Protein AF-A0A9E6EV18-F1 (afdb_monomer)

Mean predicted aligned error: 16.78 Å

Secondary structure (DSSP, 8-state):
-------------------------------------SS-PPPPTT-SS--PPP--TT---------EE-HHHHHT-SS--TT-EEEEETTTTEEEEEETTEEEEEEES-S---EEEEEEES-SEEETTSPEEEEEEEET--EEEEE-GGG-EE-SSS-EETT--GGG-EEEEEEEEETTEEE----EEEEEEE--B--EEEEEEES-S-EETT--EEEEEEEES--SS-EEEEEETTEE-TT--SSEEEES-PPTT-EEEEEEE---TTBS-SEEEPPPEE--EEPPPPP-EEE--SEETTSEEEEEE--SSEEEEEEE-STT-EE--SS-EEE--GGG-EEEEEEEEETTS-EEEEEEEE-EE--BTBEEEETTTTEEEEEEEETTEEEESS----SEEE-TTSPP-TTS-EEE-GGG-HHHHHHH--EEEHHHHH-PPTTS--SB-TT----TT---B-TTSPTTEEBPPHHHHHHHHHHHHHS-S---TTSS-S-SEE--SSHHHHHBPP-TT-TT-----TTS--B---BEEETTEEE-SSEEEEEEEEE-SSSEEEEEEEETTEEEEEEEETTSEEE---EE-

Foldseek 3Di:
DDDDDDDDDDDDDDDDDDDDDDDDDDDDDDDDDDDDDPPPDDDDPPDPDDWDFDPDPPPPGDTDDAAEEAPVVVVPCPDDDQPKHWHQHPHQQFTWMDHPNDIDTDDHPDDDWKAPWAWEWPDQEEEQQAKIKIAIDIHPFDWKWKAAFPRDIDTDRIDIDGRHHQRRFAWMFMWTGDPRGIDPDGHTRGHGYHYAAAKEKAKDKPPDDAEEQQDKMKIAIDMDQQEDDKWKWKDWVPHTDPPPTDRMDIDRHDDAQTWIKMWIQGPHPRHPHRIYIYDIDTYHYHYAFDWDWDWPDPAEQQDKIKIAIGDDAFDWKWKAAFPRDIDTDRIDIDGDDQSRFAKMKMWTAHPSRHIDMDIDTYHYDDDAQAWHANNVVRDIFGWADQPNWIWGLAFAAWFDEDDQVPQDDLVHRYFHAQVSDPVRCVVHNTWDQLCQQQVHDFLPCPPAPVPVDPDPDQAFGQRPPGPQKGFAAPVRVQQSLCCQQPVDNPDDPPQQGDDFWAHDDCSLQLQAADDPVQNLSDHDVVRSSHQYQRFKFDPSDTGTSFWAKEFHRACNSPQWGWMWIHGSVGTGTHTDRSSMIHTTMIIGD

Nearest PDB structures (foldseek):
  9flp-assembly1_A  TM=5.422E-01  e=4.625E-18  Aureispira sp. CCB-QB1
  3d2u-assembly2_H  TM=4.096E-01  e=8.080E-07  Homo sapiens
  2y72-assembly2_B  TM=8.046E-01  e=6.872E-04  Hathewaya histolytica
  1evt-assembly1_D  TM=3.950E-01  e=7.655E-06  Homo sapiens
  1l0q-assembly4_D  TM=2.503E-01  e=1.186E-06  Methanosarcina mazei S-6

Solvent-accessible surface area (backbone atoms only — not comparable to full-atom values): 33095 Å² total; per-residue (Å²): 134,91,83,84,88,80,89,83,85,88,83,89,89,88,83,87,90,85,87,88,85,90,79,92,87,80,90,79,84,88,82,85,83,84,85,91,72,94,81,79,72,82,77,65,92,87,54,96,78,84,84,83,50,67,84,64,94,79,78,74,66,61,74,90,82,64,54,73,39,39,58,69,60,58,69,63,54,87,72,70,64,99,80,56,51,68,32,34,27,66,66,72,46,21,37,32,34,37,55,99,94,43,83,43,76,77,48,59,80,49,92,61,49,28,41,77,49,43,37,42,54,78,58,52,66,47,37,36,58,39,69,48,42,41,44,50,46,51,50,72,46,78,44,37,37,36,42,34,37,83,78,39,71,44,62,52,60,58,48,73,42,68,55,34,43,52,64,53,34,38,55,40,40,47,38,39,21,36,94,57,35,73,28,91,40,85,23,72,35,62,32,44,34,41,74,54,44,63,28,42,36,44,67,50,54,45,74,68,75,74,44,40,60,62,52,71,34,38,35,40,57,50,66,40,59,23,50,93,68,51,45,36,39,34,23,54,64,95,43,73,46,87,89,42,42,55,62,52,51,76,46,39,79,71,52,56,69,41,30,43,32,42,36,38,37,35,51,33,92,34,32,74,33,47,63,25,65,25,70,67,50,72,38,45,40,40,75,52,50,67,48,42,42,44,63,73,55,77,35,44,34,24,31,77,38,40,42,42,44,56,66,82,86,62,72,49,37,40,37,38,36,47,90,81,38,70,43,62,54,54,59,47,76,44,67,28,24,60,76,60,37,38,59,33,39,37,39,37,27,27,87,85,71,20,59,28,65,26,60,30,77,42,46,40,47,80,61,76,55,43,67,38,33,38,57,90,79,67,49,74,36,46,28,27,60,48,75,97,43,39,30,42,30,43,45,44,60,70,60,44,80,44,55,80,71,61,86,77,54,79,90,69,48,53,21,33,27,47,93,64,29,72,73,41,18,75,77,44,12,22,26,34,36,45,38,52,41,45,67,46,65,79,62,64,59,52,62,66,52,80,76,83,61,97,61,92,82,75,70,48,37,43,43,73,37,54,82,65,25,16,27,32,18,58,65,56,51,49,49,44,49,46,19,69,65,67,76,41,82,82,71,55,86,77,75,73,66,88,57,76,39,77,49,76,92,58,39,40,49,34,30,24,21,71,43,90,92,39,69,71,37,70,42,76,24,75,59,54,47,42,44,48,55,49,12,35,34,50,96,72,39,74,48,63,68,54,27,24,31,33,52,35,53,28,24,66,54,77,48,29,25,41,25,44,39,36,39,69,90,46,28,28,38,36,76,36,55,40,88,25,24,24,24,41,48,35,29,56,112

pLDDT: mean 80.79, std 18.25, range [24.52, 98.62]

Structure (mmCIF, N/CA/C/O backbone):
data_AF-A0A9E6EV18-F1
#
_entry.id   AF-A0A9E6EV18-F1
#
loop_
_atom_site.group_PDB
_atom_site.id
_atom_site.type_symbol
_atom_site.label_atom_id
_atom_site.label_alt_id
_atom_site.label_comp_id
_atom_site.label_asym_id
_atom_site.label_entity_id
_atom_site.label_seq_id
_atom_site.pdbx_PDB_ins_code
_atom_site.Cartn_x
_atom_site.Cartn_y
_atom_site.Cartn_z
_atom_site.occupancy
_atom_site.B_iso_or_equiv
_atom_site.auth_seq_id
_atom_site.auth_comp_id
_atom_site.auth_asym_id
_atom_site.auth_atom_id
_atom_site.pdbx_PDB_model_num
ATOM 1 N N . MET A 1 1 ? -48.403 -19.427 114.383 1.00 31.06 1 MET A N 1
ATOM 2 C CA . MET A 1 1 ? -49.587 -20.123 114.935 1.00 31.06 1 MET A CA 1
ATOM 3 C C . MET A 1 1 ? -49.435 -21.610 114.629 1.00 31.06 1 MET A C 1
ATOM 5 O O . MET A 1 1 ? -49.387 -21.965 113.462 1.00 31.06 1 MET A O 1
ATOM 9 N N . LYS A 1 2 ? -49.225 -22.466 115.639 1.00 24.52 2 LYS A N 1
ATOM 10 C CA . LYS A 1 2 ? -49.131 -23.927 115.450 1.00 24.52 2 LYS A CA 1
ATOM 11 C C . LYS A 1 2 ? -50.545 -24.497 115.332 1.00 24.52 2 LYS A C 1
ATOM 13 O O . LYS A 1 2 ? -51.339 -24.279 116.241 1.00 24.52 2 LYS A O 1
ATOM 18 N N . ILE A 1 3 ? -50.837 -25.249 114.273 1.00 26.86 3 ILE A N 1
ATOM 19 C CA . ILE A 1 3 ? -52.078 -26.027 114.153 1.00 26.86 3 ILE A CA 1
ATOM 20 C C . ILE A 1 3 ? -51.730 -27.510 114.264 1.00 26.86 3 ILE A C 1
ATOM 22 O O . ILE A 1 3 ? -50.956 -28.053 113.478 1.00 26.86 3 ILE A O 1
ATOM 26 N N . LYS A 1 4 ? -52.304 -28.150 115.283 1.00 25.27 4 LYS A N 1
ATOM 27 C CA . LYS A 1 4 ? -52.257 -29.589 115.540 1.00 25.27 4 LYS A CA 1
ATOM 28 C C . LYS A 1 4 ? -53.505 -30.198 114.888 1.00 25.27 4 LYS A C 1
ATOM 30 O O . LYS A 1 4 ? -54.616 -29.814 115.238 1.00 25.27 4 LYS A O 1
ATOM 35 N N . ARG A 1 5 ? -53.333 -31.104 113.920 1.00 35.72 5 ARG A N 1
ATOM 36 C CA . ARG A 1 5 ? -54.428 -31.892 113.321 1.00 35.72 5 ARG A CA 1
ATOM 37 C C . ARG A 1 5 ? -54.932 -32.940 114.314 1.00 35.72 5 ARG A C 1
ATOM 39 O O . ARG A 1 5 ? -54.115 -33.660 114.882 1.00 35.72 5 ARG A O 1
ATOM 46 N N . THR A 1 6 ? -56.247 -33.130 114.411 1.00 28.72 6 THR A N 1
ATOM 47 C CA . THR A 1 6 ? -56.853 -34.442 114.699 1.00 28.72 6 THR A CA 1
ATOM 48 C C . THR A 1 6 ? -58.253 -34.496 114.077 1.00 28.72 6 THR A C 1
ATOM 50 O O . THR A 1 6 ? -59.052 -33.585 114.259 1.00 28.72 6 THR A O 1
ATOM 53 N N . PHE A 1 7 ? -58.491 -35.539 113.279 1.00 32.22 7 PHE A N 1
ATOM 54 C CA . PHE A 1 7 ? -59.766 -35.917 112.660 1.00 32.22 7 PHE A CA 1
ATOM 55 C C . PHE A 1 7 ? -60.728 -36.512 113.709 1.00 32.22 7 PHE A C 1
ATOM 57 O O . PHE A 1 7 ? -60.249 -37.146 114.645 1.00 32.22 7 PHE A O 1
ATOM 64 N N . ILE A 1 8 ? -62.051 -36.419 113.492 1.00 30.11 8 ILE A N 1
ATOM 65 C CA . ILE A 1 8 ? -62.970 -37.568 113.269 1.00 30.11 8 ILE A CA 1
ATOM 66 C C . ILE A 1 8 ? -64.458 -37.132 113.331 1.00 30.11 8 ILE A C 1
ATOM 68 O O . ILE A 1 8 ? -64.913 -36.530 114.296 1.00 30.11 8 ILE A O 1
ATOM 72 N N . SER A 1 9 ? -65.154 -37.495 112.243 1.00 32.38 9 SER A N 1
ATOM 73 C CA . SER A 1 9 ? -66.580 -37.793 111.988 1.00 32.38 9 SER A CA 1
ATOM 74 C C . SER A 1 9 ? -67.720 -36.937 112.562 1.00 32.38 9 SER A C 1
ATOM 76 O O . SER A 1 9 ? -67.996 -36.952 113.757 1.00 32.38 9 SER A O 1
ATOM 78 N N . ALA A 1 10 ? -68.529 -36.392 111.647 1.00 30.53 10 ALA A N 1
ATOM 79 C CA . ALA A 1 10 ? -69.944 -36.103 111.862 1.00 30.53 10 ALA A CA 1
ATOM 80 C C . ALA A 1 10 ? -70.799 -37.248 111.282 1.00 30.53 10 ALA A C 1
ATOM 82 O O . ALA A 1 10 ? -70.570 -37.677 110.153 1.00 30.53 10 ALA A O 1
ATOM 83 N N . SER A 1 11 ? -71.791 -37.717 112.041 1.00 33.09 11 SER A N 1
ATOM 84 C CA . SER A 1 11 ? -72.973 -38.405 111.509 1.00 33.09 11 SER A CA 1
ATOM 85 C C . SER A 1 11 ? -74.191 -37.533 111.789 1.00 33.09 11 SER A C 1
ATOM 87 O O . SER A 1 11 ? -74.321 -36.941 112.857 1.00 33.09 11 SER A O 1
ATOM 89 N N . CYS A 1 12 ? -75.014 -37.399 110.759 1.00 29.16 12 CYS A N 1
ATOM 90 C CA . CYS A 1 12 ? -76.124 -36.470 110.621 1.00 29.16 12 CYS A CA 1
ATOM 91 C C . CYS A 1 12 ? -77.403 -37.023 111.275 1.00 29.16 12 CYS A C 1
ATOM 93 O O . CYS A 1 12 ? -77.601 -38.234 111.256 1.00 29.16 12 CYS A O 1
ATOM 95 N N . ILE A 1 13 ? -78.276 -36.135 111.768 1.00 31.47 13 ILE A N 1
ATOM 96 C CA . ILE A 1 13 ? -79.738 -36.064 111.527 1.00 31.47 13 ILE A CA 1
ATOM 97 C C . ILE A 1 13 ? -80.417 -35.305 112.681 1.00 31.47 13 ILE A C 1
ATOM 99 O O . ILE A 1 13 ? -80.196 -35.572 113.858 1.00 31.47 13 ILE A O 1
ATOM 103 N N . MET A 1 14 ? -81.250 -34.338 112.297 1.00 29.33 14 MET A N 1
ATOM 104 C CA . MET A 1 14 ? -81.984 -33.389 113.131 1.00 29.33 14 MET A CA 1
ATOM 105 C C . MET A 1 14 ? -83.492 -33.657 113.008 1.00 29.33 14 MET A C 1
ATOM 107 O O . MET A 1 14 ? -83.977 -33.755 111.888 1.00 29.33 14 MET A O 1
ATOM 111 N N . TYR A 1 15 ? -84.216 -33.711 114.132 1.00 29.94 15 TYR A N 1
ATOM 112 C CA . TYR A 1 15 ? -85.656 -33.407 114.285 1.00 29.94 15 TYR A CA 1
ATOM 113 C C . TYR A 1 15 ? -85.825 -32.860 115.725 1.00 29.94 15 TYR A C 1
ATOM 115 O O . TYR A 1 15 ? -85.367 -33.501 116.662 1.00 29.94 15 TYR A O 1
ATOM 123 N N . VAL A 1 16 ? -86.126 -31.572 115.943 1.00 29.55 16 VAL A N 1
ATOM 124 C CA . VAL A 1 16 ? -87.441 -30.885 115.951 1.00 29.55 16 VAL A CA 1
ATOM 125 C C . VAL A 1 16 ? -88.232 -31.050 117.274 1.00 29.55 16 VAL A C 1
ATOM 127 O O . VAL A 1 16 ? -88.636 -32.148 117.629 1.00 29.55 16 VAL A O 1
ATOM 130 N N . LEU A 1 17 ? -88.534 -29.883 117.878 1.00 27.75 17 LEU A N 1
ATOM 131 C CA . LEU A 1 17 ? -89.655 -29.502 118.773 1.00 27.75 17 LEU A CA 1
ATOM 132 C C . LEU A 1 17 ? -89.643 -29.786 120.307 1.00 27.75 17 LEU A C 1
ATOM 134 O O . LEU A 1 17 ? -89.563 -30.915 120.765 1.00 27.75 17 LEU A O 1
ATOM 138 N N . LEU A 1 18 ? -89.937 -28.686 121.035 1.00 28.56 18 LEU A N 1
ATOM 139 C CA . LEU A 1 18 ? -90.639 -28.504 122.330 1.00 28.56 18 LEU A CA 1
ATOM 140 C C . LEU A 1 18 ? -89.933 -28.686 123.711 1.00 28.56 18 LEU A C 1
ATOM 142 O O . LEU A 1 18 ? -89.718 -29.782 124.205 1.00 28.56 18 LEU A O 1
ATOM 146 N N . THR A 1 19 ? -89.825 -27.531 124.399 1.00 33.06 19 THR A N 1
ATOM 147 C CA . THR A 1 19 ? -90.084 -27.212 125.834 1.00 33.06 19 THR A CA 1
ATOM 148 C C . THR A 1 19 ? -89.171 -27.621 127.012 1.00 33.06 19 THR A C 1
ATOM 150 O O . THR A 1 19 ? -88.953 -28.788 127.292 1.00 33.06 19 THR A O 1
ATOM 153 N N . PHE A 1 20 ? -88.890 -26.574 127.812 1.00 30.23 20 PHE A N 1
ATOM 154 C CA . PHE A 1 20 ? -88.715 -26.456 129.277 1.00 30.23 20 PHE A CA 1
ATOM 155 C C . PHE A 1 20 ? -87.456 -26.976 130.018 1.00 30.23 20 PHE A C 1
ATOM 157 O O . PHE A 1 20 ? -87.126 -28.152 130.023 1.00 30.23 20 PHE A O 1
ATOM 164 N N . ASN A 1 21 ? -86.945 -26.043 130.840 1.00 31.02 21 ASN A N 1
ATOM 165 C CA . ASN A 1 21 ? -86.211 -26.151 132.112 1.00 31.02 21 ASN A CA 1
ATOM 166 C C . ASN A 1 21 ? -84.668 -26.267 132.173 1.00 31.02 21 ASN A C 1
ATOM 168 O O . ASN A 1 21 ? -84.025 -27.138 131.605 1.00 31.02 21 ASN A O 1
ATOM 172 N N . PHE A 1 22 ? -84.145 -25.331 132.979 1.00 31.17 22 PHE A N 1
ATOM 173 C CA . PHE A 1 22 ? -82.826 -25.123 133.593 1.00 31.17 22 PHE A CA 1
ATOM 174 C C . PHE A 1 22 ? -81.898 -26.343 133.781 1.00 31.17 22 PHE A C 1
ATOM 176 O O . PHE A 1 22 ? -82.263 -27.276 134.490 1.00 31.17 22 PHE A O 1
ATOM 183 N N . GLN A 1 23 ? -80.635 -26.219 133.335 1.00 27.86 23 GLN A N 1
ATOM 184 C CA . GLN A 1 23 ? -79.390 -26.309 134.140 1.00 27.86 23 GLN A CA 1
ATOM 185 C C . GLN A 1 23 ? -78.126 -26.175 133.253 1.00 27.86 23 GLN A C 1
ATOM 187 O O . GLN A 1 23 ? -78.183 -26.286 132.034 1.00 27.86 23 GLN A O 1
ATOM 192 N N . LEU A 1 24 ? -77.001 -25.854 133.900 1.00 31.52 24 LEU A N 1
ATOM 193 C CA . LEU A 1 24 ? -75.714 -25.364 133.381 1.00 31.52 24 LEU A CA 1
ATOM 194 C C . LEU A 1 24 ? -75.049 -26.151 132.227 1.00 31.52 24 LEU A C 1
ATOM 196 O O . LEU A 1 24 ? -74.794 -27.346 132.341 1.00 31.52 24 LEU A O 1
ATOM 200 N N . SER A 1 25 ? -74.557 -25.393 131.235 1.00 34.41 25 SER A N 1
ATOM 201 C CA . SER A 1 25 ? -73.141 -25.247 130.811 1.00 34.41 25 SER A CA 1
ATOM 202 C C . SER A 1 25 ? -72.974 -25.217 129.286 1.00 34.41 25 SER A C 1
ATOM 204 O O . SER A 1 25 ? -73.362 -26.150 128.604 1.00 34.41 25 SER A O 1
ATOM 206 N N . THR A 1 26 ? -72.346 -24.152 128.770 1.00 29.05 26 THR A N 1
ATOM 207 C CA . THR A 1 26 ? -71.390 -24.189 127.644 1.00 29.05 26 THR A CA 1
ATOM 208 C C . THR A 1 26 ? -70.707 -22.832 127.517 1.00 29.05 26 THR A C 1
ATOM 210 O O . THR A 1 26 ? -71.356 -21.790 127.437 1.00 29.05 26 THR A O 1
ATOM 213 N N . PHE A 1 27 ? -69.379 -22.876 127.490 1.00 35.03 27 PHE A N 1
ATOM 214 C CA . PHE A 1 27 ? -68.502 -21.793 127.076 1.00 35.03 27 PHE A CA 1
ATOM 215 C C . PHE A 1 27 ? -68.840 -21.361 125.645 1.00 35.03 27 PHE A C 1
ATOM 217 O O . PHE A 1 27 ? -68.705 -22.160 124.725 1.00 35.03 27 PHE A O 1
ATOM 224 N N . ASN A 1 28 ? -69.175 -20.086 125.450 1.00 31.81 28 ASN A N 1
ATOM 225 C CA . ASN A 1 28 ? -68.949 -19.414 124.175 1.00 31.81 28 ASN A CA 1
ATOM 226 C C . ASN A 1 28 ? -67.863 -18.364 124.393 1.00 31.81 28 ASN A C 1
ATOM 228 O O . ASN A 1 28 ? -68.103 -17.267 124.889 1.00 31.81 28 ASN A O 1
ATOM 232 N N . CYS A 1 29 ? -66.638 -18.763 124.055 1.00 29.94 29 CYS A N 1
ATOM 233 C CA . CYS A 1 29 ? -65.520 -17.863 123.852 1.00 29.94 29 CYS A CA 1
ATOM 234 C C . CYS A 1 29 ? -65.798 -17.082 122.561 1.00 29.94 29 CYS A C 1
ATOM 236 O O . CYS A 1 29 ? -65.654 -17.616 121.464 1.00 29.94 29 CYS A O 1
ATOM 238 N N . SER A 1 30 ? -66.239 -15.833 122.679 1.00 40.50 30 SER A N 1
ATOM 239 C CA . SER A 1 30 ? -66.233 -14.895 121.561 1.00 40.50 30 SER A CA 1
ATOM 240 C C . SER A 1 30 ? -64.823 -14.332 121.400 1.00 40.50 30 SER A C 1
ATOM 242 O O . SER A 1 30 ? -64.385 -13.528 122.222 1.00 40.50 30 SER A O 1
ATOM 244 N N . SER A 1 31 ? -64.119 -14.752 120.351 1.00 41.94 31 SER A N 1
ATOM 245 C CA . SER A 1 31 ? -62.994 -14.018 119.762 1.00 41.94 31 SER A CA 1
ATOM 246 C C . SER A 1 31 ? -62.517 -14.736 118.502 1.00 41.94 31 SER A C 1
ATOM 248 O O . SER A 1 31 ? -61.813 -15.734 118.622 1.00 41.94 31 SER A O 1
ATOM 250 N N . GLN A 1 32 ? -62.898 -14.222 117.328 1.00 35.88 32 GLN A N 1
ATOM 251 C CA . GLN A 1 32 ? -62.078 -14.101 116.109 1.00 35.88 32 GLN A CA 1
ATOM 252 C C . GLN A 1 32 ? -62.702 -12.935 115.318 1.00 35.88 32 GLN A C 1
ATOM 254 O O . GLN A 1 32 ? -63.913 -12.886 115.168 1.00 35.88 32 GLN A O 1
ATOM 259 N N . GLY A 1 33 ? -62.001 -11.915 114.844 1.00 39.09 33 GLY A N 1
ATOM 260 C CA . GLY A 1 33 ? -60.573 -11.796 114.598 1.00 39.09 33 GLY A CA 1
ATOM 261 C C . GLY A 1 33 ? -60.400 -10.994 113.311 1.00 39.09 33 GLY A C 1
ATOM 262 O O . GLY A 1 33 ? -60.029 -11.564 112.303 1.00 39.09 33 GLY A O 1
ATOM 263 N N . ILE A 1 34 ? -60.744 -9.702 113.392 1.00 42.78 34 ILE A N 1
ATOM 264 C CA . ILE A 1 34 ? -60.421 -8.576 112.493 1.00 42.78 34 ILE A CA 1
ATOM 265 C C . ILE A 1 34 ? -60.700 -8.775 110.988 1.00 42.78 34 ILE A C 1
ATOM 267 O O . ILE A 1 34 ? -59.939 -9.407 110.265 1.00 42.78 34 ILE A O 1
ATOM 271 N N . ALA A 1 35 ? -61.734 -8.075 110.513 1.00 46.19 35 ALA A N 1
ATOM 272 C CA . ALA A 1 35 ? -61.913 -7.659 109.123 1.00 46.19 35 ALA A CA 1
ATOM 273 C C . ALA A 1 35 ? -61.520 -6.178 108.973 1.00 46.19 35 ALA A C 1
ATOM 275 O O . ALA A 1 35 ? -61.678 -5.414 109.927 1.00 46.19 35 ALA A O 1
ATOM 276 N N . ILE A 1 36 ? -61.091 -5.748 107.781 1.00 46.62 36 ILE A N 1
ATOM 277 C CA . ILE A 1 36 ? -61.192 -4.336 107.377 1.00 46.62 36 ILE A CA 1
ATOM 278 C C . ILE A 1 36 ? -61.759 -4.279 105.951 1.00 46.62 36 ILE A C 1
ATOM 280 O O . ILE A 1 36 ? -61.037 -4.450 104.976 1.00 46.62 36 ILE A O 1
ATOM 284 N N . ASN A 1 37 ? -63.071 -4.042 105.868 1.00 49.88 37 ASN A N 1
ATOM 285 C CA . ASN A 1 37 ? -63.819 -3.638 104.676 1.00 49.88 37 ASN A CA 1
ATOM 286 C C . ASN A 1 37 ? -64.648 -2.392 105.056 1.00 49.88 37 ASN A C 1
ATOM 288 O O . ASN A 1 37 ? -65.253 -2.381 106.126 1.00 49.88 37 ASN A O 1
ATOM 292 N N . VAL A 1 38 ? -64.700 -1.361 104.206 1.00 49.00 38 VAL A N 1
ATOM 293 C CA . VAL A 1 38 ? -65.553 -0.165 104.400 1.00 49.00 38 VAL A CA 1
ATOM 294 C C . VAL A 1 38 ? -66.858 -0.187 103.585 1.00 49.00 38 VAL A C 1
ATOM 296 O O . VAL A 1 38 ? -67.652 0.740 103.682 1.00 49.00 38 VAL A O 1
ATOM 299 N N . THR A 1 39 ? -67.116 -1.247 102.812 1.00 53.53 39 THR A N 1
ATOM 300 C CA . THR A 1 39 ? -68.300 -1.398 101.937 1.00 53.53 39 THR A CA 1
ATOM 301 C C . THR A 1 39 ? -69.370 -2.359 102.470 1.00 53.53 39 THR A C 1
ATOM 303 O O . THR A 1 39 ? -70.467 -2.400 101.924 1.00 53.53 39 THR A O 1
ATOM 306 N N . GLY A 1 40 ? -69.091 -3.117 103.538 1.00 53.28 40 GLY A N 1
ATOM 307 C CA . GLY A 1 40 ? -70.081 -3.987 104.193 1.00 53.28 40 GLY A CA 1
ATOM 308 C C . GLY A 1 40 ? -70.342 -5.354 103.540 1.00 53.28 40 GLY A C 1
ATOM 309 O O . GLY A 1 40 ? -71.242 -6.053 103.990 1.00 53.28 40 GLY A O 1
ATOM 310 N N . ASN A 1 41 ? -69.568 -5.765 102.529 1.00 55.28 41 ASN A N 1
ATOM 311 C CA . ASN A 1 41 ? -69.616 -7.137 101.998 1.00 55.28 41 ASN A CA 1
ATOM 312 C C . ASN A 1 41 ? -68.753 -8.109 102.826 1.00 55.28 41 ASN A C 1
ATOM 314 O O . ASN A 1 41 ? -67.667 -7.741 103.288 1.00 55.28 41 ASN A O 1
ATOM 318 N N . ASP A 1 42 ? -69.216 -9.356 102.952 1.00 51.31 42 ASP A N 1
ATOM 319 C CA . ASP A 1 42 ? -68.493 -10.447 103.614 1.00 51.31 42 ASP A CA 1
ATOM 320 C C . ASP A 1 42 ? -67.235 -10.857 102.823 1.00 51.31 42 ASP A C 1
ATOM 322 O O . ASP A 1 42 ? -67.236 -10.887 101.591 1.00 51.31 42 ASP A O 1
ATOM 326 N N . ALA A 1 43 ? -66.151 -11.190 103.531 1.00 53.75 43 ALA A N 1
ATOM 327 C CA . ALA A 1 43 ? -64.911 -11.676 102.920 1.00 53.75 43 ALA A CA 1
ATOM 328 C C . ALA A 1 43 ? -65.126 -13.020 102.196 1.00 53.75 43 ALA A C 1
ATOM 330 O O . ALA A 1 43 ? -65.903 -13.864 102.650 1.00 53.75 43 ALA A O 1
ATOM 331 N N . ASN A 1 44 ? -64.406 -13.258 101.092 1.00 54.22 44 ASN A N 1
ATOM 332 C CA . ASN A 1 44 ? -64.498 -14.524 100.367 1.00 54.22 44 ASN A CA 1
ATOM 333 C C . ASN A 1 44 ? -64.071 -15.702 101.262 1.00 54.22 44 ASN A C 1
ATOM 335 O O . ASN A 1 44 ? -62.932 -15.766 101.725 1.00 54.22 44 ASN A O 1
ATOM 339 N N . ALA A 1 45 ? -64.970 -16.673 101.447 1.00 48.44 45 ALA A N 1
ATOM 340 C CA . ALA A 1 45 ? -64.776 -17.814 102.343 1.00 48.44 45 ALA A CA 1
ATOM 341 C C . ALA A 1 45 ? -63.600 -18.744 101.968 1.00 48.44 45 ALA A C 1
ATOM 343 O O . ALA A 1 45 ? -63.220 -19.594 102.773 1.00 48.44 45 ALA A O 1
ATOM 344 N N . ALA A 1 46 ? -63.020 -18.606 100.770 1.00 48.06 46 ALA A N 1
ATOM 345 C CA . ALA A 1 46 ? -61.853 -19.373 100.329 1.00 48.06 46 ALA A CA 1
ATOM 346 C C . ALA A 1 46 ? -60.507 -18.634 100.493 1.00 48.06 46 ALA A C 1
ATOM 348 O O . ALA A 1 46 ? -59.455 -19.234 100.265 1.00 48.06 46 ALA A O 1
ATOM 349 N N . ALA A 1 47 ? -60.507 -17.351 100.866 1.00 42.56 47 ALA A N 1
ATOM 350 C CA . ALA A 1 47 ? -59.290 -16.550 100.958 1.00 42.56 47 ALA A CA 1
ATOM 351 C C . ALA A 1 47 ? -58.694 -16.579 102.376 1.00 42.56 47 ALA A C 1
ATOM 353 O O . ALA A 1 47 ? -59.383 -16.326 103.359 1.00 42.56 47 ALA A O 1
ATOM 354 N N . MET A 1 48 ? -57.387 -16.841 102.497 1.00 52.19 48 MET A N 1
ATOM 355 C CA . MET A 1 48 ? -56.668 -16.670 103.773 1.00 52.19 48 MET A CA 1
ATOM 356 C C . MET A 1 48 ? -56.283 -15.206 104.057 1.00 52.19 48 MET A C 1
ATOM 358 O O . MET A 1 48 ? -56.043 -14.856 105.209 1.00 52.19 48 MET A O 1
ATOM 362 N N . LEU A 1 49 ? -56.218 -14.357 103.028 1.00 54.28 49 LEU A N 1
ATOM 363 C CA . LEU A 1 49 ? -56.110 -12.901 103.126 1.00 54.28 49 LEU A CA 1
ATOM 364 C C . LEU A 1 49 ? -56.640 -12.314 101.809 1.00 54.28 49 LEU A C 1
ATOM 366 O O . LEU A 1 49 ? -56.079 -12.604 100.755 1.00 54.28 49 LEU A O 1
ATOM 370 N N . ASP A 1 50 ? -57.717 -11.533 101.869 1.00 50.53 50 ASP A N 1
ATOM 371 C CA . ASP A 1 50 ? -58.327 -10.865 100.713 1.00 50.53 50 ASP A CA 1
ATOM 372 C C . ASP A 1 50 ? -58.114 -9.351 100.847 1.00 50.53 50 ASP A C 1
ATOM 374 O O . ASP A 1 50 ? -58.514 -8.753 101.847 1.00 50.53 50 ASP A O 1
ATOM 378 N N . VAL A 1 51 ? -57.413 -8.742 99.889 1.00 57.25 51 VAL A N 1
ATOM 379 C CA . VAL A 1 51 ? -57.120 -7.301 99.870 1.00 57.25 51 VAL A CA 1
ATOM 380 C C . VAL A 1 51 ? -57.506 -6.770 98.499 1.00 57.25 51 VAL A C 1
ATOM 382 O O . VAL A 1 51 ? -56.751 -6.907 97.536 1.00 57.25 51 VAL A O 1
ATOM 385 N N . GLN A 1 52 ? -58.679 -6.150 98.415 1.00 54.28 52 GLN A N 1
ATOM 386 C CA . GLN A 1 52 ? -59.165 -5.502 97.203 1.00 54.28 52 GLN A CA 1
ATOM 387 C C . GLN A 1 52 ? -58.961 -3.987 97.327 1.00 54.28 52 GLN A C 1
ATOM 389 O O . GLN A 1 52 ? -59.525 -3.356 98.218 1.00 54.28 52 GLN A O 1
ATOM 394 N N . SER A 1 53 ? -58.131 -3.398 96.460 1.00 55.78 53 SER A N 1
ATOM 395 C CA . SER A 1 53 ? -57.995 -1.938 96.386 1.00 55.78 53 SER A CA 1
ATOM 396 C C . SER A 1 53 ? -59.170 -1.349 95.601 1.00 55.78 53 SER A C 1
ATOM 398 O O . SER A 1 53 ? -59.488 -1.862 94.528 1.00 55.78 53 SER A O 1
ATOM 400 N N . ASP A 1 54 ? -59.778 -0.278 96.113 1.00 51.69 54 ASP A N 1
ATOM 401 C CA . ASP A 1 54 ? -60.894 0.439 95.480 1.00 51.69 54 ASP A CA 1
ATOM 402 C C . ASP A 1 54 ? -60.578 0.860 94.025 1.00 51.69 54 ASP A C 1
ATOM 404 O O . ASP A 1 54 ? -59.441 1.206 93.686 1.00 51.69 54 ASP A O 1
ATOM 408 N N . THR A 1 55 ? -61.600 0.813 93.168 1.00 54.56 55 THR A N 1
ATOM 409 C CA . THR A 1 55 ? -61.581 1.216 91.754 1.00 54.56 55 THR A CA 1
ATOM 410 C C . THR A 1 55 ? -62.217 2.598 91.516 1.00 54.56 55 THR A C 1
ATOM 412 O O . THR A 1 55 ? -62.592 2.906 90.384 1.00 54.56 55 THR A O 1
ATOM 415 N N . SER A 1 56 ? -62.377 3.437 92.547 1.00 51.72 56 SER A N 1
ATOM 416 C CA . SER A 1 56 ? -62.881 4.812 92.409 1.00 51.72 56 SER A CA 1
ATOM 417 C C . SER A 1 56 ? -61.977 5.698 91.535 1.00 51.72 56 SER A C 1
ATOM 419 O O . SER A 1 56 ? -60.750 5.596 91.526 1.00 51.72 56 SER A O 1
ATOM 421 N N . SER A 1 57 ? -62.593 6.616 90.783 1.00 54.16 57 SER A N 1
ATOM 422 C CA . SER A 1 57 ? -61.953 7.478 89.774 1.00 54.16 57 SER A CA 1
ATOM 423 C C . SER A 1 57 ? -61.059 8.602 90.328 1.00 54.16 57 SER A C 1
ATOM 425 O O . SER A 1 57 ? -60.672 9.491 89.572 1.00 54.16 57 SER A O 1
ATOM 427 N N . ASP A 1 58 ? -60.748 8.606 91.625 1.00 58.75 58 ASP A N 1
ATOM 428 C CA . ASP A 1 58 ? -59.917 9.623 92.289 1.00 58.75 58 ASP A CA 1
ATOM 429 C C . ASP A 1 58 ? -58.462 9.177 92.543 1.00 58.75 58 ASP A C 1
ATOM 431 O O . ASP A 1 58 ? -57.676 9.911 93.140 1.00 58.75 58 ASP A O 1
ATOM 435 N N . ASN A 1 59 ? -58.064 8.023 91.997 1.00 52.12 59 ASN A N 1
ATOM 436 C CA . ASN A 1 59 ? -56.674 7.563 91.912 1.00 52.12 59 ASN A CA 1
ATOM 437 C C . ASN A 1 59 ? -55.969 7.364 93.273 1.00 52.12 59 ASN A C 1
ATOM 439 O O . ASN A 1 59 ? -54.753 7.534 93.385 1.00 52.12 59 ASN A O 1
ATOM 443 N N . SER A 1 60 ? -56.714 6.958 94.306 1.00 52.31 60 SER A N 1
ATOM 444 C CA . SER A 1 60 ? -56.173 6.621 95.631 1.00 52.31 60 SER A CA 1
ATOM 445 C C . SER A 1 60 ? -56.039 5.106 95.881 1.00 52.31 60 SER A C 1
ATOM 447 O O . SER A 1 60 ? -56.162 4.638 97.010 1.00 52.31 60 SER A O 1
ATOM 449 N N . SER A 1 61 ? -55.741 4.314 94.842 1.00 50.75 61 SER A N 1
ATOM 450 C CA . SER A 1 61 ? -55.578 2.853 94.934 1.00 50.75 61 SER A CA 1
ATOM 451 C C . SER A 1 61 ? -54.443 2.451 95.893 1.00 50.75 61 SER A C 1
ATOM 453 O O . SER A 1 61 ? -53.264 2.453 95.531 1.00 50.75 61 SER A O 1
ATOM 455 N N . GLN A 1 62 ? -54.784 2.079 97.127 1.00 56.56 62 GLN A N 1
ATOM 456 C CA . GLN A 1 62 ? -53.840 1.555 98.117 1.00 56.56 62 GLN A CA 1
ATOM 457 C C . GLN A 1 62 ? -53.948 0.025 98.186 1.00 56.56 62 GLN A C 1
ATOM 459 O O . GLN A 1 62 ? -55.007 -0.522 98.481 1.00 56.56 62 GLN A O 1
ATOM 464 N N . GLY A 1 63 ? -52.845 -0.668 97.884 1.00 59.44 63 GLY A N 1
ATOM 465 C CA . GLY A 1 63 ? -52.692 -2.118 98.057 1.00 59.44 63 GLY A CA 1
ATOM 466 C C . GLY A 1 63 ? -51.886 -2.481 99.311 1.00 59.44 63 GLY A C 1
ATOM 467 O O . GLY A 1 63 ? -51.540 -1.621 100.122 1.00 59.44 63 GLY A O 1
ATOM 468 N N . LEU A 1 64 ? -51.525 -3.759 99.461 1.00 68.69 64 LEU A N 1
ATOM 469 C CA . LEU A 1 64 ? -50.650 -4.216 100.546 1.00 68.69 64 LEU A CA 1
ATOM 470 C C . LEU A 1 64 ? -49.202 -3.736 100.327 1.00 68.69 64 LEU A C 1
ATOM 472 O O . LEU A 1 64 ? -48.492 -4.224 99.447 1.00 68.69 64 LEU A O 1
ATOM 476 N N . LEU A 1 65 ? -48.733 -2.808 101.163 1.00 61.94 65 LEU A N 1
ATOM 477 C CA . LEU A 1 65 ? -47.328 -2.395 101.197 1.00 61.94 65 LEU A CA 1
ATOM 478 C C . LEU A 1 65 ? -46.478 -3.419 101.963 1.00 61.94 65 LEU A C 1
ATOM 480 O O . LEU A 1 65 ?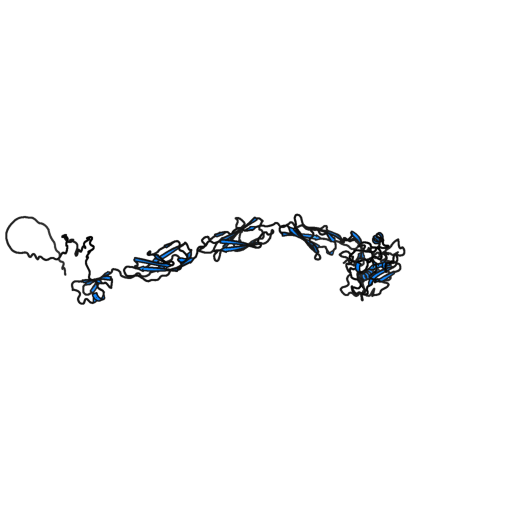 -46.466 -3.450 103.192 1.00 61.94 65 LEU A O 1
ATOM 484 N N . ILE A 1 66 ? -45.718 -4.233 101.231 1.00 76.88 66 ILE A N 1
ATOM 485 C CA . ILE A 1 66 ? -44.696 -5.114 101.813 1.00 76.88 66 ILE A CA 1
ATOM 486 C C . ILE A 1 66 ? -43.450 -4.273 102.151 1.00 76.88 66 ILE A C 1
ATOM 488 O O . ILE A 1 66 ? -42.998 -3.503 101.295 1.00 76.88 66 ILE A O 1
ATOM 492 N N . PRO A 1 67 ? -42.852 -4.404 103.354 1.00 80.81 67 PRO A N 1
ATOM 493 C CA . PRO A 1 67 ? -41.646 -3.671 103.728 1.00 80.81 67 PRO A CA 1
ATOM 494 C C . PRO A 1 67 ? -40.519 -3.824 102.697 1.00 80.81 67 PRO A C 1
ATOM 496 O O . PRO A 1 67 ? -40.164 -4.934 102.295 1.00 80.81 67 PRO A O 1
ATOM 499 N N . ARG A 1 68 ? -39.936 -2.697 102.274 1.00 85.06 68 ARG A N 1
ATOM 500 C CA . ARG A 1 68 ? -38.865 -2.639 101.266 1.00 85.06 68 ARG A CA 1
ATOM 501 C C . ARG A 1 68 ? -37.549 -2.243 101.919 1.00 85.06 68 ARG A C 1
ATOM 503 O O . ARG A 1 68 ? -37.469 -1.196 102.556 1.00 85.06 68 ARG A O 1
ATOM 510 N N . MET A 1 69 ? -36.503 -3.042 101.739 1.00 83.00 69 MET A N 1
ATOM 511 C CA . MET A 1 69 ? -35.184 -2.746 102.310 1.00 83.00 69 MET A CA 1
ATOM 512 C C . MET A 1 69 ? -34.049 -3.396 101.520 1.00 83.00 69 MET A C 1
ATOM 514 O O . MET A 1 69 ? -34.265 -4.385 100.832 1.00 83.00 69 MET A O 1
ATOM 518 N N . SER A 1 70 ? -32.832 -2.856 101.611 1.00 84.38 70 SER A N 1
ATOM 519 C CA . SER A 1 70 ? -31.641 -3.462 101.000 1.00 84.38 70 SER A CA 1
ATOM 520 C C . SER A 1 70 ? -31.207 -4.732 101.738 1.00 84.38 70 SER A C 1
ATOM 522 O O . SER A 1 70 ? -31.523 -4.897 102.917 1.00 84.38 70 SER A O 1
ATOM 524 N N . THR A 1 71 ? -30.393 -5.578 101.098 1.00 84.56 71 THR A N 1
ATOM 525 C CA . THR A 1 71 ? -29.782 -6.759 101.741 1.00 84.56 71 THR A CA 1
ATOM 526 C C . THR A 1 71 ? -29.059 -6.395 103.041 1.00 84.56 71 THR A C 1
ATOM 528 O O . THR A 1 71 ? -29.165 -7.113 104.030 1.00 84.56 71 THR A O 1
ATOM 531 N N . ALA A 1 72 ? -28.367 -5.251 103.070 1.00 85.44 72 ALA A N 1
ATOM 532 C CA . ALA A 1 72 ? -27.663 -4.774 104.260 1.00 85.44 72 ALA A CA 1
ATOM 533 C C . ALA A 1 72 ? -28.625 -4.443 105.414 1.00 85.44 72 ALA A C 1
ATOM 535 O O . ALA A 1 72 ? -28.388 -4.855 106.545 1.00 85.44 72 ALA A O 1
ATOM 536 N N . ARG A 1 73 ? -29.739 -3.752 105.131 1.00 86.19 73 ARG A N 1
ATOM 537 C CA . ARG A 1 73 ? -30.760 -3.428 106.142 1.00 86.19 73 ARG A CA 1
ATOM 538 C C . ARG A 1 73 ? -31.530 -4.664 106.604 1.00 86.19 73 ARG A C 1
ATOM 540 O O . ARG A 1 73 ? -31.788 -4.786 107.793 1.00 86.19 73 ARG A O 1
ATOM 547 N N . ARG A 1 74 ? -31.823 -5.597 105.694 1.00 88.88 74 ARG A N 1
ATOM 548 C CA . ARG A 1 74 ? -32.395 -6.914 106.009 1.00 88.88 74 ARG A CA 1
ATOM 549 C C . ARG A 1 74 ? -31.499 -7.700 106.969 1.00 88.88 74 ARG A C 1
ATOM 551 O O . ARG A 1 74 ? -31.979 -8.213 107.972 1.00 88.88 74 ARG A O 1
ATOM 558 N N . ASN A 1 75 ? -30.199 -7.776 106.677 1.00 85.75 75 ASN A N 1
ATOM 559 C CA . ASN A 1 75 ? -29.229 -8.491 107.514 1.00 85.75 75 ASN A CA 1
ATOM 560 C C . ASN A 1 75 ? -28.990 -7.808 108.871 1.00 85.75 75 ASN A C 1
ATOM 562 O O . ASN A 1 75 ? -28.561 -8.470 109.809 1.00 85.75 75 ASN A O 1
ATOM 566 N N . ALA A 1 76 ? -29.271 -6.507 108.988 1.00 84.88 76 ALA A N 1
ATOM 567 C CA . ALA A 1 76 ? -29.165 -5.759 110.239 1.00 84.88 76 ALA A CA 1
ATOM 568 C C . ALA A 1 76 ? -30.340 -6.001 111.211 1.00 84.88 76 ALA A C 1
ATOM 570 O O . ALA A 1 76 ? -30.322 -5.483 112.327 1.00 84.88 76 ALA A O 1
ATOM 571 N N . ILE A 1 77 ? -31.359 -6.778 110.825 1.00 82.06 77 ILE A N 1
ATOM 572 C CA . ILE A 1 77 ? -32.454 -7.171 111.720 1.00 82.06 77 ILE A CA 1
ATOM 573 C C . ILE A 1 77 ? -31.931 -8.269 112.657 1.00 82.06 77 ILE A C 1
ATOM 575 O O . ILE A 1 77 ? -31.906 -9.445 112.304 1.00 82.06 77 ILE A O 1
ATOM 579 N N . THR A 1 78 ? -31.494 -7.876 113.855 1.00 70.50 78 THR A N 1
ATOM 580 C CA . THR A 1 78 ? -30.809 -8.751 114.827 1.00 70.50 78 THR A CA 1
ATOM 581 C C . THR A 1 78 ? -31.735 -9.731 115.555 1.00 70.50 78 THR A C 1
ATOM 583 O O . THR A 1 78 ? -31.252 -10.706 116.123 1.00 70.50 78 THR A O 1
ATOM 586 N N . THR A 1 79 ? -33.055 -9.516 115.515 1.00 67.12 79 THR A N 1
ATOM 587 C CA . THR A 1 79 ? -34.091 -10.433 116.035 1.00 67.12 79 THR A CA 1
ATOM 588 C C . THR A 1 79 ? -35.382 -10.324 115.207 1.00 67.12 79 THR A C 1
ATOM 590 O O . THR A 1 79 ? -36.339 -9.666 115.619 1.00 67.12 79 THR A O 1
ATOM 593 N N . PRO A 1 80 ? -35.457 -10.920 114.002 1.00 62.47 80 PRO A N 1
ATOM 594 C CA . PRO A 1 80 ? -36.709 -10.935 113.253 1.00 62.47 80 PRO A CA 1
ATOM 595 C C . PRO A 1 80 ? -37.745 -11.720 114.070 1.00 62.47 80 PRO A C 1
ATOM 597 O O . PRO A 1 80 ? -37.436 -12.800 114.573 1.00 62.47 80 PRO A O 1
ATOM 600 N N . VAL A 1 81 ? -38.945 -11.158 114.252 1.00 59.00 81 VAL A N 1
ATOM 601 C CA . VAL A 1 81 ? -40.047 -11.728 115.054 1.00 59.00 81 VAL A CA 1
ATOM 602 C C . VAL A 1 81 ? -40.142 -13.253 114.839 1.00 59.00 81 VAL A C 1
ATOM 604 O O . VAL A 1 81 ? -40.150 -13.684 113.683 1.00 59.00 81 VAL A O 1
ATOM 607 N N . PRO A 1 82 ? -40.267 -14.093 115.891 1.00 58.38 82 PRO A N 1
ATOM 608 C CA . PRO A 1 82 ? -40.222 -15.563 115.782 1.00 58.38 82 PRO A CA 1
ATOM 609 C C . PRO A 1 82 ? -41.380 -16.199 114.981 1.00 58.38 82 PRO A C 1
ATOM 611 O O . PRO A 1 82 ? -41.542 -17.417 114.983 1.00 58.38 82 PRO A O 1
ATOM 614 N N . ALA A 1 83 ? -42.203 -15.392 114.309 1.00 58.62 83 ALA A N 1
ATOM 615 C CA . ALA A 1 83 ? -43.434 -15.789 113.640 1.00 58.62 83 ALA A CA 1
ATOM 616 C C . ALA A 1 83 ? -43.453 -15.537 112.119 1.00 58.62 83 ALA A C 1
ATOM 618 O O . ALA A 1 83 ? -44.517 -15.704 111.537 1.00 58.62 83 ALA A O 1
ATOM 619 N N . SER A 1 84 ? -42.304 -15.249 111.487 1.00 69.25 84 SER A N 1
ATOM 620 C CA . SER A 1 84 ? -42.068 -14.965 110.049 1.00 69.25 84 SER A CA 1
ATOM 621 C C . SER A 1 84 ? -42.260 -13.508 109.593 1.00 69.25 84 SER A C 1
ATOM 623 O O . SER A 1 84 ? -43.134 -12.794 110.080 1.00 69.25 84 SER A O 1
ATOM 625 N N . LEU A 1 85 ? -41.388 -13.051 108.680 1.00 82.50 85 LEU A N 1
ATOM 626 C CA . LEU A 1 85 ? -41.366 -11.689 108.119 1.00 82.50 85 LEU A CA 1
ATOM 627 C C . LEU A 1 85 ? -41.178 -11.755 106.601 1.00 82.50 85 LEU A C 1
ATOM 629 O O . LEU A 1 85 ? -40.158 -12.270 106.157 1.00 82.50 85 LEU A O 1
ATOM 633 N N . LEU A 1 86 ? -42.115 -11.205 105.825 1.00 85.88 86 LEU A N 1
ATOM 634 C CA . LEU A 1 86 ? -42.007 -11.047 104.370 1.00 85.88 86 LEU A CA 1
ATOM 635 C C . LEU A 1 86 ? -41.508 -9.638 104.034 1.00 85.88 86 LEU A C 1
ATOM 637 O O . LEU A 1 86 ? -42.075 -8.648 104.495 1.00 85.88 86 LEU A O 1
ATOM 641 N N . ILE A 1 87 ? -40.474 -9.547 103.203 1.00 87.38 87 ILE A N 1
ATOM 642 C CA . ILE A 1 87 ? -39.956 -8.287 102.672 1.00 87.38 87 ILE A CA 1
ATOM 643 C C . ILE A 1 87 ? -39.816 -8.356 101.153 1.00 87.38 87 ILE A C 1
ATOM 645 O O . ILE A 1 87 ? -39.714 -9.429 100.558 1.00 87.38 87 ILE A O 1
ATOM 649 N N . TYR A 1 88 ? -39.709 -7.187 100.532 1.00 86.19 88 TYR A N 1
ATOM 650 C CA . TYR A 1 88 ? -39.123 -7.055 99.207 1.00 86.19 88 TYR A CA 1
ATOM 651 C C . TYR A 1 88 ? -37.702 -6.504 99.340 1.00 86.19 88 TYR A C 1
ATOM 653 O O . TYR A 1 88 ? -37.495 -5.335 99.694 1.00 86.19 88 TYR A O 1
ATOM 661 N N . ASN A 1 89 ? -36.708 -7.344 99.062 1.00 84.38 89 ASN A N 1
ATOM 662 C CA . ASN A 1 89 ? -35.312 -6.950 99.113 1.00 84.38 89 ASN A CA 1
ATOM 663 C C . ASN A 1 89 ? -34.973 -6.095 97.889 1.00 84.38 89 ASN A C 1
ATOM 665 O O . ASN A 1 89 ? -34.936 -6.557 96.752 1.00 84.38 89 ASN A O 1
ATOM 669 N N . THR A 1 90 ? -34.713 -4.811 98.109 1.00 80.38 90 THR A N 1
ATOM 670 C CA . THR A 1 90 ? -34.485 -3.844 97.034 1.00 80.38 90 THR A CA 1
ATOM 671 C C . THR A 1 90 ? -33.116 -3.977 96.376 1.00 80.38 90 THR A C 1
ATOM 673 O O . THR A 1 90 ? -32.923 -3.374 95.317 1.00 80.38 90 THR A O 1
ATOM 676 N N . THR A 1 91 ? -32.184 -4.713 96.989 1.00 78.88 91 THR A N 1
ATOM 677 C CA . THR A 1 91 ? -30.856 -5.006 96.433 1.00 78.88 91 THR A CA 1
ATOM 678 C C . THR A 1 91 ? -30.909 -6.228 95.523 1.00 78.88 91 THR A C 1
ATOM 680 O O . THR A 1 91 ? -30.465 -6.130 94.387 1.00 78.88 91 THR A O 1
ATOM 683 N N . THR A 1 92 ? -31.489 -7.342 95.981 1.00 76.06 92 THR A N 1
ATOM 684 C CA . THR A 1 92 ? -31.638 -8.571 95.170 1.00 76.06 92 THR A CA 1
ATOM 685 C C . THR A 1 92 ? -32.860 -8.538 94.248 1.00 76.06 92 THR A C 1
ATOM 687 O O . THR A 1 92 ? -32.952 -9.348 93.337 1.00 76.06 92 THR A O 1
ATOM 690 N N . LYS A 1 93 ? -33.782 -7.583 94.446 1.00 76.50 93 LYS A N 1
ATOM 691 C CA . LYS A 1 93 ? -35.069 -7.456 93.731 1.00 76.50 93 LYS A CA 1
ATOM 692 C C . LYS A 1 93 ? -35.975 -8.683 93.891 1.00 76.50 93 LYS A C 1
ATOM 694 O O . LYS A 1 93 ? -36.757 -9.014 92.992 1.00 76.50 93 LYS A O 1
ATOM 699 N N . CYS A 1 94 ? -35.882 -9.339 95.044 1.00 82.25 94 CYS A N 1
ATOM 700 C CA . CYS A 1 94 ? -36.647 -10.539 95.353 1.00 82.25 94 CYS A CA 1
ATOM 701 C C . CYS A 1 94 ? -37.604 -10.327 96.526 1.00 82.25 94 CYS A C 1
ATOM 703 O O . CYS A 1 94 ? -37.304 -9.593 97.471 1.00 82.25 94 CYS A O 1
ATOM 705 N N . PHE A 1 95 ? -38.743 -11.013 96.479 1.00 85.62 95 PHE A N 1
ATOM 706 C CA . PHE A 1 95 ? -39.545 -11.279 97.662 1.00 85.62 95 PHE A CA 1
ATOM 707 C C . PHE A 1 95 ? -38.834 -12.334 98.496 1.00 85.62 95 PHE A C 1
ATOM 709 O O . PHE A 1 95 ? -38.524 -13.425 98.012 1.00 85.62 95 PHE A O 1
ATOM 716 N N . GLU A 1 96 ? -38.557 -11.993 99.743 1.00 88.00 96 GLU A N 1
ATOM 717 C CA . GLU A 1 96 ? -37.835 -12.844 100.675 1.00 88.00 96 GLU A CA 1
ATOM 718 C C . GLU A 1 96 ? -38.622 -12.923 101.974 1.00 88.00 96 GLU A C 1
ATOM 720 O O . GLU A 1 96 ? -39.132 -11.911 102.455 1.00 88.00 96 GLU A O 1
ATOM 725 N N . PHE A 1 97 ? -38.712 -14.112 102.555 1.00 87.50 97 PHE A N 1
ATOM 726 C CA . PHE A 1 97 ? -39.319 -14.303 103.862 1.00 87.50 97 PHE A CA 1
ATOM 727 C C . PHE A 1 97 ? -38.326 -14.910 104.838 1.00 87.50 97 PHE A C 1
ATOM 729 O O . PHE A 1 97 ? -37.448 -15.680 104.459 1.00 87.50 97 PHE A O 1
ATOM 736 N N . PHE A 1 98 ? -38.448 -14.541 106.105 1.00 84.19 98 PHE A N 1
ATOM 737 C CA . PHE A 1 98 ? -37.648 -15.111 107.174 1.00 84.19 98 PHE A CA 1
ATOM 738 C C . PHE A 1 98 ? -38.406 -16.256 107.840 1.00 84.19 98 PHE A C 1
ATOM 740 O O . PHE A 1 98 ? -39.491 -16.040 108.382 1.00 84.19 98 PHE A O 1
ATOM 747 N N . GLU A 1 99 ? -37.829 -17.454 107.839 1.00 80.56 99 GLU A N 1
ATOM 748 C CA . GLU A 1 99 ? -38.379 -18.625 108.521 1.00 80.56 99 GLU A CA 1
ATOM 749 C C . GLU A 1 99 ? -37.239 -19.465 109.117 1.00 80.56 99 GLU A C 1
ATOM 751 O O . GLU A 1 99 ? -36.182 -19.626 108.508 1.00 80.56 99 GLU A O 1
ATOM 756 N N . ASN A 1 100 ? -37.434 -19.988 110.333 1.00 76.50 100 ASN A N 1
ATOM 757 C CA . ASN A 1 100 ? -36.489 -20.889 111.011 1.00 76.50 100 ASN A CA 1
ATOM 758 C C . ASN A 1 100 ? -35.033 -20.375 111.096 1.00 76.50 100 ASN A C 1
ATOM 760 O O . ASN A 1 100 ? -34.090 -21.159 111.044 1.00 76.50 100 ASN A O 1
ATOM 764 N N . GLY A 1 101 ? -34.835 -19.061 111.244 1.00 76.94 101 GLY A N 1
ATOM 765 C CA . GLY A 1 101 ? -33.502 -18.468 111.399 1.00 76.94 101 GLY A CA 1
ATOM 766 C C . GLY A 1 101 ? -32.800 -18.093 110.088 1.00 76.94 101 GLY A C 1
ATOM 767 O O . GLY A 1 101 ? -31.684 -17.579 110.140 1.00 76.94 101 GLY A O 1
ATOM 768 N N . VAL A 1 102 ? -33.426 -18.318 108.926 1.00 82.75 102 VAL A N 1
ATOM 769 C CA . VAL A 1 102 ? -32.816 -18.089 107.606 1.00 82.75 102 VAL A CA 1
ATOM 770 C C . VAL A 1 102 ? -33.755 -17.281 106.704 1.00 82.75 102 VAL A C 1
ATOM 772 O O . VAL A 1 102 ? -34.974 -17.439 106.740 1.00 82.75 102 VAL A O 1
ATOM 775 N N . TRP A 1 103 ? -33.183 -16.405 105.876 1.00 85.44 103 TRP A N 1
ATOM 776 C CA . TRP A 1 103 ? -33.914 -15.732 104.800 1.00 85.44 103 TRP A CA 1
ATOM 777 C C . TRP A 1 103 ? -34.059 -16.665 103.596 1.00 85.44 103 TRP A C 1
ATOM 779 O O . TRP A 1 103 ? -33.062 -17.135 103.054 1.00 85.44 103 TRP A O 1
ATOM 789 N N . GLN A 1 104 ? -35.296 -16.898 103.174 1.00 84.31 104 GLN A N 1
ATOM 790 C CA . GLN A 1 104 ? -35.676 -17.709 102.023 1.00 84.31 104 GLN A CA 1
ATOM 791 C C . GLN A 1 104 ? -36.208 -16.806 100.907 1.00 84.31 104 GLN A C 1
ATOM 793 O O . GLN A 1 104 ? -36.953 -15.859 101.163 1.00 84.31 104 GLN A O 1
ATOM 798 N N . THR A 1 105 ? -35.852 -17.094 99.659 1.00 85.69 105 THR A N 1
ATOM 799 C CA . THR A 1 105 ? -36.342 -16.351 98.491 1.00 85.69 105 THR A CA 1
ATOM 800 C C . THR A 1 105 ? -37.603 -17.010 97.939 1.00 85.69 105 THR A C 1
ATOM 802 O O . THR A 1 105 ? -37.589 -18.193 97.622 1.00 85.69 105 THR A O 1
ATOM 805 N N . ILE A 1 106 ? -38.687 -16.244 97.797 1.00 78.81 106 ILE A N 1
ATOM 806 C CA . ILE A 1 106 ? -39.958 -16.721 97.222 1.00 78.81 106 ILE A CA 1
ATOM 807 C C . ILE A 1 106 ? -39.926 -16.597 95.705 1.00 78.81 106 ILE A C 1
ATOM 809 O O . ILE A 1 106 ? -40.203 -17.539 94.973 1.00 78.81 106 ILE A O 1
ATOM 813 N N . SER A 1 107 ? -39.619 -15.396 95.229 1.00 74.31 107 SER A N 1
ATOM 814 C CA . SER A 1 107 ? -39.562 -15.077 93.810 1.00 74.31 107 SER A CA 1
ATOM 815 C C . SER A 1 107 ? -38.691 -13.849 93.607 1.00 74.31 107 SER A C 1
ATOM 817 O O . SER A 1 107 ? -38.693 -12.922 94.420 1.00 74.31 107 SER A O 1
ATOM 819 N N . CYS A 1 108 ? -37.932 -13.843 92.520 1.00 76.19 108 CYS A N 1
ATOM 820 C CA . CYS A 1 108 ? -37.192 -12.673 92.077 1.00 76.19 108 CYS A CA 1
ATOM 821 C C . CYS A 1 108 ? -37.886 -12.093 90.859 1.00 76.19 108 CYS A C 1
ATOM 823 O O . CYS A 1 108 ? -38.389 -12.828 90.013 1.00 76.19 108 CYS A O 1
ATOM 825 N N . SER A 1 109 ? -37.886 -10.769 90.758 1.00 68.19 109 SER A N 1
ATOM 826 C CA . SER A 1 109 ? -38.439 -10.097 89.582 1.00 68.19 109 SER A CA 1
ATOM 827 C C . SER A 1 109 ? -37.573 -10.288 88.327 1.00 68.19 109 SER A C 1
ATOM 829 O O . SER A 1 109 ? -38.093 -10.134 87.228 1.00 68.19 109 SER A O 1
ATOM 831 N N . CYS A 1 110 ? -36.289 -10.660 88.468 1.00 66.50 110 CYS A N 1
ATOM 832 C CA . CYS A 1 110 ? -35.395 -11.082 87.380 1.00 66.50 110 CYS A CA 1
ATOM 833 C C . CYS A 1 110 ? -34.064 -11.650 87.952 1.00 66.50 110 CYS A C 1
ATOM 835 O O . CYS A 1 110 ? -33.638 -11.208 89.018 1.00 66.50 110 CYS A O 1
ATOM 837 N N . THR A 1 111 ? -33.410 -12.626 87.292 1.00 66.44 111 THR A N 1
ATOM 838 C CA . THR A 1 111 ? -32.208 -13.328 87.820 1.00 66.44 111 THR A CA 1
ATOM 839 C C . THR A 1 111 ? -30.861 -12.933 87.189 1.00 66.44 111 THR A C 1
ATOM 841 O O . THR A 1 111 ? -29.842 -13.044 87.867 1.00 66.44 111 THR A O 1
ATOM 844 N N . SER A 1 112 ? -30.806 -12.460 85.934 1.00 76.56 112 SER A N 1
ATOM 845 C CA . SER A 1 112 ? -29.572 -11.933 85.314 1.00 76.56 112 SER A CA 1
ATOM 846 C C . SER A 1 112 ? -29.836 -11.022 84.105 1.00 76.56 112 SER A C 1
ATOM 848 O O . SER A 1 112 ? -30.843 -11.173 83.409 1.00 76.56 112 SER A O 1
ATOM 850 N N . ALA A 1 113 ? -28.907 -10.101 83.818 1.00 81.19 113 ALA A N 1
ATOM 851 C CA . ALA A 1 113 ? -28.889 -9.359 82.553 1.00 81.19 113 ALA A CA 1
ATOM 852 C C . ALA A 1 113 ? -28.700 -10.318 81.353 1.00 81.19 113 ALA A C 1
ATOM 854 O O . ALA A 1 113 ? -28.235 -11.448 81.555 1.00 81.19 113 ALA A O 1
ATOM 855 N N . PRO A 1 114 ? -29.047 -9.905 80.118 1.00 87.75 114 PRO A N 1
ATOM 856 C CA . PRO A 1 114 ? -28.876 -10.760 78.945 1.00 87.75 114 PRO A CA 1
ATOM 857 C C . PRO A 1 114 ? -27.416 -11.193 78.733 1.00 87.75 114 PRO A C 1
ATOM 859 O O . PRO A 1 114 ? -26.488 -10.431 78.998 1.00 87.75 114 PRO A O 1
ATOM 862 N N . THR A 1 115 ? -27.195 -12.405 78.225 1.00 85.88 115 THR A N 1
ATOM 863 C CA . THR A 1 115 ? -25.857 -12.940 77.896 1.00 85.88 115 THR A CA 1
ATOM 864 C C . THR A 1 115 ? -25.809 -13.451 76.455 1.00 85.88 115 THR A C 1
ATOM 866 O O . THR A 1 115 ? -26.844 -13.557 75.800 1.00 85.88 115 THR A O 1
ATOM 869 N N . ALA A 1 116 ? -24.609 -13.736 75.930 1.00 87.31 116 ALA A N 1
ATOM 870 C CA . ALA A 1 116 ? -24.407 -14.222 74.556 1.00 87.31 116 ALA A CA 1
ATOM 871 C C . ALA A 1 116 ? -25.058 -13.329 73.474 1.00 87.31 116 ALA A C 1
ATOM 873 O O . ALA A 1 116 ? -25.698 -13.828 72.548 1.00 87.31 116 ALA A O 1
ATOM 874 N N . VAL A 1 117 ? -24.925 -12.002 73.611 1.00 88.06 117 VAL A N 1
ATOM 875 C CA . VAL A 1 117 ? -25.431 -11.065 72.598 1.00 88.06 117 VAL A CA 1
ATOM 876 C C . VAL A 1 117 ? -24.549 -11.156 71.355 1.00 88.06 117 VAL A C 1
ATOM 878 O O . VAL A 1 117 ? -23.352 -10.886 71.424 1.00 88.06 117 VAL A O 1
ATOM 881 N N . ASN A 1 118 ? -25.152 -11.503 70.222 1.00 88.38 118 ASN A N 1
ATOM 882 C CA . ASN A 1 118 ? -24.499 -11.538 68.920 1.00 88.38 118 ASN A CA 1
ATOM 883 C C . ASN A 1 118 ? -25.248 -10.634 67.943 1.00 88.38 118 ASN A C 1
ATOM 885 O O . ASN A 1 118 ? -26.481 -10.644 67.896 1.00 88.38 118 ASN A O 1
ATOM 889 N N . ALA A 1 119 ? -24.480 -9.903 67.142 1.00 89.06 119 ALA A N 1
ATOM 890 C CA . ALA A 1 119 ? -24.942 -9.116 66.018 1.00 89.06 119 ALA A CA 1
ATOM 891 C C . ALA A 1 119 ? -24.239 -9.630 64.764 1.00 89.06 119 ALA A C 1
ATOM 893 O O . ALA A 1 119 ? -23.015 -9.703 64.693 1.00 89.06 119 ALA A O 1
ATOM 894 N N . SER A 1 120 ? -25.015 -9.994 63.759 1.00 88.50 120 SER A N 1
ATOM 895 C CA . SER A 1 120 ? -24.481 -10.404 62.465 1.00 88.50 120 SER A CA 1
ATOM 896 C C . SER A 1 120 ? -25.328 -9.819 61.347 1.00 88.50 120 SER A C 1
ATOM 898 O O . SER A 1 120 ? -26.394 -9.248 61.588 1.00 88.50 120 SER A O 1
ATOM 900 N N . THR A 1 121 ? -24.834 -9.918 60.121 1.00 90.06 121 THR A N 1
ATOM 901 C CA . THR A 1 121 ? -25.531 -9.449 58.926 1.00 90.06 121 THR A CA 1
ATOM 902 C C . THR A 1 121 ? -25.679 -10.590 57.937 1.00 90.06 121 THR A C 1
ATOM 904 O O . THR A 1 121 ? -24.887 -11.531 57.940 1.00 90.06 121 THR A O 1
ATOM 907 N N . SER A 1 122 ? -26.676 -10.503 57.056 1.00 87.75 122 SER A N 1
ATOM 908 C CA . SER A 1 122 ? -26.803 -11.453 55.943 1.00 87.75 122 SER A CA 1
ATOM 909 C C . SER A 1 122 ? -25.609 -11.415 54.989 1.00 87.75 122 SER A C 1
ATOM 911 O O . SER A 1 122 ? -25.238 -12.443 54.435 1.00 87.75 122 SER A O 1
ATOM 913 N N . LEU A 1 123 ? -25.029 -10.230 54.779 1.00 87.12 123 LEU A N 1
ATOM 914 C CA . LEU A 1 123 ? -23.868 -9.987 53.927 1.00 87.12 123 LEU A CA 1
ATOM 915 C C . LEU A 1 123 ? -23.002 -8.882 54.541 1.00 87.12 123 LEU A C 1
ATOM 917 O O . LEU A 1 123 ? -23.508 -7.968 55.195 1.00 87.12 123 LEU A O 1
ATOM 921 N N . THR A 1 124 ? -21.693 -8.946 54.310 1.00 88.94 124 THR A N 1
ATOM 922 C CA . THR A 1 124 ? -20.730 -7.907 54.723 1.00 88.94 124 THR A CA 1
ATOM 923 C C . THR A 1 124 ? -20.449 -6.899 53.607 1.00 88.94 124 THR A C 1
ATOM 925 O O . THR A 1 124 ? -19.968 -5.796 53.858 1.00 88.94 124 THR A O 1
ATOM 928 N N . THR A 1 125 ? -20.767 -7.246 52.357 1.00 90.00 125 THR A N 1
ATOM 929 C CA . THR A 1 125 ? -20.677 -6.355 51.194 1.00 90.00 125 THR A CA 1
ATOM 930 C C . THR A 1 125 ? -21.963 -6.440 50.385 1.00 90.00 125 THR A C 1
ATOM 932 O O . THR A 1 125 ? -22.404 -7.534 50.037 1.00 90.00 125 THR A O 1
ATOM 935 N N . LEU A 1 126 ? -22.570 -5.288 50.108 1.00 92.25 126 LEU A N 1
ATOM 936 C CA . LEU A 1 126 ? -23.817 -5.168 49.355 1.00 92.25 126 LEU A CA 1
ATOM 937 C C . LEU A 1 126 ? -23.698 -4.079 48.289 1.00 92.25 126 LEU A C 1
ATOM 939 O O . LEU A 1 126 ? -22.813 -3.225 48.334 1.00 92.25 126 LEU A O 1
ATOM 943 N N . CYS A 1 127 ? -24.635 -4.089 47.350 1.00 92.94 127 CYS A N 1
ATOM 944 C CA . CYS A 1 127 ? -24.809 -3.015 46.383 1.00 92.94 127 CYS A CA 1
ATOM 945 C C . CYS A 1 127 ? -25.925 -2.080 46.843 1.00 92.94 127 CYS A C 1
ATOM 947 O O . CYS A 1 127 ? -26.927 -2.539 47.404 1.00 92.94 127 CYS A O 1
ATOM 949 N N . ALA A 1 128 ? -25.772 -0.781 46.588 1.00 93.44 128 ALA A N 1
ATOM 950 C CA . ALA A 1 128 ? -26.811 0.199 46.875 1.00 93.44 128 ALA A CA 1
ATOM 951 C C . ALA A 1 128 ? -28.151 -0.219 46.232 1.00 93.44 128 ALA A C 1
ATOM 953 O O . ALA A 1 128 ? -28.175 -0.653 45.083 1.00 93.44 128 ALA A O 1
ATOM 954 N N . GLY A 1 129 ? -29.250 -0.125 46.983 1.00 90.19 129 GLY A N 1
ATOM 955 C CA . GLY A 1 129 ? -30.572 -0.634 46.593 1.00 90.19 129 GLY A CA 1
ATOM 956 C C . GLY A 1 129 ? -30.899 -2.042 47.118 1.00 90.19 129 GLY A C 1
ATOM 957 O O . GLY A 1 129 ? -32.064 -2.427 47.137 1.00 90.19 129 GLY A O 1
ATOM 958 N N . SER A 1 130 ? -29.914 -2.801 47.612 1.00 92.44 130 SER A N 1
ATOM 959 C CA . SER A 1 130 ? -30.155 -4.124 48.215 1.00 92.44 130 SER A CA 1
ATOM 960 C C . SER A 1 130 ? -30.872 -4.023 49.568 1.00 92.44 130 SER A C 1
ATOM 962 O O . SER A 1 130 ? -30.943 -2.955 50.179 1.00 92.44 130 SER A O 1
ATOM 964 N N . THR A 1 131 ? -31.373 -5.154 50.069 1.00 93.94 131 THR A N 1
ATOM 965 C CA . THR A 1 131 ? -31.863 -5.254 51.452 1.00 93.94 131 THR A CA 1
ATOM 966 C C . THR A 1 131 ? -30.770 -5.826 52.355 1.00 93.94 131 THR A C 1
ATOM 968 O O . THR A 1 131 ? -30.308 -6.943 52.131 1.00 93.94 131 THR A O 1
ATOM 971 N N . LEU A 1 132 ? -30.367 -5.073 53.381 1.00 92.44 132 LEU A N 1
ATOM 972 C CA . LEU A 1 132 ? -29.496 -5.563 54.453 1.00 92.44 132 LEU A CA 1
ATOM 973 C C . LEU A 1 132 ? -30.358 -6.170 55.564 1.00 92.44 132 LEU A C 1
ATOM 975 O O . LEU A 1 132 ? -31.204 -5.479 56.126 1.00 92.44 132 LEU A O 1
ATOM 979 N N . MET A 1 133 ? -30.123 -7.434 55.912 1.00 93.00 133 MET A N 1
ATOM 980 C CA . MET A 1 133 ? -30.731 -8.056 57.091 1.00 93.00 133 MET A CA 1
ATOM 981 C C . MET A 1 133 ? -29.743 -8.001 58.252 1.00 93.00 133 MET A C 1
ATOM 983 O O . MET A 1 133 ? -28.630 -8.522 58.135 1.00 93.00 133 MET A O 1
ATOM 987 N N . LEU A 1 134 ? -30.155 -7.399 59.368 1.00 92.81 134 LEU A N 1
ATOM 988 C CA . LEU A 1 134 ? -29.447 -7.501 60.642 1.00 92.81 134 LEU A CA 1
ATOM 989 C C . LEU A 1 134 ? -30.032 -8.673 61.430 1.00 92.81 134 LEU A C 1
ATOM 991 O O . LEU A 1 134 ? -31.249 -8.837 61.490 1.00 92.81 134 LEU A O 1
ATOM 995 N N . ILE A 1 135 ? -29.171 -9.485 62.033 1.00 92.00 135 ILE A N 1
ATOM 996 C CA . ILE A 1 135 ? -29.558 -10.685 62.775 1.00 92.00 135 ILE A CA 1
ATOM 997 C C . ILE A 1 135 ? -29.055 -10.533 64.207 1.00 92.00 135 ILE A C 1
ATOM 999 O O . ILE A 1 135 ? -27.845 -10.496 64.451 1.00 92.00 135 ILE A O 1
ATOM 1003 N N . GLY A 1 136 ? -29.999 -10.428 65.143 1.00 91.44 136 GLY A N 1
ATOM 1004 C CA . GLY A 1 136 ? -29.728 -10.285 66.571 1.00 91.44 136 GLY A CA 1
ATOM 1005 C C . GLY A 1 136 ? -30.106 -11.531 67.364 1.00 91.44 136 GLY A C 1
ATOM 1006 O O . GLY A 1 136 ? -31.188 -12.092 67.191 1.00 91.44 136 GLY A O 1
ATOM 1007 N N . SER A 1 137 ? -29.246 -11.948 68.290 1.00 90.56 137 SER A N 1
ATOM 1008 C CA . SER A 1 137 ? -29.545 -13.026 69.244 1.00 90.56 137 SER A CA 1
ATOM 1009 C C . SER A 1 137 ? -28.965 -12.709 70.617 1.00 90.56 137 SER A C 1
ATOM 1011 O O . SER A 1 137 ? -27.875 -12.153 70.682 1.00 90.56 137 SER A O 1
ATOM 1013 N N . ALA A 1 138 ? -29.656 -13.081 71.693 1.00 90.75 138 ALA A N 1
ATOM 1014 C CA . ALA A 1 138 ? -29.189 -12.967 73.075 1.00 90.75 138 ALA A CA 1
ATOM 1015 C C . ALA A 1 138 ? -30.014 -13.893 73.982 1.00 90.75 138 ALA A C 1
ATOM 1017 O O . ALA A 1 138 ? -31.223 -14.036 73.793 1.00 90.75 138 ALA A O 1
ATOM 1018 N N . THR A 1 139 ? -29.383 -14.485 74.992 1.00 89.56 139 THR A N 1
ATOM 1019 C CA . THR A 1 139 ? -30.052 -15.322 75.995 1.00 89.56 139 THR A CA 1
ATOM 1020 C C . THR A 1 139 ? -30.668 -14.439 77.080 1.00 89.56 139 THR A C 1
ATOM 1022 O O . THR A 1 139 ? -29.973 -13.631 77.695 1.00 89.56 139 THR A O 1
ATOM 1025 N N . GLY A 1 140 ? -31.971 -14.596 77.336 1.00 85.69 140 GLY A N 1
ATOM 1026 C CA . GLY A 1 140 ? -32.685 -13.886 78.408 1.00 85.69 140 GLY A CA 1
ATOM 1027 C C . GLY A 1 140 ? -33.057 -12.426 78.108 1.00 85.69 140 GLY A C 1
ATOM 1028 O O . GLY A 1 140 ? -33.456 -11.711 79.027 1.00 85.69 140 GLY A O 1
ATOM 1029 N N . ALA A 1 141 ? -32.927 -11.969 76.858 1.00 88.50 141 ALA A N 1
ATOM 1030 C CA . ALA A 1 141 ? -33.350 -10.634 76.433 1.00 88.50 141 ALA A CA 1
ATOM 1031 C C . ALA A 1 141 ? -34.861 -10.563 76.170 1.00 88.50 141 ALA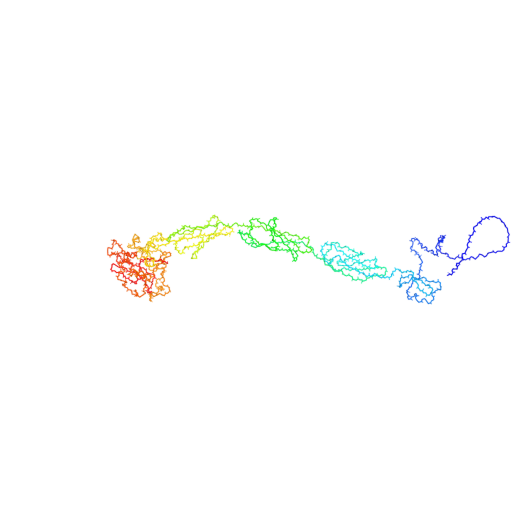 A C 1
ATOM 1033 O O . ALA A 1 141 ? -35.445 -11.491 75.614 1.00 88.50 141 ALA A O 1
ATOM 1034 N N . THR A 1 142 ? -35.480 -9.437 76.524 1.00 88.19 142 THR A N 1
ATOM 1035 C CA . THR A 1 142 ? -36.894 -9.147 76.218 1.00 88.19 142 THR A CA 1
ATOM 1036 C C . THR A 1 142 ? -37.062 -7.898 75.357 1.00 88.19 142 THR A C 1
ATOM 1038 O O . THR A 1 142 ? -38.115 -7.714 74.760 1.00 88.19 142 THR A O 1
ATOM 1041 N N . ASN A 1 143 ? -36.033 -7.051 75.273 1.00 90.75 143 ASN A N 1
ATOM 1042 C CA . ASN A 1 143 ? -36.013 -5.815 74.499 1.00 90.75 143 ASN A CA 1
ATOM 1043 C C . ASN A 1 143 ? -34.720 -5.722 73.672 1.00 90.75 143 ASN A C 1
ATOM 1045 O O . ASN A 1 143 ? -33.661 -6.185 74.107 1.00 90.75 143 ASN A O 1
ATOM 1049 N N . TRP A 1 144 ? -34.801 -5.067 72.512 1.00 92.69 144 TRP A N 1
ATOM 1050 C CA . TRP A 1 144 ? -33.703 -4.925 71.550 1.00 92.69 144 TRP A CA 1
ATOM 1051 C C . TRP A 1 144 ? -33.552 -3.464 71.128 1.00 92.69 144 TRP A C 1
ATOM 1053 O O . TRP A 1 144 ? -34.537 -2.732 71.060 1.00 92.69 144 TRP A O 1
ATOM 1063 N N . SER A 1 145 ? -32.323 -3.038 70.847 1.00 91.81 145 SER A N 1
ATOM 1064 C CA . SER A 1 145 ? -32.016 -1.714 70.310 1.00 91.81 145 SER A CA 1
ATOM 1065 C C . SER A 1 145 ? -30.804 -1.788 69.391 1.00 91.81 145 SER A C 1
ATOM 1067 O O . SER A 1 145 ? -29.717 -2.172 69.817 1.00 91.81 145 SER A O 1
ATOM 1069 N N . TRP A 1 146 ? -30.990 -1.426 68.130 1.00 92.44 146 TRP A N 1
ATOM 1070 C CA . TRP A 1 146 ? -29.935 -1.297 67.136 1.00 92.44 146 TRP A CA 1
ATOM 1071 C C . TRP A 1 146 ? -29.579 0.170 66.932 1.00 92.44 146 TRP A C 1
ATOM 1073 O O . TRP A 1 146 ? -30.473 1.010 66.856 1.00 92.44 146 TRP A O 1
ATOM 1083 N N . THR A 1 147 ? -28.290 0.456 66.765 1.00 91.88 147 THR A N 1
ATOM 1084 C CA . THR A 1 147 ? -27.778 1.727 66.234 1.00 91.88 147 THR A CA 1
ATOM 1085 C C . THR A 1 147 ? -26.828 1.459 65.070 1.00 91.88 147 THR A C 1
ATOM 1087 O O . THR A 1 147 ? -26.205 0.399 64.998 1.00 91.88 147 THR A O 1
ATOM 1090 N N . GLY A 1 148 ? -26.719 2.388 64.123 1.00 91.75 148 GLY A N 1
ATOM 1091 C CA . GLY A 1 148 ? -25.840 2.207 62.971 1.00 91.75 148 GLY A CA 1
ATOM 1092 C C . GLY A 1 148 ? -25.575 3.482 62.171 1.00 91.75 148 GLY A C 1
ATOM 1093 O O . GLY A 1 148 ? -25.961 4.578 62.591 1.00 91.75 148 GLY A O 1
ATOM 1094 N N . PRO A 1 149 ? -24.913 3.346 61.009 1.00 92.38 149 PRO A N 1
ATOM 1095 C CA . PRO A 1 149 ? -24.605 4.451 60.106 1.00 92.38 149 PRO A CA 1
ATOM 1096 C C . PRO A 1 149 ? -25.857 5.204 59.649 1.00 92.38 149 PRO A C 1
ATOM 1098 O O . PRO A 1 149 ? -26.972 4.680 59.700 1.00 92.38 149 PRO A O 1
ATOM 1101 N N . ASN A 1 150 ? -25.670 6.447 59.194 1.00 91.06 150 ASN A N 1
ATOM 1102 C CA . ASN A 1 150 ? -26.750 7.334 58.744 1.00 91.06 150 ASN A CA 1
ATOM 1103 C C . ASN A 1 150 ? -27.887 7.514 59.778 1.00 91.06 150 ASN A C 1
ATOM 1105 O O . ASN A 1 150 ? -29.049 7.682 59.417 1.00 91.06 150 ASN A O 1
ATOM 1109 N N . GLY A 1 151 ? -27.558 7.433 61.072 1.00 91.38 151 GLY A N 1
ATOM 1110 C CA . GLY A 1 151 ? -28.529 7.577 62.159 1.00 91.38 151 GLY A CA 1
ATOM 1111 C C . GLY A 1 151 ? -29.525 6.420 62.283 1.00 91.38 151 GLY A C 1
ATOM 1112 O O . GLY A 1 151 ? -30.577 6.596 62.896 1.00 91.38 151 GLY A O 1
ATOM 1113 N N . PHE A 1 152 ? -29.232 5.250 61.704 1.00 93.75 152 PHE A N 1
ATOM 1114 C CA . PHE A 1 152 ? -30.125 4.097 61.769 1.00 93.75 152 PHE A CA 1
ATOM 1115 C C . PHE A 1 152 ? -30.403 3.679 63.220 1.00 93.75 152 PHE A C 1
ATOM 1117 O O . PHE A 1 152 ? -29.470 3.512 64.007 1.00 93.75 152 PHE A O 1
ATOM 1124 N N . THR A 1 153 ? -31.681 3.452 63.546 1.00 94.50 153 THR A N 1
ATOM 1125 C CA . THR A 1 153 ? -32.114 2.862 64.819 1.00 94.50 153 THR A CA 1
ATOM 1126 C C . T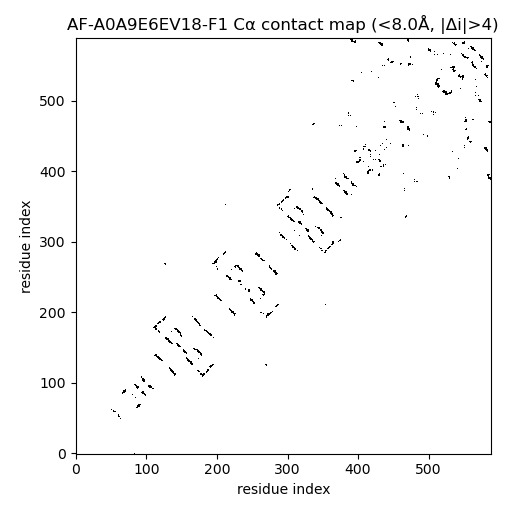HR A 1 153 ? -33.249 1.857 64.615 1.00 94.50 153 THR A C 1
ATOM 1128 O O . THR A 1 153 ? -34.046 1.996 63.686 1.00 94.50 153 THR A O 1
ATOM 1131 N N . SER A 1 154 ? -33.333 0.822 65.458 1.00 95.25 154 SER A N 1
ATOM 1132 C CA . SER A 1 154 ? -34.453 -0.136 65.438 1.00 95.25 154 SER A CA 1
ATOM 1133 C C . SER A 1 154 ? -34.637 -0.841 66.779 1.00 95.25 154 SER A C 1
ATOM 1135 O O . SER A 1 154 ? -33.657 -1.166 67.437 1.00 95.25 154 SER A O 1
ATOM 1137 N N . SER A 1 155 ? -35.881 -1.136 67.161 1.00 94.38 155 SER A N 1
ATOM 1138 C CA . SER A 1 155 ? -36.218 -1.945 68.344 1.00 94.38 155 SER A CA 1
ATOM 1139 C C . SER A 1 155 ? -36.548 -3.409 68.027 1.00 94.38 155 SER A C 1
ATOM 1141 O O . SER A 1 155 ? -36.870 -4.190 68.922 1.00 94.38 155 SER A O 1
ATOM 1143 N N . SER A 1 156 ? -36.493 -3.798 66.749 1.00 94.69 156 SER A N 1
ATOM 1144 C CA . SER A 1 156 ? -36.714 -5.185 66.330 1.00 94.69 156 SER A CA 1
ATOM 1145 C C . SER A 1 156 ? -35.472 -6.033 66.595 1.00 94.69 156 SER A C 1
ATOM 1147 O O . SER A 1 156 ? -34.352 -5.556 66.432 1.00 94.69 156 SER A O 1
ATOM 1149 N N . GLN A 1 157 ? -35.655 -7.309 66.945 1.00 93.62 157 GLN A N 1
ATOM 1150 C CA . GLN A 1 157 ? -34.533 -8.234 67.139 1.00 93.62 157 GLN A CA 1
ATOM 1151 C C . GLN A 1 157 ? -33.693 -8.384 65.861 1.00 93.62 157 GLN A C 1
ATOM 1153 O O . GLN A 1 157 ? -32.469 -8.285 65.917 1.00 93.62 157 GLN A O 1
ATOM 1158 N N . SER A 1 158 ? -34.357 -8.585 64.717 1.00 93.31 158 SER A N 1
ATOM 1159 C CA . SER A 1 158 ? -33.718 -8.772 63.406 1.00 93.31 158 SER A CA 1
ATOM 1160 C C . SER A 1 158 ? -34.379 -7.880 62.343 1.00 93.31 158 SER A C 1
ATOM 1162 O O . SER A 1 158 ? -35.283 -8.337 61.641 1.00 93.31 158 SER A O 1
ATOM 1164 N N . PRO A 1 159 ? -34.027 -6.581 62.269 1.00 94.75 159 PRO A N 1
ATOM 1165 C CA . PRO A 1 159 ? -34.605 -5.654 61.300 1.00 94.75 159 PRO A CA 1
ATOM 1166 C C . PRO A 1 159 ? -34.029 -5.835 59.888 1.00 94.75 159 PRO A C 1
ATOM 1168 O O . PRO A 1 159 ? -32.864 -6.194 59.705 1.00 94.75 159 PRO A O 1
ATOM 1171 N N . ALA A 1 160 ? -34.842 -5.493 58.889 1.00 94.25 160 ALA A N 1
ATOM 1172 C CA . ALA A 1 160 ? -34.437 -5.384 57.491 1.00 94.25 160 ALA A CA 1
ATOM 1173 C C . ALA A 1 160 ? -34.315 -3.907 57.085 1.00 94.25 160 ALA A C 1
ATOM 1175 O O . ALA A 1 160 ? -35.217 -3.114 57.355 1.00 94.25 160 ALA A O 1
ATOM 1176 N N . ILE A 1 161 ? -33.225 -3.542 56.409 1.00 93.88 161 ILE A N 1
ATOM 1177 C CA . ILE A 1 161 ? -33.023 -2.221 55.804 1.00 93.88 161 ILE A CA 1
ATOM 1178 C C . ILE A 1 161 ? -33.134 -2.378 54.292 1.00 93.88 161 ILE A C 1
ATOM 1180 O O . ILE A 1 161 ? -32.169 -2.751 53.623 1.00 93.88 161 ILE A O 1
ATOM 1184 N N . SER A 1 162 ? -34.324 -2.129 53.753 1.00 93.38 162 SER A N 1
ATOM 1185 C CA . SER A 1 162 ? -34.556 -2.125 52.308 1.00 93.38 162 SER A CA 1
ATOM 1186 C C . SER A 1 162 ? -33.923 -0.903 51.645 1.00 93.38 162 SER A C 1
ATOM 1188 O O . SER A 1 162 ? -33.875 0.173 52.238 1.00 93.38 162 SER A O 1
ATOM 1190 N N . ASN A 1 163 ? -33.483 -1.060 50.393 1.00 91.19 163 ASN A N 1
ATOM 1191 C CA . ASN A 1 163 ? -32.883 0.005 49.586 1.00 91.19 163 ASN A CA 1
ATOM 1192 C C . ASN A 1 163 ? -31.699 0.707 50.274 1.00 91.19 163 ASN A C 1
ATOM 1194 O O . ASN A 1 163 ? -31.611 1.936 50.278 1.00 91.19 163 ASN A O 1
ATOM 1198 N N . ILE A 1 164 ? -30.785 -0.066 50.869 1.00 92.81 164 ILE A N 1
ATOM 1199 C CA . ILE A 1 164 ? -29.626 0.496 51.570 1.00 92.81 164 ILE A CA 1
ATOM 1200 C C . ILE A 1 164 ? -28.776 1.350 50.616 1.00 92.81 164 ILE A C 1
ATOM 1202 O O . ILE A 1 164 ? -28.537 0.965 49.474 1.00 92.81 164 ILE A O 1
ATOM 1206 N N . THR A 1 165 ? -28.323 2.522 51.056 1.00 93.62 165 THR A N 1
ATOM 1207 C CA . THR A 1 165 ? -27.483 3.430 50.254 1.00 93.62 165 THR A CA 1
ATOM 1208 C C . THR A 1 165 ? -26.022 3.348 50.690 1.00 93.62 165 THR A C 1
ATOM 1210 O O . THR A 1 165 ? -25.707 2.755 51.721 1.00 93.62 165 THR A O 1
ATOM 1213 N N . THR A 1 166 ? -25.109 3.976 49.944 1.00 92.75 166 THR A N 1
ATOM 1214 C CA . THR A 1 166 ? -23.678 4.036 50.302 1.00 92.75 166 THR A CA 1
ATOM 1215 C C . THR A 1 166 ? -23.435 4.657 51.683 1.00 92.75 166 THR A C 1
ATOM 1217 O O . THR A 1 166 ? -22.496 4.260 52.369 1.00 92.75 166 THR A O 1
ATOM 1220 N N . ASN A 1 167 ? -24.319 5.555 52.137 1.00 91.94 167 ASN A N 1
ATOM 1221 C CA . ASN A 1 167 ? -24.279 6.160 53.476 1.00 91.94 167 ASN A CA 1
ATOM 1222 C C . ASN A 1 167 ? -24.614 5.165 54.604 1.00 91.94 167 ASN A C 1
ATOM 1224 O O . ASN A 1 167 ? -24.338 5.447 55.766 1.00 91.94 167 ASN A O 1
ATOM 1228 N N . GLY A 1 168 ? -25.201 4.009 54.275 1.00 91.12 168 GLY A N 1
ATOM 1229 C CA . GLY A 1 168 ? -25.405 2.889 55.198 1.00 91.12 168 GLY A CA 1
ATOM 1230 C C . GLY A 1 168 ? -24.133 2.076 55.473 1.00 91.12 168 GLY A C 1
ATOM 1231 O O . GLY A 1 168 ? -24.169 1.137 56.260 1.00 91.12 168 GLY A O 1
ATOM 1232 N N . THR A 1 169 ? -23.008 2.418 54.837 1.00 93.00 169 THR A N 1
ATOM 1233 C CA . THR A 1 169 ? -21.706 1.796 55.107 1.00 93.00 169 THR A CA 1
ATOM 1234 C C . THR A 1 169 ? -21.234 2.122 56.520 1.00 93.00 169 THR A C 1
ATOM 1236 O O . THR A 1 169 ? -21.205 3.284 56.923 1.00 93.00 169 THR A O 1
ATOM 1239 N N . GLY A 1 170 ? -20.812 1.101 57.261 1.00 90.94 170 GLY A N 1
ATOM 1240 C CA . GLY A 1 170 ? -20.227 1.254 58.588 1.00 90.94 170 GLY A CA 1
ATOM 1241 C C . GLY A 1 170 ? -20.636 0.145 59.550 1.00 90.94 170 GLY A C 1
ATOM 1242 O O . GLY A 1 170 ? -20.914 -0.982 59.140 1.00 90.94 170 GLY A O 1
ATOM 1243 N N . VAL A 1 171 ? -20.605 0.460 60.844 1.00 91.06 171 VAL A N 1
ATOM 1244 C CA . VAL A 1 171 ? -20.772 -0.511 61.929 1.00 91.06 171 VAL A CA 1
ATOM 1245 C C . VAL A 1 171 ? -22.171 -0.417 62.528 1.00 91.06 171 VAL A C 1
ATOM 1247 O O . VAL A 1 171 ? -22.561 0.635 63.031 1.00 91.06 171 VAL A O 1
ATOM 1250 N N . TYR A 1 172 ? -22.890 -1.538 62.530 1.00 91.19 172 TYR A N 1
ATOM 1251 C CA . TYR A 1 172 ? -24.167 -1.693 63.229 1.00 91.19 172 TYR A CA 1
ATOM 1252 C C . TYR A 1 172 ? -23.942 -2.335 64.602 1.00 91.19 172 TYR A C 1
ATOM 1254 O O . TYR A 1 172 ? -23.228 -3.332 64.707 1.00 91.19 172 TYR A O 1
ATOM 1262 N N . THR A 1 173 ? -24.544 -1.763 65.646 1.00 90.19 173 THR A N 1
ATOM 1263 C CA . THR A 1 173 ? -24.380 -2.171 67.049 1.00 90.19 173 THR A CA 1
ATOM 1264 C C . THR A 1 173 ? -25.721 -2.605 67.632 1.00 90.19 173 THR A C 1
ATOM 1266 O O . THR A 1 173 ? -26.686 -1.844 67.578 1.00 90.19 173 THR A O 1
ATOM 1269 N N . LEU A 1 174 ? -25.777 -3.802 68.220 1.00 91.31 174 LEU A N 1
ATOM 1270 C CA . LEU A 1 174 ? -26.945 -4.309 68.946 1.00 91.31 174 LEU A CA 1
ATOM 1271 C C . LEU A 1 174 ? -26.773 -4.134 70.458 1.00 91.31 174 LEU A C 1
ATOM 1273 O O . LEU A 1 174 ? -25.745 -4.492 71.021 1.00 91.31 174 LEU A O 1
ATOM 1277 N N . THR A 1 175 ? -27.820 -3.658 71.125 1.00 89.44 175 THR A N 1
ATOM 1278 C CA . THR A 1 175 ? -27.969 -3.638 72.583 1.00 89.44 175 THR A CA 1
ATOM 1279 C C . THR A 1 175 ? -29.204 -4.450 72.964 1.00 89.44 175 THR A C 1
ATOM 1281 O O . THR A 1 175 ? -30.304 -4.173 72.488 1.00 89.44 175 THR A O 1
ATOM 1284 N N . ALA A 1 176 ? -29.038 -5.444 73.835 1.00 89.56 176 ALA A N 1
ATOM 1285 C CA . ALA A 1 176 ? -30.133 -6.266 74.347 1.00 89.56 176 ALA A CA 1
ATOM 1286 C C . ALA A 1 176 ? -30.390 -5.950 75.827 1.00 89.56 176 ALA A C 1
ATOM 1288 O O . ALA A 1 176 ? -29.449 -5.752 76.603 1.00 89.56 176 ALA A O 1
ATOM 1289 N N . SER A 1 177 ? -31.657 -5.903 76.238 1.00 87.38 177 SER A N 1
ATOM 1290 C CA . SER A 1 177 ? -32.024 -5.621 77.629 1.00 87.38 177 SER A CA 1
ATOM 1291 C C . SER A 1 177 ? -33.203 -6.455 78.119 1.00 87.38 177 SER A C 1
ATOM 1293 O O . SER A 1 177 ? -33.979 -7.019 77.344 1.00 87.38 177 SER A O 1
ATOM 1295 N N . ASN A 1 178 ? -33.308 -6.562 79.440 1.00 84.44 178 ASN A N 1
ATOM 1296 C CA . ASN A 1 178 ? -34.437 -7.153 80.150 1.00 84.44 178 ASN A CA 1
ATOM 1297 C C . ASN A 1 178 ? -34.678 -6.387 81.467 1.00 84.44 178 ASN A C 1
ATOM 1299 O O . ASN A 1 178 ? -34.033 -5.370 81.729 1.00 84.44 178 ASN A O 1
ATOM 1303 N N . ALA A 1 179 ? -35.590 -6.866 82.317 1.00 78.19 179 ALA A N 1
ATOM 1304 C CA . ALA A 1 179 ? -35.899 -6.225 83.599 1.00 78.19 179 ALA A CA 1
ATOM 1305 C C . ALA A 1 179 ? -34.707 -6.150 84.586 1.00 78.19 179 ALA A C 1
ATOM 1307 O O . ALA A 1 179 ? -34.753 -5.360 85.528 1.00 78.19 179 ALA A O 1
ATOM 1308 N N . CYS A 1 180 ? -33.640 -6.935 84.383 1.00 73.81 180 CYS A N 1
ATOM 1309 C CA . CYS A 1 180 ? -32.425 -6.905 85.203 1.00 73.81 180 CYS A CA 1
ATOM 1310 C C . CYS A 1 180 ? -31.409 -5.833 84.773 1.00 73.81 180 CYS A C 1
ATOM 1312 O O . CYS A 1 180 ? -30.512 -5.528 85.557 1.00 73.81 180 CYS A O 1
ATOM 1314 N N . GLY A 1 181 ? -31.488 -5.298 83.549 1.00 73.81 181 GLY A N 1
ATOM 1315 C CA . GLY A 1 181 ? -30.520 -4.329 83.022 1.00 73.81 181 GLY A CA 1
ATOM 1316 C C . GLY A 1 181 ? -30.219 -4.489 81.527 1.00 73.81 181 GLY A C 1
ATOM 1317 O O . GLY A 1 181 ? -30.868 -5.255 80.811 1.00 73.81 181 GLY A O 1
ATOM 1318 N N . THR A 1 182 ? -29.225 -3.740 81.047 1.00 71.88 182 THR A N 1
ATOM 1319 C CA . THR A 1 182 ? -28.704 -3.789 79.672 1.00 71.88 182 THR A CA 1
ATOM 1320 C C . THR A 1 182 ? -27.422 -4.619 79.619 1.00 71.88 182 THR A C 1
ATOM 1322 O O . THR A 1 182 ? -26.575 -4.524 80.505 1.00 71.88 182 THR A O 1
ATOM 1325 N N . ALA A 1 183 ? -27.255 -5.419 78.569 1.00 67.75 183 ALA A N 1
ATOM 1326 C CA . ALA A 1 183 ? -25.981 -6.060 78.269 1.00 67.75 183 ALA A CA 1
ATOM 1327 C C . ALA A 1 183 ? -25.244 -5.258 77.189 1.00 67.75 183 ALA A C 1
ATOM 1329 O O . ALA A 1 183 ? -25.768 -5.052 76.095 1.00 67.75 183 ALA A O 1
ATOM 1330 N N . THR A 1 184 ? -24.022 -4.814 77.487 1.00 56.81 184 THR A N 1
ATOM 1331 C CA . THR A 1 184 ? -23.111 -4.124 76.557 1.00 56.81 184 THR A CA 1
ATOM 1332 C C . THR A 1 184 ? -22.200 -5.128 75.860 1.00 56.81 184 THR A C 1
ATOM 1334 O O . THR A 1 184 ? -20.981 -5.084 76.001 1.00 56.81 184 THR A O 1
ATOM 1337 N N . ALA A 1 185 ? -22.775 -6.087 75.142 1.00 50.47 185 ALA A N 1
ATOM 1338 C CA . ALA A 1 185 ? -21.980 -6.922 74.252 1.00 50.47 185 ALA A CA 1
ATOM 1339 C C . ALA A 1 185 ? -21.975 -6.274 72.864 1.00 50.47 185 ALA A C 1
ATOM 1341 O O . ALA A 1 185 ? -22.980 -6.232 72.160 1.00 50.47 185 ALA A O 1
ATOM 1342 N N . VAL A 1 186 ? -20.820 -5.703 72.523 1.00 54.81 186 VAL A N 1
ATOM 1343 C CA . VAL A 1 186 ? -20.542 -5.082 71.232 1.00 54.81 186 VAL A CA 1
ATOM 1344 C C . VAL A 1 186 ? -20.179 -6.200 7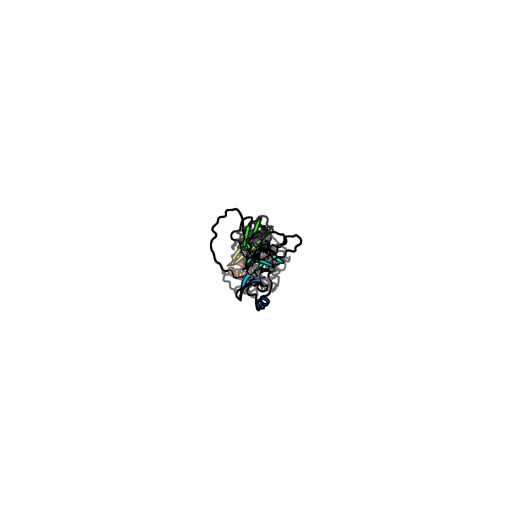0.267 1.00 54.81 186 VAL A C 1
ATOM 1346 O O . VAL A 1 186 ? -19.072 -6.728 70.293 1.00 54.81 186 VAL A O 1
ATOM 1349 N N . SER A 1 187 ? -21.128 -6.585 69.429 1.00 55.31 187 SER A N 1
ATOM 1350 C CA . SER A 1 187 ? -20.846 -7.377 68.242 1.00 55.31 187 SER A CA 1
ATOM 1351 C C . SER A 1 187 ? -20.996 -6.424 67.061 1.00 55.31 187 SER A C 1
ATOM 1353 O O . SER A 1 187 ? -22.020 -5.755 66.923 1.00 55.31 187 SER A O 1
ATOM 1355 N N . THR A 1 188 ? -19.918 -6.241 66.302 1.00 62.41 188 THR A N 1
ATOM 1356 C CA . THR A 1 188 ? -19.870 -5.312 65.175 1.00 62.41 188 THR A CA 1
ATOM 1357 C C . THR A 1 188 ? -19.933 -6.105 63.882 1.00 62.41 188 THR A C 1
ATOM 1359 O O . THR A 1 188 ? -19.124 -6.997 63.643 1.00 62.41 188 THR A O 1
ATOM 1362 N N . ALA A 1 189 ? -20.886 -5.759 63.024 1.00 63.97 189 ALA A N 1
ATOM 1363 C CA . ALA A 1 189 ? -20.862 -6.173 61.632 1.00 63.97 189 ALA A CA 1
ATOM 1364 C C . ALA A 1 189 ? -20.483 -4.954 60.793 1.00 63.97 189 ALA A C 1
ATOM 1366 O O . ALA A 1 189 ? -21.207 -3.954 60.781 1.00 63.97 189 ALA A O 1
ATOM 1367 N N . SER A 1 190 ? -19.319 -5.008 60.145 1.00 76.88 190 SER A N 1
ATOM 1368 C CA . SER A 1 190 ? -18.928 -4.004 59.164 1.00 76.88 190 SER A CA 1
ATOM 1369 C C . SER A 1 190 ? -19.637 -4.299 57.849 1.00 76.88 190 SER A C 1
ATOM 1371 O O . SER A 1 190 ? -19.493 -5.372 57.261 1.00 76.88 190 SER A O 1
ATOM 1373 N N . VAL A 1 191 ? -20.419 -3.329 57.393 1.00 88.19 191 VAL A N 1
ATOM 1374 C CA . VAL A 1 191 ? -21.106 -3.395 56.108 1.00 88.19 191 VAL A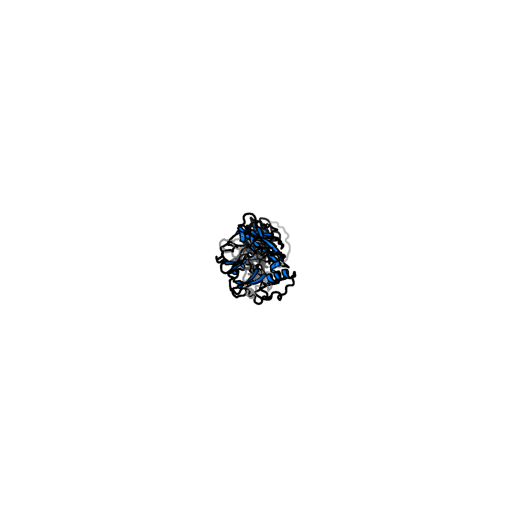 CA 1
ATOM 1375 C C . VAL A 1 191 ? -20.468 -2.390 55.172 1.00 88.19 191 VAL A C 1
ATOM 1377 O O . VAL A 1 191 ? -20.377 -1.212 55.508 1.00 88.19 191 VAL A O 1
ATOM 1380 N N . THR A 1 192 ? -20.057 -2.850 53.992 1.00 89.94 192 THR A N 1
ATOM 1381 C CA . THR A 1 192 ? -19.666 -1.979 52.877 1.00 89.94 192 THR A CA 1
ATOM 1382 C C . THR A 1 192 ? -20.761 -1.989 51.824 1.00 89.94 192 THR A C 1
ATOM 1384 O O . THR A 1 192 ? -21.132 -3.051 51.324 1.00 89.94 192 THR A O 1
ATOM 1387 N N . VAL A 1 193 ? -21.285 -0.812 51.484 1.00 90.75 193 VAL A N 1
ATOM 1388 C CA . VAL A 1 193 ? -22.283 -0.654 50.424 1.00 90.75 193 VAL A CA 1
ATOM 1389 C C . VAL A 1 193 ? -21.628 0.034 49.235 1.00 90.75 193 VAL A C 1
ATOM 1391 O O . VAL A 1 193 ? -21.329 1.227 49.281 1.00 90.75 193 VAL A O 1
ATOM 1394 N N . ASN A 1 194 ? -21.411 -0.724 48.165 1.00 90.38 194 ASN A N 1
ATOM 1395 C CA . ASN A 1 194 ? -20.847 -0.212 46.922 1.00 90.38 194 ASN A CA 1
ATOM 1396 C C . ASN A 1 194 ? -21.926 0.492 46.092 1.00 90.38 194 ASN A C 1
ATOM 1398 O O . ASN A 1 194 ? -23.102 0.112 46.112 1.00 90.38 194 ASN A O 1
ATOM 1402 N N . SER A 1 195 ? -21.530 1.514 45.335 1.00 89.44 195 SER A N 1
ATOM 1403 C CA . SER A 1 195 ? -22.426 2.180 44.392 1.00 89.44 195 SER A CA 1
ATOM 1404 C C . SER A 1 195 ? -22.881 1.213 43.295 1.00 89.44 195 SER A C 1
ATOM 1406 O O . SER A 1 195 ? -22.113 0.369 42.830 1.00 89.44 195 SER A O 1
ATOM 1408 N N . SER A 1 196 ? -24.142 1.342 42.875 1.00 88.12 196 SER A N 1
ATOM 1409 C CA . SER A 1 196 ? -24.670 0.602 41.732 1.00 88.12 196 SER A CA 1
ATOM 1410 C C . SER A 1 196 ? -24.686 1.501 40.504 1.00 88.12 196 SER A C 1
ATOM 1412 O O . SER A 1 196 ? -25.391 2.510 40.477 1.00 88.12 196 SER A O 1
ATOM 1414 N N . LEU A 1 197 ? -23.862 1.166 39.511 1.00 90.38 197 LEU A N 1
ATOM 1415 C CA . LEU A 1 197 ? -23.696 1.940 38.282 1.00 90.38 197 LEU A CA 1
ATOM 1416 C C . LEU A 1 197 ? -23.903 1.039 37.065 1.00 90.38 197 LEU A C 1
ATOM 1418 O O . LEU A 1 197 ? -23.518 -0.130 37.081 1.00 90.38 197 LEU A O 1
ATOM 1422 N N . ALA A 1 198 ? -24.487 1.586 36.001 1.00 90.88 198 ALA A N 1
ATOM 1423 C CA . ALA A 1 198 ? -24.666 0.852 34.753 1.00 90.88 198 ALA A CA 1
ATOM 1424 C C . ALA A 1 198 ? -23.320 0.696 34.035 1.00 90.88 198 ALA A C 1
ATOM 1426 O O . ALA A 1 198 ? -22.531 1.647 33.968 1.00 90.88 198 ALA A O 1
ATOM 1427 N N . ALA A 1 199 ? -23.060 -0.494 33.494 1.00 95.38 199 ALA A N 1
ATOM 1428 C CA . ALA A 1 199 ? -21.935 -0.698 32.593 1.00 95.38 199 ALA A CA 1
ATOM 1429 C C . ALA A 1 199 ? -22.220 -0.043 31.236 1.00 95.38 199 ALA A C 1
ATOM 1431 O O . ALA A 1 199 ? -23.356 -0.035 30.764 1.00 95.38 199 ALA A O 1
ATOM 1432 N N . SER A 1 200 ? -21.185 0.486 30.593 1.00 96.19 200 SER A N 1
ATOM 1433 C CA . SER A 1 200 ? -21.247 0.949 29.207 1.00 96.19 200 SER A CA 1
ATOM 1434 C C . SER A 1 200 ? -19.940 0.640 28.483 1.00 96.19 200 SER A C 1
ATOM 1436 O O . SER A 1 200 ? -18.918 0.364 29.112 1.00 96.19 200 SER A O 1
ATOM 1438 N N . VAL A 1 201 ? -19.965 0.642 27.152 1.00 98.12 201 VAL A N 1
ATOM 1439 C CA . VAL A 1 201 ? -18.780 0.405 26.323 1.00 98.12 201 VAL A CA 1
ATOM 1440 C C . VAL A 1 201 ? -18.810 1.324 25.111 1.00 98.12 201 VAL A C 1
ATOM 1442 O O . VAL A 1 201 ? -19.845 1.478 24.465 1.00 98.12 201 VAL A O 1
ATOM 1445 N N . SER A 1 202 ? -17.675 1.943 24.801 1.00 98.06 202 SER A N 1
ATOM 1446 C CA . SER A 1 202 ? -17.445 2.632 23.532 1.00 98.06 202 SER A CA 1
ATOM 1447 C C . SER A 1 202 ? -16.404 1.874 22.717 1.00 98.06 202 SER A C 1
ATOM 1449 O O . SER A 1 202 ? -15.601 1.121 23.270 1.00 98.06 202 SER A O 1
ATOM 1451 N N . ILE A 1 203 ? -16.436 2.043 21.397 1.00 98.56 203 ILE A N 1
ATOM 1452 C CA . ILE A 1 203 ? -15.446 1.457 20.495 1.00 98.56 203 ILE A CA 1
ATOM 1453 C C . ILE A 1 203 ? -14.812 2.546 19.632 1.00 98.56 203 ILE A C 1
ATOM 1455 O O . ILE A 1 203 ? -15.471 3.521 19.269 1.00 98.56 203 ILE A O 1
ATOM 1459 N N . ALA A 1 204 ? -13.538 2.369 19.300 1.00 98.12 204 ALA A N 1
ATOM 1460 C CA . ALA A 1 204 ? -12.804 3.193 18.344 1.00 98.12 204 ALA A CA 1
ATOM 1461 C C . ALA A 1 204 ? -12.092 2.288 17.337 1.00 98.12 204 ALA A C 1
ATOM 1463 O O . ALA A 1 204 ? -11.742 1.160 17.679 1.00 98.12 204 ALA A O 1
ATOM 1464 N N . ALA A 1 205 ? -11.878 2.778 16.116 1.00 98.06 205 ALA A N 1
ATOM 1465 C CA . ALA A 1 205 ? -11.221 2.031 15.049 1.00 98.06 205 ALA A CA 1
ATOM 1466 C C . ALA A 1 205 ? -9.967 2.760 14.552 1.00 98.06 205 ALA A C 1
ATOM 1468 O O . ALA A 1 205 ? -9.967 3.988 14.435 1.00 98.06 205 ALA A O 1
ATOM 1469 N N . VAL A 1 206 ? -8.911 1.999 14.264 1.00 97.56 206 VAL A N 1
ATOM 1470 C CA . VAL A 1 206 ? -7.639 2.500 13.733 1.00 97.56 206 VAL A CA 1
ATOM 1471 C C . VAL A 1 206 ? -7.211 1.633 12.538 1.00 97.56 206 VAL A C 1
ATOM 1473 O O . VAL A 1 206 ? -7.055 0.423 12.716 1.00 97.56 206 VAL A O 1
ATOM 1476 N N . PRO A 1 207 ? -6.996 2.213 11.340 1.00 97.00 207 PRO A N 1
ATOM 1477 C CA . PRO A 1 207 ? -7.229 3.620 10.997 1.00 97.00 207 PRO A CA 1
ATOM 1478 C C . PRO A 1 207 ? -8.721 3.993 11.060 1.00 97.00 207 PRO A C 1
ATOM 1480 O O . PRO A 1 207 ? -9.593 3.139 10.917 1.00 97.00 207 PRO A O 1
ATOM 1483 N N . SER A 1 208 ? -9.011 5.273 11.296 1.00 93.25 208 SER A N 1
ATOM 1484 C CA . SER A 1 208 ? -10.377 5.803 11.284 1.00 93.25 208 SER A CA 1
ATOM 1485 C C . SER A 1 208 ? -10.753 6.337 9.897 1.00 93.25 208 SER A C 1
ATOM 1487 O O . SER A 1 208 ? -9.893 6.738 9.114 1.00 93.25 208 SER A O 1
ATOM 1489 N N . GLY A 1 209 ? -12.054 6.369 9.598 1.00 92.88 209 GLY A N 1
ATOM 1490 C CA . GLY A 1 209 ? -12.575 6.897 8.334 1.00 92.88 209 GLY A CA 1
ATOM 1491 C C . GLY A 1 209 ? -12.677 5.853 7.220 1.00 92.88 209 GLY A C 1
ATOM 1492 O O . GLY A 1 209 ? -12.841 4.661 7.481 1.00 92.88 209 GLY A O 1
ATOM 1493 N N . ALA A 1 210 ? -12.656 6.324 5.971 1.00 95.81 210 ALA A N 1
ATOM 1494 C CA . ALA A 1 210 ? -12.764 5.464 4.799 1.00 95.81 210 ALA A CA 1
ATOM 1495 C C . ALA A 1 210 ? -11.443 4.735 4.527 1.00 95.81 210 ALA A C 1
ATOM 1497 O O . ALA A 1 210 ? -10.376 5.346 4.535 1.00 95.81 210 ALA A O 1
ATOM 1498 N N . ILE A 1 211 ? -11.532 3.436 4.257 1.00 96.94 211 ILE A N 1
ATOM 1499 C CA . ILE A 1 211 ? -10.386 2.562 3.986 1.00 96.94 211 ILE A CA 1
ATOM 1500 C C . ILE A 1 211 ? -10.533 1.890 2.624 1.00 96.94 211 ILE A C 1
ATOM 1502 O O . ILE A 1 211 ? -11.591 1.951 1.998 1.00 96.94 211 ILE A O 1
ATOM 1506 N N . CYS A 1 212 ? -9.477 1.227 2.169 1.00 96.88 212 CYS A N 1
ATOM 1507 C CA . CYS A 1 212 ? -9.494 0.436 0.948 1.00 96.88 212 CYS A CA 1
ATOM 1508 C C . CYS A 1 212 ? -9.753 -1.041 1.257 1.00 96.88 212 CYS A C 1
ATOM 1510 O O . CYS A 1 212 ? -9.559 -1.515 2.379 1.00 96.88 212 CYS A O 1
ATOM 1512 N N . THR A 1 213 ? -10.213 -1.785 0.257 1.00 96.25 213 THR A N 1
ATOM 1513 C CA . THR A 1 213 ? -10.470 -3.222 0.410 1.00 96.25 213 THR A CA 1
ATOM 1514 C C . THR A 1 213 ? -9.175 -3.948 0.780 1.00 96.25 213 THR A C 1
ATOM 1516 O O . THR A 1 213 ? -8.146 -3.760 0.130 1.00 96.25 213 THR A O 1
ATOM 1519 N N . GLY A 1 214 ? -9.220 -4.782 1.823 1.00 95.19 214 GLY A N 1
ATOM 1520 C CA . GLY A 1 214 ? -8.053 -5.506 2.335 1.00 95.19 214 GLY A CA 1
ATOM 1521 C C . GLY A 1 214 ? -7.238 -4.754 3.395 1.00 95.19 214 GLY A C 1
ATOM 1522 O O . GLY A 1 214 ? -6.344 -5.354 3.992 1.00 95.19 214 GLY A O 1
ATOM 1523 N N . THR A 1 215 ? -7.521 -3.472 3.665 1.00 96.62 215 THR A N 1
ATOM 1524 C CA . THR A 1 215 ? -6.840 -2.723 4.733 1.00 96.62 215 THR A CA 1
ATOM 1525 C C . THR A 1 215 ? -7.124 -3.354 6.099 1.00 96.62 215 THR A C 1
ATOM 1527 O O . THR A 1 215 ? -8.277 -3.581 6.460 1.00 96.62 215 THR A O 1
ATOM 1530 N N . SER A 1 216 ? -6.064 -3.612 6.872 1.00 97.06 216 SER A N 1
ATOM 1531 C CA . SER A 1 216 ? -6.178 -4.088 8.253 1.00 97.06 216 SER A CA 1
ATOM 1532 C C . SER A 1 216 ? -6.654 -2.962 9.164 1.00 97.06 216 SER A C 1
ATOM 1534 O O . SER A 1 216 ? -6.000 -1.923 9.255 1.00 97.06 216 SER A O 1
ATOM 1536 N N . ILE A 1 217 ? -7.765 -3.183 9.859 1.00 97.88 217 ILE A N 1
ATOM 1537 C CA . ILE A 1 217 ? -8.335 -2.253 10.833 1.00 97.88 217 ILE A CA 1
ATOM 1538 C C . ILE A 1 217 ? -8.463 -2.929 12.194 1.00 97.88 217 ILE A C 1
ATOM 1540 O O . ILE A 1 217 ? -8.916 -4.070 12.284 1.00 97.88 21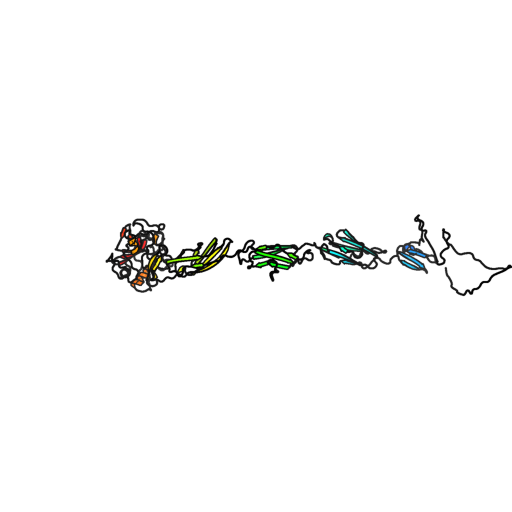7 ILE A O 1
ATOM 1544 N N . THR A 1 218 ? -8.073 -2.219 13.249 1.00 98.31 218 THR A N 1
ATOM 1545 C CA . THR A 1 218 ? -8.190 -2.672 14.636 1.00 98.31 218 THR A CA 1
ATOM 1546 C C . THR A 1 218 ? -9.227 -1.836 15.370 1.00 98.31 218 THR A C 1
ATOM 1548 O O . THR A 1 218 ? -9.143 -0.609 15.406 1.00 98.31 218 THR A O 1
ATOM 1551 N N . PHE A 1 219 ? -10.191 -2.511 15.982 1.00 98.56 219 PHE A N 1
ATOM 1552 C CA . PHE A 1 219 ? -11.174 -1.940 16.884 1.00 98.56 219 PHE A CA 1
ATOM 1553 C C . PHE A 1 219 ? -10.744 -2.173 18.328 1.00 98.56 219 PHE A C 1
ATOM 1555 O O . PHE A 1 219 ? -10.312 -3.271 18.673 1.00 98.56 219 PHE A O 1
ATOM 1562 N N . THR A 1 220 ? -10.917 -1.163 19.174 1.00 98.56 220 THR A N 1
ATOM 1563 C CA . THR A 1 220 ? -10.629 -1.226 20.611 1.00 98.56 220 THR A CA 1
ATOM 1564 C C . THR A 1 220 ? -11.881 -0.867 21.390 1.00 98.56 220 THR A C 1
ATOM 1566 O O . THR A 1 220 ? -12.489 0.170 21.126 1.00 98.56 220 THR A O 1
ATOM 1569 N N . ALA A 1 221 ? -12.260 -1.717 22.342 1.00 98.44 221 ALA A N 1
ATOM 1570 C CA . ALA A 1 221 ? -13.363 -1.482 23.261 1.00 98.44 221 ALA A CA 1
ATOM 1571 C C . ALA A 1 221 ? -12.864 -0.837 24.562 1.00 98.44 221 ALA A C 1
ATOM 1573 O O . ALA A 1 221 ? -11.937 -1.335 25.200 1.00 98.44 221 ALA A O 1
ATOM 1574 N N . THR A 1 222 ? -13.527 0.239 24.981 1.00 97.88 222 THR A N 1
ATOM 1575 C CA . THR A 1 222 ? -13.236 0.965 26.220 1.00 97.88 222 THR A CA 1
ATOM 1576 C C . THR A 1 222 ? -14.447 0.868 27.151 1.00 97.88 222 THR A C 1
ATOM 1578 O O . THR A 1 222 ? -15.457 1.541 26.917 1.00 97.88 222 THR A O 1
ATOM 1581 N N . PRO A 1 223 ? -14.404 0.013 28.189 1.00 97.19 223 PRO A N 1
ATOM 1582 C CA . PRO A 1 223 ? -15.513 -0.140 29.123 1.00 97.19 223 PRO A CA 1
ATOM 1583 C C . PRO A 1 223 ? -15.564 1.001 30.151 1.00 97.19 223 PRO A C 1
ATOM 1585 O O . PRO A 1 223 ? -14.539 1.497 30.610 1.00 97.19 223 PRO A O 1
ATOM 1588 N N . THR A 1 224 ? -16.769 1.346 30.599 1.00 95.38 224 THR A N 1
ATOM 1589 C CA . THR A 1 224 ? -17.035 2.125 31.819 1.00 95.38 224 THR A CA 1
ATOM 1590 C C . THR A 1 224 ? -17.838 1.246 32.776 1.00 95.38 224 THR A C 1
ATOM 1592 O O . THR A 1 224 ? -18.790 0.587 32.362 1.00 95.38 224 THR A O 1
ATOM 1595 N N . ASN A 1 225 ? -17.447 1.190 34.055 1.00 93.44 225 ASN A N 1
ATOM 1596 C CA . ASN A 1 225 ? -18.026 0.284 35.064 1.00 93.44 225 ASN A CA 1
ATOM 1597 C C . ASN A 1 225 ? -17.999 -1.216 34.672 1.00 93.44 225 ASN A C 1
ATOM 1599 O O . ASN A 1 225 ? -18.831 -2.000 35.131 1.00 93.44 225 ASN A O 1
ATOM 1603 N N . GLY A 1 226 ? -17.031 -1.637 33.846 1.00 92.56 226 GLY A N 1
ATOM 1604 C CA . GLY A 1 226 ? -16.884 -3.025 33.371 1.00 92.56 226 GLY A CA 1
ATOM 1605 C C . GLY A 1 226 ? -16.324 -4.022 34.397 1.00 92.56 226 GLY A C 1
ATOM 1606 O O . GLY A 1 226 ? -16.306 -5.220 34.138 1.00 92.56 226 GLY A O 1
ATOM 1607 N N . GLY A 1 227 ? -15.876 -3.553 35.563 1.00 92.38 227 GLY A N 1
ATOM 1608 C CA . GLY A 1 227 ? -15.195 -4.391 36.552 1.00 92.38 227 GLY A CA 1
ATOM 1609 C C . GLY A 1 227 ? -13.727 -4.646 36.203 1.00 92.38 227 GLY A C 1
ATOM 1610 O O . GLY A 1 227 ? -13.157 -3.985 35.338 1.00 92.38 227 GLY A O 1
ATOM 1611 N N . THR A 1 228 ? -13.099 -5.574 36.922 1.00 92.44 228 THR A N 1
ATOM 1612 C CA . THR A 1 228 ? -11.667 -5.894 36.786 1.00 92.44 228 THR A CA 1
ATOM 1613 C C . THR A 1 228 ? -11.371 -6.912 35.687 1.00 92.44 228 THR A C 1
ATOM 1615 O O . THR A 1 228 ? -10.259 -6.941 35.173 1.00 92.44 228 THR A O 1
ATOM 1618 N N . THR A 1 229 ? -12.348 -7.747 35.328 1.00 94.75 229 THR A N 1
ATOM 1619 C CA . THR A 1 229 ? -12.216 -8.829 34.337 1.00 94.75 229 THR A CA 1
ATOM 1620 C C . THR A 1 229 ? -13.447 -8.903 33.418 1.00 94.75 229 THR A C 1
ATOM 1622 O O . THR A 1 229 ? -14.093 -9.948 33.330 1.00 94.75 229 THR A O 1
ATOM 1625 N N . PRO A 1 230 ? -13.830 -7.797 32.744 1.00 96.81 230 PRO A N 1
ATOM 1626 C CA . PRO A 1 230 ? -14.932 -7.827 31.788 1.00 96.81 230 PRO A CA 1
ATOM 1627 C C . PRO A 1 230 ? -14.664 -8.811 30.648 1.00 96.81 230 PRO A C 1
ATOM 1629 O O . PRO A 1 230 ? -13.520 -8.992 30.228 1.00 96.81 230 PRO A O 1
ATOM 1632 N N . SER A 1 231 ? -15.733 -9.377 30.095 1.00 97.44 231 SER A N 1
ATOM 1633 C CA . SER A 1 231 ? -15.673 -10.143 28.846 1.00 97.44 231 SER A CA 1
ATOM 1634 C C . SER A 1 231 ? -16.310 -9.366 27.699 1.00 97.44 231 SER A C 1
ATOM 1636 O O . SER A 1 231 ? -17.190 -8.527 27.910 1.00 97.44 231 SER A O 1
ATOM 1638 N N . TYR A 1 232 ? -15.844 -9.640 26.483 1.00 98.38 232 TYR A N 1
ATOM 1639 C CA . TYR A 1 232 ? -16.272 -8.955 25.271 1.00 98.38 232 TYR A CA 1
ATOM 1640 C C . TYR A 1 232 ? -16.801 -9.963 24.257 1.00 98.38 232 TYR A C 1
ATOM 1642 O O . TYR A 1 232 ? -16.429 -11.134 24.272 1.00 98.38 232 TYR A O 1
ATOM 1650 N N . GLN A 1 233 ? -17.653 -9.493 23.357 1.00 98.38 233 GLN A N 1
ATOM 1651 C CA . GLN A 1 233 ? -18.051 -10.220 22.160 1.00 98.38 233 GLN A CA 1
ATOM 1652 C C . GLN A 1 233 ? -18.247 -9.220 21.025 1.00 98.38 233 GLN A C 1
ATOM 1654 O O . GLN A 1 233 ? -19.175 -8.406 21.051 1.00 98.38 233 GLN A O 1
ATOM 1659 N N . TRP A 1 234 ? -17.390 -9.292 20.010 1.00 98.62 234 TRP A N 1
ATOM 1660 C CA . TRP A 1 234 ? -17.518 -8.455 18.821 1.00 98.62 234 TRP A CA 1
ATOM 1661 C C . TRP A 1 234 ? -18.617 -8.973 17.896 1.00 98.62 234 TRP A C 1
ATOM 1663 O O . TRP A 1 234 ? -18.846 -10.183 17.779 1.00 98.62 234 TRP A O 1
ATOM 1673 N N . LYS A 1 235 ? -19.309 -8.045 17.237 1.00 98.38 235 LYS A N 1
ATOM 1674 C CA . LYS A 1 235 ? -20.416 -8.325 16.324 1.00 98.38 235 LYS A CA 1
ATOM 1675 C C . LYS A 1 235 ? -20.257 -7.558 15.019 1.00 98.38 235 LYS A C 1
ATOM 1677 O O . LYS A 1 235 ? -19.872 -6.389 15.023 1.00 98.38 235 LYS A O 1
ATOM 1682 N N . LYS A 1 236 ? -20.643 -8.209 13.923 1.00 97.81 236 LYS A N 1
ATOM 1683 C CA . LYS A 1 236 ? -20.843 -7.601 12.605 1.00 97.81 236 LYS A CA 1
ATOM 1684 C C . LYS A 1 236 ? -22.341 -7.614 12.301 1.00 97.81 236 LYS A C 1
ATOM 1686 O O . LYS A 1 236 ? -22.950 -8.677 12.166 1.00 97.81 236 LYS A O 1
ATOM 1691 N N . GLY A 1 237 ? -22.948 -6.432 12.241 1.00 95.12 237 GLY A N 1
ATOM 1692 C CA . GLY A 1 237 ? -24.400 -6.285 12.240 1.00 95.12 237 GLY A CA 1
ATOM 1693 C C . GLY A 1 237 ? -25.019 -6.965 13.468 1.00 95.12 237 GLY A C 1
ATOM 1694 O O . GLY A 1 237 ? -24.601 -6.736 14.602 1.00 95.12 237 GLY A O 1
ATOM 1695 N N . ALA A 1 238 ? -26.000 -7.841 13.248 1.00 93.38 238 ALA A N 1
ATOM 1696 C CA . ALA A 1 238 ? -26.656 -8.586 14.323 1.00 93.38 238 ALA A CA 1
ATOM 1697 C C . ALA A 1 238 ? -25.896 -9.853 14.771 1.00 93.38 238 ALA A C 1
ATOM 1699 O O . ALA A 1 238 ? -26.248 -10.424 15.807 1.00 93.38 238 ALA A O 1
ATOM 1700 N N . THR A 1 239 ? -24.861 -10.276 14.042 1.00 96.75 239 THR A N 1
ATOM 1701 C CA . THR A 1 239 ? -24.212 -11.587 14.199 1.00 96.75 239 THR A CA 1
ATOM 1702 C C . THR A 1 239 ? -22.919 -11.487 15.003 1.00 96.75 239 THR A C 1
ATOM 1704 O O . THR A 1 239 ? -22.134 -10.558 14.811 1.00 96.75 239 THR A O 1
ATOM 1707 N N . ASN A 1 240 ? -22.675 -12.454 15.891 1.00 97.62 240 ASN A N 1
ATOM 1708 C CA . ASN A 1 240 ? -21.409 -12.558 16.618 1.00 97.62 240 ASN A CA 1
ATOM 1709 C C . ASN A 1 240 ? -20.279 -12.977 15.676 1.00 97.62 240 ASN A C 1
ATOM 1711 O O . ASN A 1 240 ? -20.448 -13.878 14.854 1.00 97.62 240 ASN A O 1
ATOM 1715 N N . ILE A 1 241 ? -19.116 -12.353 15.832 1.00 97.88 241 ILE A N 1
ATOM 1716 C CA . ILE A 1 241 ? -17.894 -12.775 15.152 1.00 97.88 241 ILE A CA 1
ATOM 1717 C C . ILE A 1 241 ? -17.274 -13.888 16.003 1.00 97.88 241 ILE A C 1
ATOM 1719 O O . ILE A 1 241 ? -16.946 -13.683 17.173 1.00 97.88 241 ILE A O 1
ATOM 1723 N N . SER A 1 242 ? -17.211 -15.098 15.449 1.00 96.81 242 SER A N 1
ATOM 1724 C CA . SER A 1 242 ? -16.832 -16.300 16.198 1.00 96.81 242 SER A CA 1
ATOM 1725 C C . SER A 1 242 ? -15.417 -16.187 16.767 1.00 96.81 242 SER A C 1
ATOM 1727 O O . SER A 1 242 ? -14.480 -15.947 16.017 1.00 96.81 242 SER A O 1
ATOM 1729 N N . GLY A 1 243 ? -15.263 -16.404 18.077 1.00 95.69 243 GLY A N 1
ATOM 1730 C CA . GLY A 1 243 ? -13.966 -16.390 18.768 1.00 95.69 243 GLY A CA 1
ATOM 1731 C C . GLY A 1 243 ? -13.428 -15.002 19.135 1.00 95.69 243 GLY A C 1
ATOM 1732 O O . GLY A 1 243 ? -12.456 -14.911 19.879 1.00 95.69 243 GLY A O 1
ATOM 1733 N N . GLU A 1 244 ? -14.070 -13.923 18.686 1.00 97.81 244 GLU A N 1
ATOM 1734 C CA . GLU A 1 244 ? -13.604 -12.556 18.936 1.00 97.81 244 GLU A CA 1
ATOM 1735 C C . GLU A 1 244 ? -14.123 -12.024 20.277 1.00 97.81 244 GLU A C 1
ATOM 1737 O O . GLU A 1 244 ? -15.126 -11.303 20.343 1.00 97.81 244 GLU A O 1
ATOM 1742 N N . THR A 1 245 ? -13.435 -12.402 21.359 1.00 97.88 245 THR A N 1
ATOM 1743 C CA . THR A 1 245 ? -13.816 -12.083 22.749 1.00 97.88 245 THR A CA 1
ATOM 1744 C C . THR A 1 245 ? -12.820 -11.198 23.506 1.00 97.88 245 THR A C 1
ATOM 1746 O O . THR A 1 245 ? -12.969 -10.970 24.708 1.00 97.88 245 THR A O 1
ATOM 1749 N N . ASN A 1 246 ? -11.784 -10.708 22.826 1.00 97.94 246 ASN A N 1
ATOM 1750 C CA . ASN A 1 246 ? -10.782 -9.817 23.410 1.00 97.94 246 ASN A CA 1
ATOM 1751 C C . ASN A 1 246 ? -11.283 -8.362 23.463 1.00 97.94 246 ASN A C 1
ATOM 1753 O O . ASN A 1 246 ? -12.238 -7.987 22.782 1.00 97.94 246 ASN A O 1
ATOM 1757 N N . SER A 1 247 ? -10.596 -7.506 24.227 1.00 97.25 247 SER A N 1
ATOM 1758 C CA . SER A 1 247 ? -10.860 -6.054 24.247 1.00 97.25 247 SER A CA 1
ATOM 1759 C C . SER A 1 247 ? -10.537 -5.359 22.919 1.00 97.25 247 SER A C 1
ATOM 1761 O O . SER A 1 247 ? -10.898 -4.197 22.728 1.00 97.25 247 SER A O 1
ATOM 1763 N N . THR A 1 248 ? -9.885 -6.062 21.993 1.00 98.25 248 THR A N 1
ATOM 1764 C CA . THR A 1 248 ? -9.611 -5.615 20.629 1.00 98.25 248 THR A CA 1
ATOM 1765 C C . THR A 1 248 ? -10.067 -6.652 19.601 1.00 98.25 248 THR A C 1
ATOM 1767 O O . THR A 1 248 ? -10.122 -7.844 19.896 1.00 98.25 248 THR A O 1
ATOM 1770 N N . TYR A 1 249 ? -10.387 -6.190 18.391 1.00 98.25 249 TYR A N 1
ATOM 1771 C CA . TYR A 1 249 ? -10.736 -7.012 17.225 1.00 98.25 249 TYR A CA 1
ATOM 1772 C C . TYR A 1 249 ? -10.028 -6.459 15.991 1.00 98.25 249 TYR A C 1
ATOM 1774 O O . TYR A 1 249 ? -10.082 -5.257 15.755 1.00 98.25 249 TYR A O 1
ATOM 1782 N N . THR A 1 250 ? -9.364 -7.305 15.202 1.00 98.12 250 THR A N 1
ATOM 1783 C CA . THR A 1 250 ? -8.685 -6.879 13.965 1.00 98.12 250 THR A CA 1
ATOM 1784 C C . THR A 1 250 ? -9.243 -7.623 12.761 1.00 98.12 250 THR A C 1
ATOM 1786 O O . THR A 1 250 ? -9.491 -8.823 12.834 1.00 98.12 250 THR A O 1
ATOM 1789 N N . SER A 1 251 ? -9.438 -6.918 11.647 1.00 97.12 251 SER A N 1
ATOM 1790 C CA . SER A 1 251 ? -9.981 -7.496 10.417 1.00 97.12 251 SER A CA 1
ATOM 1791 C C . SER A 1 251 ? -9.374 -6.873 9.170 1.00 97.12 251 SER A C 1
ATOM 1793 O O . SER A 1 251 ? -9.066 -5.685 9.148 1.00 97.12 251 SER A O 1
ATOM 1795 N N . THR A 1 252 ? -9.256 -7.675 8.116 1.00 96.75 252 THR A N 1
ATOM 1796 C CA . THR A 1 252 ? -8.873 -7.255 6.757 1.00 96.75 252 THR A CA 1
ATOM 1797 C C . THR A 1 252 ? -9.987 -7.509 5.738 1.00 96.75 252 THR A C 1
ATOM 1799 O O . THR A 1 252 ? -9.839 -7.190 4.562 1.00 96.75 252 THR A O 1
ATOM 1802 N N . THR A 1 253 ? -11.114 -8.091 6.163 1.00 95.94 253 THR A N 1
ATOM 1803 C CA . THR A 1 253 ? -12.149 -8.636 5.265 1.00 95.94 253 THR A CA 1
ATOM 1804 C C . THR A 1 253 ? -13.493 -7.916 5.386 1.00 95.94 253 THR A C 1
ATOM 1806 O O . THR A 1 253 ? -14.521 -8.463 4.982 1.00 95.94 253 THR A O 1
ATOM 1809 N N . LEU A 1 254 ? -13.523 -6.728 5.995 1.00 95.56 254 LEU A N 1
ATOM 1810 C CA . LEU A 1 254 ? -14.751 -5.938 6.104 1.00 95.56 254 LEU A CA 1
ATOM 1811 C C . LEU A 1 254 ? -15.184 -5.418 4.733 1.00 95.56 254 LEU A C 1
ATOM 1813 O O . LEU A 1 254 ? -14.359 -5.007 3.918 1.00 95.56 254 LEU A O 1
ATOM 1817 N N . ALA A 1 255 ? -16.491 -5.433 4.500 1.00 96.06 255 ALA A N 1
ATOM 1818 C CA . ALA A 1 255 ? -17.123 -4.891 3.311 1.00 96.06 255 ALA A CA 1
ATOM 1819 C C . ALA A 1 255 ? -17.678 -3.487 3.579 1.00 96.06 255 ALA A C 1
ATOM 1821 O O . ALA A 1 255 ? -17.874 -3.069 4.724 1.00 96.06 255 ALA A O 1
ATOM 1822 N N . ASN A 1 256 ? -17.959 -2.753 2.502 1.00 96.88 256 ASN A N 1
ATOM 1823 C CA . ASN A 1 256 ? -18.607 -1.454 2.610 1.00 96.88 256 ASN A CA 1
ATOM 1824 C C . ASN A 1 256 ? -19.963 -1.589 3.314 1.00 96.88 256 ASN A C 1
ATOM 1826 O O . ASN A 1 256 ? -20.713 -2.523 3.035 1.00 96.88 256 ASN A O 1
ATOM 1830 N N . SER A 1 257 ? -20.277 -0.643 4.197 1.00 96.06 257 SER A N 1
ATOM 1831 C CA . SER A 1 257 ? -21.495 -0.628 5.017 1.00 96.06 257 SER A CA 1
ATOM 1832 C C . SER A 1 257 ? -21.602 -1.730 6.078 1.00 96.06 257 SER A C 1
ATOM 1834 O O . SER A 1 257 ? -22.634 -1.814 6.746 1.00 96.06 257 SER A O 1
ATOM 1836 N N . ASP A 1 258 ? -20.555 -2.533 6.308 1.00 97.38 258 ASP A N 1
ATOM 1837 C CA . ASP A 1 258 ? -20.492 -3.366 7.511 1.00 97.38 258 ASP A CA 1
ATOM 1838 C C . ASP A 1 258 ? -20.565 -2.481 8.764 1.00 97.38 258 ASP A C 1
ATOM 1840 O O . ASP A 1 258 ? -19.975 -1.403 8.816 1.00 97.38 258 ASP A O 1
ATOM 1844 N N . VAL A 1 259 ? -21.275 -2.945 9.794 1.00 98.00 259 VAL A N 1
ATOM 1845 C CA . VAL A 1 259 ? -21.385 -2.238 11.077 1.00 98.00 259 VAL A CA 1
ATOM 1846 C C . VAL A 1 259 ? -20.771 -3.091 12.172 1.00 98.00 259 VAL A C 1
ATOM 1848 O O . VAL A 1 259 ? -21.236 -4.206 12.412 1.00 98.00 259 VAL A O 1
ATOM 1851 N N . ILE A 1 260 ? -19.753 -2.568 12.852 1.00 98.44 260 ILE A N 1
ATOM 1852 C CA . ILE A 1 260 ? -19.093 -3.249 13.968 1.00 98.44 260 ILE A CA 1
ATOM 1853 C C . ILE A 1 260 ? -19.622 -2.712 15.293 1.00 98.44 260 ILE A C 1
ATOM 1855 O O . ILE A 1 260 ? -19.681 -1.502 15.501 1.00 98.44 260 ILE A O 1
ATOM 1859 N N . THR A 1 261 ? -20.007 -3.622 16.187 1.00 98.56 261 THR A N 1
ATOM 1860 C CA . THR A 1 261 ? -20.385 -3.329 17.579 1.00 98.56 261 THR A CA 1
ATOM 1861 C C . THR A 1 261 ? -19.664 -4.283 18.525 1.00 98.56 261 THR A C 1
ATOM 1863 O O . THR A 1 261 ? -19.221 -5.358 18.120 1.00 98.56 261 THR A O 1
ATOM 1866 N N . CYS A 1 262 ? -19.547 -3.899 19.794 1.00 98.50 262 CYS A N 1
ATOM 1867 C CA . CYS A 1 262 ? -19.017 -4.756 20.847 1.00 98.50 262 CYS A CA 1
ATOM 1868 C C . CYS A 1 262 ? -20.038 -4.884 21.978 1.00 98.50 262 CYS A C 1
ATOM 1870 O O . CYS A 1 262 ? -20.602 -3.884 22.431 1.00 98.50 262 CYS A O 1
ATOM 1872 N N . VAL A 1 263 ? -20.273 -6.117 22.425 1.00 98.31 263 VAL A N 1
ATOM 1873 C CA . VAL A 1 263 ? -21.034 -6.413 23.639 1.00 98.31 263 VAL A CA 1
ATOM 1874 C C . VAL A 1 263 ? -20.046 -6.589 24.783 1.00 98.31 263 VAL A C 1
ATOM 1876 O O . VAL A 1 263 ? -19.195 -7.473 24.740 1.00 98.31 263 VAL A O 1
ATOM 1879 N N . LEU A 1 264 ? -20.175 -5.755 25.807 1.00 98.25 264 LEU A N 1
ATOM 1880 C CA . LEU A 1 264 ? -19.461 -5.864 27.072 1.00 98.25 264 LEU A CA 1
ATOM 1881 C C . LEU A 1 264 ? -20.323 -6.642 28.065 1.00 98.25 264 LEU A C 1
ATOM 1883 O O . LEU A 1 264 ? -21.484 -6.290 28.263 1.00 98.25 264 LEU A O 1
ATOM 1887 N N . THR A 1 265 ? -19.736 -7.620 28.751 1.00 97.44 265 THR A N 1
ATOM 1888 C CA . THR A 1 265 ? -20.296 -8.196 29.979 1.00 97.44 265 THR A CA 1
ATOM 1889 C C . THR A 1 265 ? -19.402 -7.817 31.157 1.00 97.44 265 THR A C 1
ATOM 1891 O O . THR A 1 265 ? -18.245 -8.235 31.236 1.00 97.44 265 THR A O 1
ATOM 1894 N N . SER A 1 266 ? -19.934 -6.990 32.056 1.00 96.75 266 SER A N 1
ATOM 1895 C CA . SER A 1 266 ? -19.240 -6.482 33.237 1.00 96.75 266 SER A CA 1
ATOM 1896 C C . SER A 1 266 ? -18.987 -7.588 34.257 1.00 96.75 266 SER A C 1
ATOM 1898 O O . SER A 1 266 ? -19.860 -8.408 34.533 1.00 96.75 266 SER A O 1
ATOM 1900 N N . SER A 1 267 ? -17.801 -7.566 34.863 1.00 95.00 267 SER A N 1
ATOM 1901 C CA . SER A 1 267 ? -17.456 -8.399 36.016 1.00 95.00 267 SER A CA 1
ATOM 1902 C C . SER A 1 267 ? -17.685 -7.675 37.350 1.00 95.00 267 SER A C 1
ATOM 1904 O O . SER A 1 267 ? -17.271 -8.169 38.400 1.00 95.00 267 SER A O 1
ATOM 1906 N N . ASN A 1 268 ? -18.253 -6.462 37.335 1.00 91.88 268 ASN A N 1
ATOM 1907 C CA . ASN A 1 268 ? -18.518 -5.700 38.550 1.00 91.88 268 ASN A CA 1
ATOM 1908 C C . ASN A 1 268 ? -19.769 -6.247 39.250 1.00 91.88 268 ASN A C 1
ATOM 1910 O O . ASN A 1 268 ? -20.868 -6.181 38.702 1.00 91.88 268 ASN A O 1
ATOM 1914 N N . ALA A 1 269 ? -19.605 -6.725 40.486 1.00 87.94 269 ALA A N 1
ATOM 1915 C CA . ALA A 1 269 ? -20.683 -7.304 41.289 1.00 87.94 269 ALA A CA 1
ATOM 1916 C C . ALA A 1 269 ? -21.863 -6.345 41.535 1.00 87.94 269 ALA A C 1
ATOM 1918 O O . ALA A 1 269 ? -22.977 -6.807 41.760 1.00 87.94 269 ALA A O 1
ATOM 1919 N N . CYS A 1 270 ? -21.628 -5.029 41.479 1.00 91.06 270 CYS A N 1
ATOM 1920 C CA . CYS A 1 270 ? -22.661 -4.010 41.668 1.00 91.06 270 CYS A CA 1
ATOM 1921 C C . CYS A 1 270 ? -23.088 -3.300 40.384 1.00 91.06 270 CYS A C 1
ATOM 1923 O O . CYS A 1 270 ? -23.763 -2.268 40.453 1.00 91.06 270 CYS A O 1
ATOM 1925 N N . ALA A 1 271 ? -22.740 -3.838 39.212 1.00 91.06 271 ALA A N 1
ATOM 1926 C CA . ALA A 1 271 ? -23.265 -3.315 37.961 1.00 91.06 271 ALA A CA 1
ATOM 1927 C C . ALA A 1 271 ? -24.796 -3.448 37.934 1.00 91.06 271 ALA A C 1
ATOM 1929 O O . ALA A 1 271 ? -25.332 -4.551 38.035 1.00 91.06 271 ALA A O 1
ATOM 1930 N N . SER A 1 272 ? -25.506 -2.327 37.778 1.00 89.06 272 SER A N 1
ATOM 1931 C CA . SER A 1 272 ? -26.972 -2.345 37.655 1.00 89.06 272 SER A CA 1
ATOM 1932 C C . SER A 1 272 ? -27.432 -2.982 36.339 1.00 89.06 272 SER A C 1
ATOM 1934 O O . SER A 1 272 ? -28.526 -3.535 36.265 1.00 89.06 272 SER A O 1
ATOM 1936 N N . SER A 1 273 ? -26.578 -2.944 35.313 1.00 89.81 273 SER A N 1
ATOM 1937 C CA . SER A 1 273 ? -26.715 -3.687 34.064 1.00 89.81 273 SER A CA 1
ATOM 1938 C C . SER A 1 273 ? -25.412 -4.423 33.763 1.00 89.81 273 SER A C 1
ATOM 1940 O O . SER A 1 273 ? -24.367 -3.802 33.565 1.00 89.81 273 SER A O 1
ATOM 1942 N N . LEU A 1 274 ? -25.468 -5.756 33.721 1.00 91.69 274 LEU A N 1
ATOM 1943 C CA . LEU A 1 274 ? -24.287 -6.577 33.443 1.00 91.69 274 LEU A CA 1
ATOM 1944 C C . LEU A 1 274 ? -23.852 -6.493 31.981 1.00 91.69 274 LEU A C 1
ATOM 1946 O O . LEU A 1 274 ? -22.659 -6.573 31.712 1.00 91.69 274 LEU A O 1
ATOM 1950 N N . GLN A 1 275 ? -24.790 -6.322 31.047 1.00 95.62 275 GLN A N 1
ATOM 1951 C CA . GLN A 1 275 ? -24.486 -6.214 29.622 1.00 95.62 275 GLN A CA 1
ATOM 1952 C C . GLN A 1 275 ? -24.677 -4.793 29.104 1.00 95.62 275 GLN A C 1
ATOM 1954 O O . GLN A 1 275 ? -25.646 -4.117 29.451 1.00 95.62 275 GLN A O 1
ATOM 1959 N N . ALA A 1 276 ? -23.765 -4.374 28.232 1.00 96.88 276 ALA A N 1
ATOM 1960 C CA . ALA A 1 276 ? -23.860 -3.139 27.471 1.00 96.88 276 ALA A CA 1
ATOM 1961 C C . ALA A 1 276 ? -23.415 -3.373 26.027 1.00 96.88 276 ALA A C 1
ATOM 1963 O O . ALA A 1 276 ? -22.524 -4.180 25.772 1.00 96.88 276 ALA A O 1
ATOM 1964 N N . ILE A 1 277 ? -24.020 -2.652 25.086 1.00 97.50 277 ILE A N 1
ATOM 1965 C CA . ILE A 1 277 ? -23.673 -2.716 23.663 1.00 97.50 277 ILE A CA 1
ATOM 1966 C C . ILE A 1 277 ? -23.166 -1.341 23.242 1.00 97.50 277 ILE A C 1
ATOM 1968 O O . ILE A 1 277 ? -23.779 -0.328 23.581 1.00 97.50 277 ILE A O 1
ATOM 1972 N N . SER A 1 278 ? -22.043 -1.302 22.528 1.00 98.31 278 SER A N 1
ATOM 1973 C CA . SER A 1 278 ? -21.486 -0.053 22.010 1.00 98.31 278 SER A CA 1
ATOM 1974 C C . SER A 1 278 ? -22.373 0.561 20.926 1.00 98.31 278 SER A C 1
ATOM 1976 O O . SER A 1 278 ? -23.161 -0.128 20.275 1.00 98.31 278 SER A O 1
ATOM 1978 N N . SER A 1 279 ? -22.172 1.849 20.639 1.00 97.38 279 SER A N 1
ATOM 1979 C CA . SER A 1 279 ? -22.582 2.394 19.342 1.00 97.38 279 SER A CA 1
ATOM 1980 C C . SER A 1 279 ? -21.871 1.649 18.203 1.00 97.38 279 SER A C 1
ATOM 1982 O O . SER A 1 279 ? -20.774 1.107 18.380 1.00 97.38 279 SER A O 1
ATOM 1984 N N . GLY A 1 280 ? -22.522 1.580 17.040 1.00 97.19 280 GLY A N 1
ATOM 1985 C CA . GLY A 1 280 ? -21.966 0.927 15.858 1.00 97.19 280 GLY A CA 1
ATOM 1986 C C . GLY A 1 280 ? -21.021 1.840 15.085 1.00 97.19 280 GLY A C 1
ATOM 1987 O O . GLY A 1 280 ? -21.354 2.996 14.828 1.00 97.19 280 GLY A O 1
ATOM 1988 N N . ILE A 1 281 ? -19.875 1.307 14.662 1.00 98.12 281 ILE A N 1
ATOM 1989 C CA . ILE A 1 281 ? -19.020 1.947 13.657 1.00 98.12 281 ILE A CA 1
ATOM 1990 C C . ILE A 1 281 ? -19.430 1.402 12.290 1.00 98.12 281 ILE A C 1
ATOM 1992 O O . ILE A 1 281 ? -19.284 0.208 12.036 1.00 98.12 281 ILE A O 1
ATOM 1996 N N . SER A 1 282 ? -19.963 2.275 11.433 1.00 97.06 282 SER A N 1
ATOM 1997 C CA . SER A 1 282 ? -20.286 1.942 10.040 1.00 97.06 282 SER A CA 1
ATOM 1998 C C . SER A 1 282 ? -19.047 2.102 9.169 1.00 97.06 282 SER A C 1
ATOM 2000 O O . SER A 1 282 ? -18.414 3.157 9.178 1.00 97.06 282 SER A O 1
ATOM 2002 N N . MET A 1 283 ? -18.710 1.061 8.419 1.00 97.25 283 MET A N 1
ATOM 2003 C CA . MET A 1 283 ? -17.513 1.022 7.595 1.00 97.25 283 MET A CA 1
ATOM 2004 C C . MET A 1 283 ? -17.751 1.637 6.219 1.00 97.25 283 MET A C 1
ATOM 2006 O O . MET A 1 283 ? -18.705 1.281 5.528 1.00 97.25 283 MET A O 1
ATOM 2010 N N . THR A 1 284 ? -16.818 2.483 5.789 1.00 97.25 284 THR A N 1
ATOM 2011 C CA . THR A 1 284 ? -16.697 2.920 4.394 1.00 97.25 284 THR A CA 1
ATOM 2012 C C . THR A 1 284 ? -15.488 2.221 3.787 1.00 97.25 284 THR A C 1
ATOM 2014 O O . THR A 1 284 ? -14.351 2.595 4.074 1.00 97.25 284 THR A O 1
ATOM 2017 N N . VAL A 1 285 ? -15.724 1.181 2.984 1.00 97.44 285 VAL A N 1
ATOM 2018 C CA . VAL A 1 285 ? -14.658 0.385 2.353 1.00 97.44 285 VAL A CA 1
ATOM 2019 C C . VAL A 1 285 ? -14.716 0.597 0.850 1.00 97.44 285 VAL A C 1
ATOM 2021 O O . VAL A 1 285 ? -15.635 0.140 0.173 1.00 97.44 285 VAL A O 1
ATOM 2024 N N . ASN A 1 286 ? -13.725 1.303 0.325 1.00 95.88 286 ASN A N 1
ATOM 2025 C CA . ASN A 1 286 ? -13.625 1.612 -1.087 1.00 95.88 286 ASN A CA 1
ATOM 2026 C C . ASN A 1 286 ? -13.002 0.430 -1.851 1.00 95.88 286 ASN A C 1
ATOM 2028 O O . ASN A 1 286 ? -12.019 -0.165 -1.388 1.00 95.88 286 ASN A O 1
ATOM 2032 N N . PRO A 1 287 ? -13.544 0.068 -3.026 1.00 94.19 287 PRO A N 1
ATOM 2033 C CA . PRO A 1 287 ? -12.944 -0.957 -3.863 1.00 94.19 287 PRO A CA 1
ATOM 2034 C C . PRO A 1 287 ? -11.584 -0.489 -4.389 1.00 94.19 287 PRO A C 1
ATOM 2036 O O . PRO A 1 287 ? -11.397 0.681 -4.749 1.00 94.19 287 PRO A O 1
ATOM 2039 N N . ASN A 1 288 ? -10.643 -1.425 -4.463 1.00 93.00 288 ASN A N 1
ATOM 2040 C CA . ASN A 1 288 ? -9.372 -1.183 -5.133 1.00 93.00 288 ASN A CA 1
ATOM 2041 C C . ASN A 1 288 ? -9.608 -1.062 -6.651 1.00 93.00 288 ASN A C 1
ATOM 2043 O O . ASN A 1 288 ? -10.502 -1.731 -7.182 1.00 93.00 288 ASN A O 1
ATOM 2047 N N . PRO A 1 289 ? -8.858 -0.204 -7.364 1.00 93.88 289 PRO A N 1
ATOM 2048 C CA . PRO A 1 289 ? -8.957 -0.132 -8.817 1.00 93.88 289 PRO A CA 1
ATOM 2049 C C . PRO A 1 289 ? -8.535 -1.450 -9.477 1.00 93.88 289 PRO A C 1
ATOM 2051 O O . PRO A 1 289 ? -7.774 -2.232 -8.916 1.00 93.88 289 PRO A O 1
ATOM 2054 N N . THR A 1 290 ? -8.967 -1.676 -10.716 1.00 91.88 290 THR A N 1
ATOM 2055 C CA . THR A 1 290 ? -8.398 -2.746 -11.542 1.00 91.88 290 THR A CA 1
ATOM 2056 C C . THR A 1 290 ? -7.094 -2.253 -12.165 1.00 91.88 290 THR A C 1
ATOM 2058 O O . THR A 1 290 ? -7.095 -1.288 -12.926 1.00 91.88 290 THR A O 1
ATOM 2061 N N . ALA A 1 291 ? -5.978 -2.900 -11.833 1.00 93.88 291 ALA A N 1
ATOM 2062 C CA . ALA A 1 291 ? -4.694 -2.638 -12.472 1.00 93.88 291 ALA A CA 1
ATOM 2063 C C . ALA A 1 291 ? -4.501 -3.563 -13.680 1.00 93.88 291 ALA A C 1
ATOM 2065 O O . ALA A 1 291 ? -4.825 -4.749 -13.631 1.00 93.88 291 ALA A O 1
ATOM 2066 N N . SER A 1 292 ? -3.937 -3.023 -14.754 1.00 94.94 292 SER A N 1
ATOM 2067 C CA . SER A 1 292 ? -3.526 -3.772 -15.941 1.00 94.94 292 SER A CA 1
ATOM 2068 C C . SER A 1 292 ? -2.197 -3.222 -16.445 1.00 94.94 292 SER A C 1
ATOM 2070 O O . SER A 1 292 ? -1.919 -2.031 -16.300 1.00 94.94 292 SER A O 1
ATOM 2072 N N . ALA A 1 293 ? -1.360 -4.102 -16.988 1.00 97.12 293 ALA A N 1
ATOM 2073 C CA . ALA A 1 293 ? -0.061 -3.760 -17.544 1.00 97.12 293 ALA A CA 1
ATOM 2074 C C . ALA A 1 293 ? 0.180 -4.600 -18.797 1.00 97.12 293 ALA A C 1
ATOM 2076 O O . ALA A 1 293 ? 0.053 -5.823 -18.761 1.00 97.12 293 ALA A O 1
ATOM 2077 N N . SER A 1 294 ? 0.546 -3.948 -19.893 1.00 97.31 294 SER A N 1
ATOM 2078 C CA . SER A 1 294 ? 0.948 -4.606 -21.134 1.00 97.31 294 SER A CA 1
ATOM 2079 C C . SER A 1 294 ? 2.025 -3.797 -21.848 1.00 97.31 294 SER A C 1
ATOM 2081 O O . SER A 1 294 ? 2.290 -2.644 -21.506 1.00 97.31 294 SER A O 1
ATOM 2083 N N . ASN A 1 295 ? 2.655 -4.405 -22.848 1.00 97.56 295 ASN A N 1
ATOM 2084 C CA . ASN A 1 295 ? 3.604 -3.735 -23.729 1.00 97.56 295 ASN A CA 1
ATOM 2085 C C . ASN A 1 295 ? 3.465 -4.252 -25.163 1.00 97.56 295 ASN A C 1
ATOM 2087 O O . ASN A 1 295 ? 2.844 -5.287 -25.392 1.00 97.56 295 ASN A O 1
ATOM 2091 N N . ASN A 1 296 ? 4.051 -3.535 -26.119 1.00 96.31 296 ASN A N 1
ATOM 2092 C CA . ASN A 1 296 ? 4.023 -3.887 -27.541 1.00 96.31 296 ASN A CA 1
ATOM 2093 C C . ASN A 1 296 ? 5.108 -4.899 -27.967 1.00 96.31 296 ASN A C 1
ATOM 2095 O O . ASN A 1 296 ? 5.386 -5.020 -29.158 1.00 96.31 296 ASN A O 1
ATOM 2099 N N . GLY A 1 297 ? 5.759 -5.575 -27.017 1.00 92.44 297 GLY A N 1
ATOM 2100 C CA . GLY A 1 297 ? 6.864 -6.489 -27.277 1.00 92.44 297 GLY A CA 1
ATOM 2101 C C . GLY A 1 297 ? 6.460 -7.842 -27.883 1.00 92.44 297 GLY A C 1
ATOM 2102 O O . GLY A 1 297 ? 5.284 -8.214 -27.855 1.00 92.44 297 GLY A O 1
ATOM 2103 N N . PRO A 1 298 ? 7.443 -8.612 -28.392 1.00 94.94 298 PRO A N 1
ATOM 2104 C CA . PRO A 1 298 ? 8.879 -8.307 -28.386 1.00 94.94 298 PRO A CA 1
ATOM 2105 C C . PRO A 1 298 ? 9.244 -7.170 -29.356 1.00 94.94 298 PRO A C 1
ATOM 2107 O O . PRO A 1 298 ? 8.776 -7.146 -30.491 1.00 94.94 298 PRO A O 1
ATOM 2110 N N . VAL A 1 299 ? 10.093 -6.236 -28.914 1.00 92.06 299 VAL A N 1
ATOM 2111 C CA . VAL A 1 299 ? 10.583 -5.113 -29.737 1.00 92.06 299 VAL A CA 1
ATOM 2112 C C . VAL A 1 299 ? 12.046 -5.325 -30.121 1.00 92.06 299 VAL A C 1
ATOM 2114 O O . VAL A 1 299 ? 12.798 -5.991 -29.413 1.00 92.06 299 VAL A O 1
ATOM 2117 N N . THR A 1 300 ? 12.474 -4.768 -31.249 1.00 90.25 300 THR A N 1
ATOM 2118 C CA . THR A 1 300 ? 13.896 -4.730 -31.611 1.00 90.25 300 THR A CA 1
ATOM 2119 C C . THR A 1 300 ? 14.571 -3.513 -30.985 1.00 90.25 300 THR A C 1
ATOM 2121 O O . THR A 1 300 ? 13.926 -2.477 -30.817 1.00 90.25 300 THR A O 1
ATOM 2124 N N . GLU A 1 301 ? 15.859 -3.607 -30.652 1.00 89.06 301 GLU A N 1
ATOM 2125 C CA . GLU A 1 301 ? 16.630 -2.447 -30.180 1.00 89.06 301 GLU A CA 1
ATOM 2126 C C . GLU A 1 301 ? 16.555 -1.286 -31.178 1.00 89.06 301 GLU A C 1
ATOM 2128 O O . GLU A 1 301 ? 16.577 -1.475 -32.398 1.00 89.06 301 GLU A O 1
ATOM 2133 N N . GLY A 1 302 ? 16.386 -0.082 -30.637 1.00 81.69 302 GLY A N 1
ATOM 2134 C CA . GLY A 1 302 ? 16.133 1.126 -31.400 1.00 81.69 302 GLY A CA 1
ATOM 2135 C C . GLY A 1 302 ? 14.676 1.318 -31.850 1.00 81.69 302 GLY A C 1
ATOM 2136 O O . GLY A 1 302 ? 14.266 2.420 -32.213 1.00 81.69 302 GLY A O 1
ATOM 2137 N N . GLY A 1 303 ? 13.849 0.273 -31.766 1.00 85.44 303 GLY A N 1
ATOM 2138 C CA . GLY A 1 303 ? 12.411 0.370 -31.986 1.00 85.44 303 GLY A CA 1
ATOM 2139 C C . GLY A 1 303 ? 11.690 1.171 -30.897 1.00 85.44 303 GLY A C 1
ATOM 2140 O O . GLY A 1 303 ? 12.237 1.505 -29.843 1.00 85.44 303 GLY A O 1
ATOM 2141 N N . THR A 1 304 ? 10.414 1.462 -31.139 1.00 88.69 304 THR A N 1
ATOM 2142 C CA . THR A 1 304 ? 9.544 2.117 -30.158 1.00 88.69 304 THR A CA 1
ATOM 2143 C C . THR A 1 304 ? 8.988 1.090 -29.171 1.00 88.69 304 THR A C 1
ATOM 2145 O O . THR A 1 304 ? 8.216 0.214 -29.558 1.00 88.69 304 THR A O 1
ATOM 2148 N N . LEU A 1 305 ? 9.328 1.220 -27.889 1.00 93.44 305 LEU A N 1
ATOM 2149 C CA . LEU A 1 305 ? 8.711 0.485 -26.785 1.00 93.44 305 LEU A CA 1
ATOM 2150 C C . LEU A 1 305 ? 7.563 1.318 -26.212 1.00 93.44 305 LEU A C 1
ATOM 2152 O O . LEU A 1 305 ? 7.761 2.456 -25.801 1.00 93.44 305 LEU A O 1
ATOM 2156 N N . THR A 1 306 ? 6.364 0.752 -26.156 1.00 95.69 306 THR A N 1
ATOM 2157 C CA . THR A 1 306 ? 5.202 1.376 -25.516 1.00 95.69 306 THR A CA 1
ATOM 2158 C C . THR A 1 306 ? 4.736 0.495 -24.373 1.00 95.69 306 THR A C 1
ATOM 2160 O O . THR A 1 306 ? 4.409 -0.674 -24.582 1.00 95.69 306 THR A O 1
ATOM 2163 N N . LEU A 1 307 ? 4.695 1.064 -23.169 1.00 97.62 307 LEU A N 1
ATOM 2164 C CA . LEU A 1 307 ? 3.999 0.459 -22.037 1.00 97.62 307 LEU A CA 1
ATOM 2165 C C . LEU A 1 307 ? 2.558 0.965 -22.034 1.00 97.62 307 LEU A C 1
ATOM 2167 O O . LEU A 1 307 ? 2.294 2.114 -22.383 1.00 97.62 307 LEU A O 1
ATOM 2171 N N . THR A 1 308 ? 1.620 0.120 -21.631 1.00 96.00 308 THR A N 1
ATOM 2172 C CA . THR A 1 308 ? 0.203 0.476 -21.520 1.00 96.00 308 THR A CA 1
ATOM 2173 C C . THR A 1 308 ? -0.304 0.041 -20.159 1.00 96.00 308 THR A C 1
ATOM 2175 O O . THR A 1 308 ? -0.113 -1.108 -19.755 1.00 96.00 308 THR A O 1
ATOM 2178 N N . GLY A 1 309 ? -0.893 0.986 -19.428 1.00 94.06 309 GLY A N 1
ATOM 2179 C CA . GLY A 1 309 ? -1.232 0.820 -18.023 1.00 94.06 309 GLY A CA 1
ATOM 2180 C C . GLY A 1 309 ? -2.657 1.228 -17.686 1.00 94.06 309 GLY A C 1
ATOM 2181 O O . GLY A 1 309 ? -3.119 2.293 -18.090 1.00 94.06 309 GLY A O 1
ATOM 2182 N N . GLY A 1 310 ? -3.322 0.414 -16.872 1.00 85.25 310 GLY A N 1
ATOM 2183 C CA . GLY A 1 310 ? -4.616 0.721 -16.272 1.00 85.25 310 GLY A CA 1
ATOM 2184 C C . GLY A 1 310 ? -5.806 0.743 -17.238 1.00 85.25 310 GLY A C 1
ATOM 2185 O O . GLY A 1 310 ? -5.684 0.758 -18.461 1.00 85.25 310 GLY A O 1
ATOM 2186 N N . ASN A 1 311 ? -6.996 0.761 -16.644 1.00 74.88 311 ASN A N 1
ATOM 2187 C CA . ASN A 1 311 ? -8.286 0.833 -17.316 1.00 74.88 311 ASN A CA 1
ATOM 2188 C C . ASN A 1 311 ? -9.297 1.557 -16.405 1.00 74.88 311 ASN A C 1
ATOM 2190 O O . ASN A 1 311 ? -9.321 1.327 -15.198 1.00 74.88 311 ASN A O 1
ATOM 2194 N N . GLY A 1 312 ? -10.146 2.420 -16.975 1.00 68.81 312 GLY A N 1
ATOM 2195 C CA . GLY A 1 312 ? -11.205 3.131 -16.240 1.00 68.81 312 GLY A CA 1
ATOM 2196 C C . GLY A 1 312 ? -10.794 4.477 -15.619 1.00 68.81 312 GLY A C 1
ATOM 2197 O O . GLY A 1 312 ? -9.831 5.110 -16.044 1.00 68.81 312 GLY A O 1
ATOM 2198 N N . SER A 1 313 ? -11.574 4.945 -14.637 1.00 76.19 313 SER A N 1
ATOM 2199 C CA . SER A 1 313 ? -11.405 6.250 -13.974 1.00 76.19 313 SER A CA 1
ATOM 2200 C C . SER A 1 313 ? -10.321 6.207 -12.887 1.00 76.19 313 SER A C 1
ATOM 2202 O O . SER A 1 313 ? -10.610 6.024 -11.704 1.00 76.19 313 SER A O 1
ATOM 2204 N N . LEU A 1 314 ? -9.064 6.366 -13.299 1.00 92.00 314 LEU A N 1
ATOM 2205 C CA . LEU A 1 314 ? -7.886 6.442 -12.427 1.00 92.00 314 LEU A CA 1
ATOM 2206 C C . LEU A 1 314 ? -7.404 7.894 -12.300 1.00 92.00 314 LEU A C 1
ATOM 2208 O O . LEU A 1 314 ? -7.602 8.702 -13.205 1.00 92.00 314 LEU A O 1
ATOM 2212 N N . THR A 1 315 ? -6.777 8.230 -11.175 1.00 94.00 315 THR A N 1
ATOM 2213 C CA . THR A 1 315 ? -6.273 9.583 -10.881 1.00 94.00 315 THR A CA 1
ATOM 2214 C C . THR A 1 315 ? -4.757 9.693 -10.987 1.00 94.00 315 THR A C 1
ATOM 2216 O O . THR A 1 315 ? -4.253 10.786 -11.235 1.00 94.00 315 THR A O 1
ATOM 2219 N N . SER A 1 316 ? -4.018 8.592 -10.824 1.00 95.31 316 SER A N 1
ATOM 2220 C CA . SER A 1 316 ? -2.563 8.584 -10.990 1.00 95.31 316 SER A CA 1
ATOM 2221 C C . SER A 1 316 ? -2.020 7.230 -11.448 1.00 95.31 316 SER A C 1
ATOM 2223 O O . SER A 1 316 ? -2.628 6.177 -11.222 1.00 95.31 316 SER A O 1
ATOM 2225 N N . TYR A 1 317 ? -0.847 7.289 -12.078 1.00 96.44 317 TYR A N 1
ATOM 2226 C CA . TYR A 1 317 ? -0.078 6.159 -12.589 1.00 96.44 317 TYR A CA 1
ATOM 2227 C C . TYR A 1 317 ? 1.358 6.283 -12.084 1.00 96.44 317 TYR A C 1
ATOM 2229 O O . TYR A 1 317 ? 1.887 7.391 -12.015 1.00 96.44 317 TYR A O 1
ATOM 2237 N N . SER A 1 318 ? 1.987 5.163 -11.741 1.00 97.06 318 SER A N 1
ATOM 2238 C CA . SER A 1 318 ? 3.395 5.111 -11.355 1.00 97.06 318 SER A CA 1
ATOM 2239 C C . SER A 1 318 ? 4.019 3.814 -11.856 1.00 97.06 318 SER A C 1
ATOM 2241 O O . SER A 1 318 ? 3.773 2.737 -11.315 1.00 97.06 318 SER A O 1
ATOM 2243 N N . TRP A 1 319 ? 4.790 3.913 -12.932 1.00 97.94 319 TRP A N 1
ATOM 2244 C CA . TRP A 1 319 ? 5.590 2.828 -13.478 1.00 97.94 319 TRP A CA 1
ATOM 2245 C C . TRP A 1 319 ? 6.937 2.734 -12.771 1.00 97.94 319 TRP A C 1
ATOM 2247 O O . TRP A 1 319 ? 7.560 3.748 -12.463 1.00 97.94 319 TRP A O 1
ATOM 2257 N N . SER A 1 320 ? 7.406 1.503 -12.607 1.00 97.94 320 SER A N 1
ATOM 2258 C CA . SER A 1 320 ? 8.755 1.136 -12.183 1.00 97.94 320 SER A CA 1
ATOM 2259 C C . SER A 1 320 ? 9.283 0.019 -13.083 1.00 97.94 320 SER A C 1
ATOM 2261 O O . SER A 1 320 ? 8.496 -0.778 -13.600 1.00 97.94 320 SER A O 1
ATOM 2263 N N . GLY A 1 321 ? 10.594 -0.041 -13.303 1.00 97.06 321 GLY A N 1
ATOM 2264 C CA . GLY A 1 321 ? 11.197 -1.060 -14.162 1.00 97.06 321 GLY A CA 1
ATOM 2265 C C . GLY A 1 321 ? 12.721 -1.150 -14.043 1.00 97.06 321 GLY A C 1
ATOM 2266 O O . GLY A 1 321 ? 13.305 -0.545 -13.138 1.00 97.06 321 GLY A O 1
ATOM 2267 N N . PRO A 1 322 ? 13.374 -1.899 -14.951 1.00 95.00 322 PRO A N 1
ATOM 2268 C CA . PRO A 1 322 ? 14.829 -2.036 -15.008 1.00 95.00 322 PRO A CA 1
ATOM 2269 C C . PRO A 1 322 ? 15.554 -0.684 -15.087 1.00 95.00 322 PRO A C 1
ATOM 2271 O O . PRO A 1 322 ? 14.987 0.313 -15.534 1.00 95.00 322 PRO A O 1
ATOM 2274 N N . ASN A 1 323 ? 16.824 -0.651 -14.669 1.00 88.00 323 ASN A N 1
ATOM 2275 C CA . ASN A 1 323 ? 17.684 0.546 -14.684 1.00 88.00 323 ASN A CA 1
ATOM 2276 C C . ASN A 1 323 ? 17.075 1.767 -13.977 1.00 88.00 323 ASN A C 1
ATOM 2278 O O . ASN A 1 323 ? 17.209 2.897 -14.444 1.00 88.00 323 ASN A O 1
ATOM 2282 N N . SER A 1 324 ? 16.378 1.534 -12.861 1.00 92.62 324 SER A N 1
ATOM 2283 C CA . SER A 1 324 ? 15.708 2.585 -12.082 1.00 92.62 324 SER A CA 1
ATOM 2284 C C . SER A 1 324 ? 14.677 3.382 -12.891 1.00 92.62 324 SER A C 1
ATOM 2286 O O . SER A 1 324 ? 14.390 4.539 -12.573 1.00 92.62 324 SER A O 1
ATOM 2288 N N . TYR A 1 325 ? 14.114 2.778 -13.942 1.00 95.12 325 TYR A N 1
ATOM 2289 C CA . TYR A 1 325 ? 13.084 3.412 -14.748 1.00 95.12 325 TYR A CA 1
ATOM 2290 C C . TYR A 1 325 ? 11.881 3.795 -13.885 1.00 95.12 325 TYR A C 1
ATOM 2292 O O . TYR A 1 325 ? 11.376 2.976 -13.114 1.00 95.12 325 TYR A O 1
ATOM 2300 N N . SER A 1 326 ? 11.387 5.021 -14.068 1.00 96.75 326 SER A N 1
ATOM 2301 C CA . SER A 1 326 ? 10.117 5.465 -13.503 1.00 96.75 326 SER A CA 1
ATOM 2302 C C . SER A 1 326 ? 9.360 6.376 -14.465 1.00 96.75 326 SER A C 1
ATOM 2304 O O . SER A 1 326 ? 9.956 7.087 -15.276 1.00 96.75 326 SER A O 1
ATOM 2306 N N . SER A 1 327 ? 8.029 6.341 -14.400 1.00 97.50 327 SER A N 1
ATOM 2307 C CA . SER A 1 327 ? 7.171 7.254 -15.158 1.00 97.50 327 SER A CA 1
ATOM 2308 C C . SER A 1 327 ? 5.809 7.411 -14.502 1.00 97.50 327 SER A C 1
ATOM 2310 O O . SER A 1 327 ? 5.254 6.447 -13.987 1.00 97.50 327 SER A O 1
ATOM 2312 N N . ASN A 1 328 ? 5.243 8.614 -14.587 1.00 96.50 328 ASN A N 1
ATOM 2313 C CA . ASN A 1 328 ? 3.872 8.890 -14.149 1.00 96.50 328 ASN A CA 1
ATOM 2314 C C . ASN A 1 328 ? 2.877 8.969 -15.319 1.00 96.50 328 ASN A C 1
ATOM 2316 O O . ASN A 1 328 ? 1.702 9.275 -15.121 1.00 96.50 328 ASN A O 1
ATOM 2320 N N . SER A 1 329 ? 3.339 8.723 -16.550 1.00 95.44 329 SER A N 1
ATOM 2321 C CA . SER A 1 329 ? 2.451 8.617 -17.707 1.00 95.44 329 SER A CA 1
ATOM 2322 C C . SER A 1 329 ? 1.703 7.289 -17.664 1.00 95.44 329 SER A C 1
ATOM 2324 O O . SER A 1 329 ? 2.284 6.260 -17.324 1.00 95.44 329 SER A O 1
ATOM 2326 N N . GLN A 1 330 ? 0.431 7.292 -18.060 1.00 94.88 330 GLN A N 1
ATOM 2327 C CA . GLN A 1 330 ? -0.338 6.061 -18.226 1.00 94.88 330 GLN A CA 1
ATOM 2328 C C . GLN A 1 330 ? 0.321 5.127 -19.249 1.00 94.88 330 GLN A C 1
ATOM 2330 O O . GLN A 1 330 ? 0.497 3.935 -18.992 1.00 94.88 330 GLN A O 1
ATOM 2335 N N . SER A 1 331 ? 0.685 5.699 -20.400 1.00 94.56 331 SER A N 1
ATOM 2336 C CA . SER A 1 331 ? 1.263 4.980 -21.533 1.00 94.56 331 SER A CA 1
ATOM 2337 C C . SER A 1 331 ? 2.556 5.664 -21.980 1.00 94.56 331 SER A C 1
ATOM 2339 O O . SER A 1 331 ? 2.535 6.478 -22.908 1.00 94.56 331 SER A O 1
ATOM 2341 N N . PRO A 1 332 ? 3.680 5.445 -21.277 1.00 96.00 332 PRO A N 1
ATOM 2342 C CA . PRO A 1 332 ? 4.958 6.002 -21.684 1.00 96.00 332 PRO A CA 1
ATOM 2343 C C . PRO A 1 332 ? 5.477 5.318 -22.954 1.00 96.00 332 PRO A C 1
ATOM 2345 O O . PRO A 1 332 ? 5.362 4.102 -23.128 1.00 96.00 332 PRO A O 1
ATOM 2348 N N . VAL A 1 333 ? 6.096 6.126 -23.811 1.00 92.69 333 VAL A N 1
ATOM 2349 C CA . VAL A 1 333 ? 6.750 5.695 -25.047 1.00 92.69 333 VAL A CA 1
ATOM 2350 C C . VAL A 1 333 ? 8.253 5.897 -24.886 1.00 92.69 333 VAL A C 1
ATOM 2352 O O . VAL A 1 333 ? 8.701 6.966 -24.472 1.00 92.69 333 VAL A O 1
ATOM 2355 N N . LEU A 1 334 ? 9.023 4.852 -25.170 1.00 91.19 334 LEU A N 1
ATOM 2356 C CA . LEU A 1 334 ? 10.460 4.765 -24.946 1.00 91.19 334 LEU A CA 1
ATOM 2357 C C . LEU A 1 334 ? 11.174 4.284 -26.206 1.00 91.19 334 LEU A C 1
ATOM 2359 O O . LEU A 1 334 ? 10.612 3.608 -27.066 1.00 91.19 334 LEU A O 1
ATOM 2363 N N . CYS A 1 335 ? 12.459 4.591 -26.253 1.00 88.12 335 CYS A N 1
ATOM 2364 C CA . CYS A 1 335 ? 13.409 4.012 -27.184 1.00 88.12 335 CYS A CA 1
ATOM 2365 C C . CYS A 1 335 ? 13.911 2.679 -26.647 1.00 88.12 335 CYS A C 1
ATOM 2367 O O . CYS A 1 335 ? 14.601 2.671 -25.631 1.00 88.12 335 CYS A O 1
ATOM 2369 N N . ALA A 1 336 ? 13.577 1.571 -27.301 1.00 90.88 336 ALA A N 1
ATOM 2370 C CA . ALA A 1 336 ? 13.958 0.252 -26.823 1.00 90.88 336 ALA A CA 1
ATOM 2371 C C . ALA A 1 336 ? 15.482 0.068 -26.853 1.00 90.88 336 ALA A C 1
ATOM 2373 O O . ALA A 1 336 ? 16.113 0.285 -27.884 1.00 90.88 336 ALA A O 1
ATOM 2374 N N . THR A 1 337 ? 16.064 -0.401 -25.753 1.00 89.44 337 THR A N 1
ATOM 2375 C CA . THR A 1 337 ? 17.445 -0.908 -25.708 1.00 89.44 337 THR A CA 1
ATOM 2376 C C . THR A 1 337 ? 17.450 -2.285 -25.074 1.00 89.44 337 THR A C 1
ATOM 2378 O O . THR A 1 337 ? 16.539 -2.612 -24.307 1.00 89.44 337 THR A O 1
ATOM 2381 N N . THR A 1 338 ? 18.461 -3.111 -25.343 1.00 90.12 338 THR A N 1
ATOM 2382 C CA . THR A 1 338 ? 18.522 -4.443 -24.710 1.00 90.12 338 THR A CA 1
ATOM 2383 C C . THR A 1 338 ? 18.585 -4.361 -23.183 1.00 90.12 338 THR A C 1
ATOM 2385 O O . THR A 1 338 ? 18.080 -5.245 -22.498 1.00 90.12 338 THR A O 1
ATOM 2388 N N . ALA A 1 339 ? 19.125 -3.266 -22.637 1.00 88.75 339 ALA A N 1
ATOM 2389 C CA . ALA A 1 339 ? 19.157 -3.008 -21.199 1.00 88.75 339 ALA A CA 1
ATOM 2390 C C . ALA A 1 339 ? 17.763 -2.756 -20.588 1.00 88.75 339 ALA A C 1
ATOM 2392 O O . ALA A 1 339 ? 17.595 -2.924 -19.384 1.00 88.75 339 ALA A O 1
ATOM 2393 N N . MET A 1 340 ? 16.764 -2.359 -21.385 1.00 92.50 340 MET A N 1
ATOM 2394 C CA . MET A 1 340 ? 15.379 -2.168 -20.929 1.00 92.50 340 MET A CA 1
ATOM 2395 C C . MET A 1 340 ? 14.591 -3.479 -20.813 1.00 92.50 340 MET A C 1
ATOM 2397 O O . MET A 1 340 ? 13.457 -3.460 -20.348 1.00 92.50 340 MET A O 1
ATOM 2401 N N . ALA A 1 341 ? 15.141 -4.622 -21.230 1.00 94.88 341 ALA A N 1
ATOM 2402 C CA . ALA A 1 341 ? 14.461 -5.900 -21.054 1.00 94.88 341 ALA A CA 1
ATOM 2403 C C . ALA A 1 341 ? 14.276 -6.224 -19.560 1.00 94.88 341 ALA A C 1
ATOM 2405 O O . ALA A 1 341 ? 15.179 -6.037 -18.744 1.00 94.88 341 ALA A O 1
ATOM 2406 N N . GLY A 1 342 ? 13.098 -6.729 -19.196 1.00 96.81 342 GLY A N 1
ATOM 2407 C CA . GLY A 1 342 ? 12.777 -7.087 -17.817 1.00 96.81 342 GLY A CA 1
ATOM 2408 C C . GLY A 1 342 ? 11.341 -6.770 -17.425 1.00 96.81 342 GLY A C 1
ATOM 2409 O O . GLY A 1 342 ? 10.482 -6.489 -18.261 1.00 96.81 342 GLY A O 1
ATOM 2410 N N . THR A 1 343 ? 11.069 -6.856 -16.127 1.00 98.00 343 THR A N 1
ATOM 2411 C CA . THR A 1 343 ? 9.723 -6.669 -15.580 1.00 98.00 343 THR A CA 1
ATOM 2412 C C . THR A 1 343 ? 9.451 -5.198 -15.300 1.00 98.00 343 THR A C 1
ATOM 2414 O O . THR A 1 343 ? 10.171 -4.565 -14.532 1.00 98.00 343 THR A O 1
ATOM 2417 N N . TYR A 1 344 ? 8.364 -4.685 -15.868 1.00 98.06 344 TYR A N 1
ATOM 2418 C CA . TYR A 1 344 ? 7.808 -3.376 -15.553 1.00 98.06 344 TYR A CA 1
ATOM 2419 C C . TYR A 1 344 ? 6.560 -3.549 -14.701 1.00 98.06 344 TYR A C 1
ATOM 2421 O O . TYR A 1 344 ? 5.686 -4.347 -15.039 1.00 98.06 344 TYR A O 1
ATOM 2429 N N . THR A 1 345 ? 6.464 -2.782 -13.622 1.00 98.12 345 THR A N 1
ATOM 2430 C CA . THR A 1 345 ? 5.333 -2.800 -12.694 1.00 98.12 345 THR A CA 1
ATOM 2431 C C . THR A 1 345 ? 4.701 -1.423 -12.649 1.00 98.12 345 THR A C 1
ATOM 2433 O O . THR A 1 345 ? 5.392 -0.434 -12.401 1.00 98.12 345 THR A O 1
ATOM 2436 N N . ILE A 1 346 ? 3.391 -1.362 -12.861 1.00 97.62 346 ILE A N 1
ATOM 2437 C CA . ILE A 1 346 ? 2.594 -0.156 -12.664 1.00 97.62 346 ILE A CA 1
ATOM 2438 C C . ILE A 1 346 ? 1.830 -0.248 -11.351 1.00 97.62 346 ILE A C 1
ATOM 2440 O O . ILE A 1 346 ? 1.232 -1.279 -11.055 1.00 97.62 346 ILE A O 1
ATOM 2444 N N . THR A 1 347 ? 1.800 0.851 -10.607 1.00 97.25 347 THR A N 1
ATOM 2445 C CA . THR A 1 347 ? 0.855 1.100 -9.519 1.00 97.25 347 THR A CA 1
ATOM 2446 C C . THR A 1 347 ? -0.112 2.193 -9.956 1.00 97.25 347 THR A C 1
ATOM 2448 O O . THR A 1 347 ? 0.307 3.270 -10.382 1.00 97.25 347 THR A O 1
ATOM 2451 N N . VAL A 1 348 ? -1.409 1.914 -9.868 1.00 96.56 348 VAL A N 1
ATOM 2452 C CA . VAL A 1 348 ? -2.483 2.850 -10.222 1.00 96.56 348 VAL A CA 1
ATOM 2453 C C . VAL A 1 348 ? -3.271 3.248 -8.985 1.00 96.56 348 VAL A C 1
ATOM 2455 O O . VAL A 1 348 ? -3.439 2.431 -8.080 1.00 96.56 348 VAL A O 1
ATOM 2458 N N . THR A 1 349 ? -3.781 4.479 -8.965 1.00 96.00 349 THR A N 1
ATOM 2459 C CA . THR A 1 349 ? -4.609 5.006 -7.867 1.00 96.00 349 THR A CA 1
ATOM 2460 C C . THR A 1 349 ? -5.945 5.508 -8.404 1.00 96.00 349 THR A C 1
ATOM 2462 O O . THR A 1 349 ? -5.995 6.090 -9.488 1.00 96.00 349 THR A O 1
ATOM 2465 N N . ASN A 1 350 ? -7.034 5.289 -7.665 1.00 95.12 350 ASN A N 1
ATOM 2466 C CA . ASN A 1 350 ? -8.356 5.835 -7.992 1.00 95.12 350 ASN A CA 1
ATOM 2467 C C . ASN A 1 350 ? -8.684 7.120 -7.202 1.00 95.12 350 ASN A C 1
ATOM 2469 O O . ASN A 1 350 ? -7.901 7.594 -6.379 1.00 95.12 350 ASN A O 1
ATOM 2473 N N . SER A 1 351 ? -9.871 7.690 -7.426 1.00 94.31 351 SER A N 1
ATOM 2474 C CA . SER A 1 351 ? -10.335 8.908 -6.737 1.00 94.31 351 SER A CA 1
ATOM 2475 C C . SER A 1 351 ? -10.493 8.759 -5.222 1.00 94.31 351 SER A C 1
ATOM 2477 O O . SER A 1 351 ? -10.489 9.760 -4.515 1.00 94.31 351 SER A O 1
ATOM 2479 N N . ASN A 1 352 ? -10.620 7.527 -4.725 1.00 93.25 352 ASN A N 1
ATOM 2480 C CA . ASN A 1 352 ? -10.728 7.219 -3.301 1.00 93.25 352 ASN A CA 1
ATOM 2481 C C . ASN A 1 352 ? -9.359 6.988 -2.638 1.00 93.25 352 ASN A C 1
ATOM 2483 O O . ASN A 1 352 ? -9.307 6.607 -1.472 1.00 93.25 352 ASN A O 1
ATOM 2487 N N . GLY A 1 353 ? -8.257 7.173 -3.374 1.00 94.06 353 GLY A N 1
ATOM 2488 C CA . GLY A 1 353 ? -6.900 6.937 -2.878 1.00 94.06 353 GLY A CA 1
ATOM 2489 C C . GLY A 1 353 ? -6.505 5.460 -2.793 1.00 94.06 353 GLY A C 1
ATOM 2490 O O . GLY A 1 353 ? -5.426 5.155 -2.291 1.00 94.06 353 GLY A O 1
ATOM 2491 N N . CYS A 1 354 ? -7.337 4.536 -3.286 1.00 95.69 354 CYS A N 1
ATOM 2492 C CA . CYS A 1 354 ? -7.018 3.111 -3.280 1.00 95.69 354 CYS A CA 1
ATOM 2493 C C . CYS A 1 354 ? -6.105 2.742 -4.436 1.00 95.69 354 CYS A C 1
ATOM 2495 O O . CYS A 1 354 ? -6.283 3.230 -5.556 1.00 95.69 354 CYS A O 1
ATOM 2497 N N . THR A 1 355 ? -5.159 1.846 -4.158 1.00 95.94 355 THR A N 1
ATOM 2498 C CA . THR A 1 355 ? -4.105 1.458 -5.091 1.00 95.94 355 THR A CA 1
ATOM 2499 C C . THR A 1 355 ? -4.215 0.001 -5.518 1.00 95.94 355 THR A C 1
ATOM 2501 O O . THR A 1 355 ? -4.789 -0.846 -4.831 1.00 95.94 355 THR A O 1
ATOM 2504 N N . SER A 1 356 ? -3.681 -0.305 -6.694 1.00 95.94 356 SER A N 1
ATOM 2505 C CA . SER A 1 356 ? -3.436 -1.674 -7.159 1.00 95.94 356 SER A CA 1
ATOM 2506 C C . SER A 1 356 ? -2.266 -1.691 -8.123 1.00 95.94 356 SER A C 1
ATOM 2508 O O . SER A 1 356 ? -1.966 -0.671 -8.745 1.00 95.94 356 SER A O 1
ATOM 2510 N N . SER A 1 357 ? -1.626 -2.851 -8.259 1.00 96.56 357 SER A N 1
ATOM 2511 C CA . SER A 1 357 ? -0.455 -3.006 -9.116 1.00 96.56 357 SER A CA 1
ATOM 2512 C C . SER A 1 357 ? -0.609 -4.165 -10.094 1.00 96.56 357 SER A C 1
ATOM 2514 O O . SER A 1 357 ? -1.272 -5.158 -9.800 1.00 96.56 357 SER A O 1
ATOM 2516 N N . ALA A 1 358 ? 0.014 -4.025 -11.259 1.00 97.50 358 ALA A N 1
ATOM 2517 C CA . ALA A 1 358 ? 0.115 -5.055 -12.286 1.00 97.50 358 ALA A CA 1
ATOM 2518 C C . ALA A 1 358 ? 1.503 -4.995 -12.932 1.00 97.50 358 ALA A C 1
ATOM 2520 O O . ALA A 1 358 ? 2.160 -3.953 -12.892 1.00 97.50 358 ALA A O 1
ATOM 2521 N N . SER A 1 359 ? 1.936 -6.091 -13.552 1.00 97.88 359 SER A N 1
ATOM 2522 C CA . SER A 1 359 ? 3.257 -6.168 -14.177 1.00 97.88 359 SER A CA 1
ATOM 2523 C C . SER A 1 359 ? 3.195 -6.753 -15.581 1.00 97.88 359 SER A C 1
ATOM 2525 O O . SER A 1 359 ? 2.334 -7.573 -15.890 1.00 97.88 359 SER A O 1
ATOM 2527 N N . THR A 1 360 ? 4.146 -6.348 -16.417 1.00 98.25 360 THR A N 1
ATOM 2528 C CA . THR A 1 360 ? 4.380 -6.901 -17.751 1.00 98.25 360 THR A CA 1
ATOM 2529 C C . THR A 1 360 ? 5.872 -7.132 -17.957 1.00 98.25 360 THR A C 1
ATOM 2531 O O . THR A 1 360 ? 6.699 -6.392 -17.428 1.00 98.25 360 THR A O 1
ATOM 2534 N N . ILE A 1 361 ? 6.229 -8.145 -18.745 1.00 98.06 361 ILE A N 1
ATOM 2535 C CA . ILE A 1 361 ? 7.624 -8.418 -19.110 1.00 98.06 361 ILE A CA 1
ATOM 2536 C C . ILE A 1 361 ? 7.891 -7.814 -20.486 1.00 98.06 361 ILE A C 1
ATOM 2538 O O . ILE A 1 361 ? 7.169 -8.104 -21.441 1.00 98.06 361 ILE A O 1
ATOM 2542 N N . VAL A 1 362 ? 8.911 -6.967 -20.572 1.00 97.94 362 VAL A N 1
ATOM 2543 C CA . VAL A 1 362 ? 9.420 -6.396 -21.818 1.00 97.94 362 VAL A CA 1
ATOM 2544 C C . VAL A 1 362 ? 10.568 -7.258 -22.320 1.00 97.94 362 VAL A C 1
ATOM 2546 O O . VAL A 1 362 ? 11.510 -7.558 -21.584 1.00 97.94 362 VAL A O 1
ATOM 2549 N N . THR A 1 363 ? 10.507 -7.613 -23.599 1.00 96.25 363 THR A N 1
ATOM 2550 C CA . THR A 1 363 ? 11.578 -8.313 -24.307 1.00 96.25 363 THR A CA 1
ATOM 2551 C C . THR A 1 363 ? 12.097 -7.412 -25.416 1.00 96.25 363 THR A C 1
ATOM 2553 O O . THR A 1 363 ? 11.319 -6.971 -26.266 1.00 96.25 363 THR A O 1
ATOM 2556 N N . VAL A 1 364 ? 13.406 -7.151 -25.401 1.00 93.31 364 VAL A N 1
ATOM 2557 C CA . VAL A 1 364 ? 14.097 -6.388 -26.442 1.00 93.31 364 VAL A CA 1
ATOM 2558 C C . VAL A 1 364 ? 15.168 -7.268 -27.071 1.00 93.31 364 VAL A C 1
ATOM 2560 O O . VAL A 1 364 ? 16.030 -7.781 -26.363 1.00 93.31 364 VAL A O 1
ATOM 2563 N N . ASN A 1 365 ? 15.110 -7.437 -28.390 1.00 91.19 365 ASN A N 1
ATOM 2564 C CA . ASN A 1 365 ? 16.036 -8.282 -29.139 1.00 91.19 365 ASN A CA 1
ATOM 2565 C C . ASN A 1 365 ? 16.940 -7.439 -30.044 1.00 91.19 365 ASN A C 1
ATOM 2567 O O . ASN A 1 365 ? 16.474 -6.531 -30.735 1.00 91.19 365 ASN A O 1
ATOM 2571 N N . PHE A 1 366 ? 18.224 -7.783 -30.095 1.00 90.31 366 PHE A N 1
ATOM 2572 C CA . PHE A 1 366 ? 19.171 -7.218 -31.050 1.00 90.31 366 PHE A CA 1
ATOM 2573 C C . PHE A 1 366 ? 20.205 -8.263 -31.457 1.00 90.31 366 PHE A C 1
ATOM 2575 O O . PHE A 1 366 ? 20.597 -9.118 -30.664 1.00 90.31 366 PHE A O 1
ATOM 2582 N N . THR A 1 367 ? 20.649 -8.204 -32.707 1.00 91.56 367 THR A N 1
ATOM 2583 C CA . THR A 1 367 ? 21.714 -9.063 -33.228 1.00 91.56 367 THR A CA 1
ATOM 2584 C C . THR A 1 367 ? 22.581 -8.222 -34.147 1.00 91.56 367 THR A C 1
ATOM 2586 O O . THR A 1 367 ? 22.064 -7.593 -35.071 1.00 91.56 367 THR A O 1
ATOM 2589 N N . CYS A 1 368 ? 23.888 -8.201 -33.889 1.00 92.06 368 CYS A N 1
ATOM 2590 C CA . CYS A 1 368 ? 24.824 -7.465 -34.730 1.00 92.06 368 CYS A CA 1
ATOM 2591 C C . CYS A 1 368 ? 24.803 -8.000 -36.169 1.00 92.06 368 CYS A C 1
ATOM 2593 O O . CYS A 1 368 ? 24.700 -9.207 -36.376 1.00 92.06 368 CYS A O 1
ATOM 2595 N N . GLY A 1 369 ? 24.879 -7.108 -37.156 1.00 90.75 369 GLY A N 1
ATOM 2596 C CA . GLY A 1 369 ? 24.622 -7.423 -38.566 1.00 90.75 369 GLY A CA 1
ATOM 2597 C C . GLY A 1 369 ? 23.229 -6.988 -39.032 1.00 90.75 369 GLY A C 1
ATOM 2598 O O . GLY A 1 369 ? 23.031 -6.723 -40.217 1.00 90.75 369 GLY A O 1
ATOM 2599 N N . ASN A 1 370 ? 22.269 -6.842 -38.111 1.00 90.94 370 ASN A N 1
ATOM 2600 C CA . ASN A 1 370 ? 20.956 -6.279 -38.422 1.00 90.94 370 ASN A CA 1
ATOM 2601 C C . ASN A 1 370 ? 20.985 -4.744 -38.442 1.00 90.94 370 ASN A C 1
ATOM 2603 O O . ASN A 1 370 ? 21.949 -4.091 -38.039 1.00 90.94 370 ASN A O 1
ATOM 2607 N N . THR A 1 371 ? 19.893 -4.155 -38.921 1.00 91.44 371 THR A N 1
ATOM 2608 C CA . THR A 1 371 ? 19.706 -2.702 -38.934 1.00 91.44 371 THR A CA 1
ATOM 2609 C C . THR A 1 371 ? 19.216 -2.206 -37.573 1.00 91.44 371 THR A C 1
ATOM 2611 O O . THR A 1 371 ? 18.219 -2.704 -37.055 1.00 91.44 371 THR A O 1
ATOM 2614 N N . LEU A 1 372 ? 19.895 -1.206 -37.017 1.00 91.25 372 LEU A N 1
ATOM 2615 C CA . LEU A 1 372 ? 19.461 -0.427 -35.861 1.00 91.25 372 LEU A CA 1
ATOM 2616 C C . LEU A 1 372 ? 18.576 0.727 -36.336 1.00 91.25 372 LEU A C 1
ATOM 2618 O O . LEU A 1 372 ? 18.961 1.456 -37.245 1.00 91.25 372 LEU A O 1
ATOM 2622 N N . THR A 1 373 ? 17.422 0.938 -35.710 1.00 89.75 373 THR A N 1
ATOM 2623 C CA . THR A 1 373 ? 16.606 2.143 -35.948 1.00 89.75 373 THR A CA 1
ATOM 2624 C C . THR A 1 373 ? 16.833 3.130 -34.813 1.00 89.75 373 THR A C 1
ATOM 2626 O O . THR A 1 373 ? 16.686 2.776 -33.660 1.00 89.75 373 THR A O 1
ATOM 2629 N N . ASP A 1 374 ? 17.195 4.371 -35.084 1.00 88.00 374 ASP A N 1
ATOM 2630 C CA . ASP A 1 374 ? 17.285 5.404 -34.064 1.00 88.00 374 ASP A CA 1
ATOM 2631 C C . ASP A 1 374 ? 15.894 5.985 -33.812 1.00 88.00 374 ASP A C 1
ATOM 2633 O O . ASP A 1 374 ? 15.394 6.810 -34.565 1.00 88.00 374 ASP A O 1
ATOM 2637 N N . CYS A 1 375 ? 15.246 5.551 -32.738 1.00 83.62 375 CYS A N 1
ATOM 2638 C CA . CYS A 1 375 ? 13.942 6.051 -32.295 1.00 83.62 375 CYS A CA 1
ATOM 2639 C C . CYS A 1 375 ? 13.841 7.587 -32.157 1.00 83.62 375 CYS A C 1
ATOM 2641 O O . CYS A 1 375 ? 12.726 8.106 -32.108 1.00 83.62 375 CYS A O 1
ATOM 2643 N N . ARG A 1 376 ? 14.965 8.314 -32.031 1.00 85.69 376 ARG A N 1
ATOM 2644 C CA . ARG A 1 376 ? 14.969 9.770 -31.820 1.00 85.69 376 ARG A CA 1
ATOM 2645 C C . ARG A 1 376 ? 14.593 10.523 -33.093 1.00 85.69 376 ARG A C 1
ATOM 2647 O O . ARG A 1 376 ? 14.041 11.615 -33.001 1.00 85.69 376 ARG A O 1
ATOM 2654 N N . ASP A 1 377 ? 14.895 9.955 -34.260 1.00 87.94 377 ASP A N 1
ATOM 2655 C CA . ASP A 1 377 ? 14.632 10.565 -35.569 1.00 87.94 377 ASP A CA 1
ATOM 2656 C C . ASP A 1 377 ? 14.116 9.584 -36.644 1.00 87.94 377 ASP A C 1
ATOM 2658 O O . ASP A 1 377 ? 13.857 9.985 -37.779 1.00 87.94 377 ASP A O 1
ATOM 2662 N N . GLY A 1 378 ? 13.941 8.309 -36.295 1.00 87.12 378 GLY A N 1
ATOM 2663 C CA . GLY A 1 378 ? 13.481 7.234 -37.171 1.00 87.12 378 GLY A CA 1
ATOM 2664 C C . GLY A 1 378 ? 14.520 6.739 -38.181 1.00 87.12 378 GLY A C 1
ATOM 2665 O O . GLY A 1 378 ? 14.171 5.930 -39.042 1.00 87.12 378 GLY A O 1
ATOM 2666 N N . LYS A 1 379 ? 15.776 7.208 -38.134 1.00 88.88 379 LYS A N 1
ATOM 2667 C CA . LYS A 1 379 ? 16.799 6.809 -39.112 1.00 88.88 379 LYS A CA 1
ATOM 2668 C C . LYS A 1 379 ? 17.313 5.408 -38.847 1.00 88.88 379 LYS A C 1
ATOM 2670 O O . LYS A 1 379 ? 17.496 4.999 -37.711 1.00 88.88 379 LYS A O 1
ATOM 2675 N N . THR A 1 380 ? 17.615 4.686 -39.912 1.00 91.81 380 THR A N 1
ATOM 2676 C CA . THR A 1 380 ? 18.113 3.316 -39.835 1.00 91.81 380 THR A CA 1
ATOM 2677 C C . THR A 1 380 ? 19.592 3.245 -40.185 1.00 91.81 380 THR A C 1
ATOM 2679 O O . THR A 1 380 ? 20.007 3.824 -41.188 1.00 91.81 380 THR A O 1
ATOM 2682 N N . TYR A 1 381 ? 20.359 2.497 -39.398 1.00 92.25 381 TYR A N 1
ATOM 2683 C CA . TYR A 1 381 ? 21.791 2.281 -39.567 1.00 92.25 381 TYR A CA 1
ATOM 2684 C C . TYR A 1 381 ? 22.078 0.780 -39.597 1.00 92.25 381 TYR A C 1
ATOM 2686 O O . TYR A 1 381 ? 21.779 0.063 -38.643 1.00 92.25 381 TYR A O 1
ATOM 2694 N N . THR A 1 382 ? 22.665 0.272 -40.678 1.00 92.94 382 THR A N 1
ATOM 2695 C CA . THR A 1 382 ? 23.173 -1.109 -40.709 1.00 92.94 382 THR A CA 1
ATOM 2696 C C . THR A 1 382 ? 24.310 -1.276 -39.705 1.00 92.94 382 THR A C 1
ATOM 2698 O O . THR A 1 382 ? 25.060 -0.326 -39.474 1.00 92.94 382 THR A O 1
ATOM 2701 N N . THR A 1 383 ? 24.477 -2.471 -39.142 1.00 94.69 383 THR A N 1
ATOM 2702 C CA . THR A 1 383 ? 25.556 -2.776 -38.189 1.00 94.69 383 THR A CA 1
ATOM 2703 C C . THR A 1 383 ? 26.439 -3.910 -38.697 1.00 94.69 383 THR A C 1
ATOM 2705 O O . THR A 1 383 ? 26.038 -4.663 -39.581 1.00 94.69 383 THR A O 1
ATOM 2708 N N . VAL A 1 384 ? 27.657 -4.017 -38.172 1.00 94.56 384 VAL A N 1
ATOM 2709 C CA . VAL A 1 384 ? 28.647 -5.026 -38.556 1.00 94.56 384 VAL A CA 1
ATOM 2710 C C . VAL A 1 384 ? 29.415 -5.504 -37.329 1.00 94.56 384 VAL A C 1
ATOM 2712 O O . VAL A 1 384 ? 29.785 -4.706 -36.469 1.00 94.56 384 VAL A O 1
ATOM 2715 N N . SER A 1 385 ? 29.646 -6.814 -37.247 1.00 94.38 385 SER A N 1
ATOM 2716 C CA . SER A 1 385 ? 30.504 -7.405 -36.218 1.00 94.38 385 SER A CA 1
ATOM 2717 C C . SER A 1 385 ? 31.948 -7.382 -36.701 1.00 94.38 385 SER A C 1
ATOM 2719 O O . SER A 1 385 ? 32.237 -7.890 -37.785 1.00 94.38 385 SER A O 1
ATOM 2721 N N . ILE A 1 386 ? 32.851 -6.814 -35.907 1.00 91.19 386 ILE A N 1
ATOM 2722 C CA . ILE A 1 386 ? 34.289 -6.777 -36.192 1.00 91.19 386 ILE A CA 1
ATOM 2723 C C . ILE A 1 386 ? 35.003 -7.272 -34.941 1.00 91.19 386 ILE A C 1
ATOM 2725 O O . ILE A 1 386 ? 34.985 -6.610 -33.905 1.00 91.19 386 ILE A O 1
ATOM 2729 N N . GLY A 1 387 ? 35.566 -8.478 -35.019 1.00 88.81 387 GLY A N 1
ATOM 2730 C CA . GLY A 1 387 ? 35.930 -9.231 -33.823 1.00 88.81 387 GLY A CA 1
ATOM 2731 C C . GLY A 1 387 ? 34.714 -9.406 -32.914 1.00 88.81 387 GLY A C 1
ATOM 2732 O O . GLY A 1 387 ? 33.631 -9.765 -33.383 1.00 88.81 387 GLY A O 1
ATOM 2733 N N . ASP A 1 388 ? 34.894 -9.089 -31.634 1.00 88.50 388 ASP A N 1
ATOM 2734 C CA . ASP A 1 388 ? 33.858 -9.182 -30.599 1.00 88.50 388 ASP A CA 1
ATOM 2735 C C . ASP A 1 388 ? 33.031 -7.889 -30.445 1.00 88.50 388 ASP A C 1
ATOM 2737 O O . ASP A 1 388 ? 32.152 -7.802 -29.589 1.00 88.50 388 ASP A O 1
ATOM 2741 N N . GLN A 1 389 ? 33.302 -6.872 -31.267 1.00 91.50 389 GLN A N 1
ATOM 2742 C CA . GLN A 1 389 ? 32.645 -5.569 -31.201 1.00 91.50 389 GLN A CA 1
ATOM 2743 C C . GLN A 1 389 ? 31.542 -5.440 -32.254 1.00 91.50 389 GLN A C 1
ATOM 2745 O O . GLN A 1 389 ? 31.707 -5.855 -33.405 1.00 91.50 389 GLN A O 1
ATOM 2750 N N . CYS A 1 390 ? 30.437 -4.787 -31.882 1.00 94.00 390 CYS A N 1
ATOM 2751 C CA . CYS A 1 390 ? 29.368 -4.445 -32.814 1.00 94.00 390 CYS A CA 1
ATOM 2752 C C . CYS A 1 390 ? 29.400 -2.962 -33.175 1.00 94.00 390 CYS A C 1
ATOM 2754 O O . CYS A 1 390 ? 29.185 -2.102 -32.323 1.00 94.00 390 CYS A O 1
ATOM 2756 N N . TRP A 1 391 ? 29.617 -2.673 -34.452 1.00 94.81 391 TRP A N 1
ATOM 2757 C CA . TRP A 1 391 ? 29.793 -1.327 -34.976 1.00 94.81 391 TRP A CA 1
ATOM 2758 C C . TRP A 1 391 ? 28.618 -0.916 -35.854 1.00 94.81 391 TRP A C 1
ATOM 2760 O O . TRP A 1 391 ? 28.087 -1.720 -36.620 1.00 94.81 391 TRP A O 1
ATOM 2770 N N . MET A 1 392 ? 28.245 0.361 -35.826 1.00 94.50 392 MET A N 1
ATOM 2771 C CA . MET A 1 392 ? 27.484 0.936 -36.932 1.00 94.50 392 MET A CA 1
ATOM 2772 C C . MET A 1 392 ? 28.321 0.833 -38.210 1.00 94.50 392 MET A C 1
ATOM 2774 O O . MET A 1 392 ? 29.480 1.228 -38.236 1.00 94.50 392 MET A O 1
ATOM 2778 N N . ALA A 1 393 ? 27.732 0.343 -39.294 1.00 91.69 393 ALA A N 1
ATOM 2779 C CA . ALA A 1 393 ? 28.351 0.300 -40.618 1.00 91.69 393 ALA A CA 1
ATOM 2780 C C . ALA A 1 393 ? 28.054 1.566 -41.443 1.00 91.69 393 ALA A C 1
ATOM 2782 O O . ALA A 1 393 ? 28.584 1.735 -42.536 1.00 91.69 393 ALA A O 1
ATOM 2783 N N . GLN A 1 394 ? 27.251 2.494 -40.914 1.00 91.31 394 GLN A N 1
ATOM 2784 C CA . GLN A 1 394 ? 26.920 3.780 -41.532 1.00 91.31 394 GLN A CA 1
ATOM 2785 C C . GLN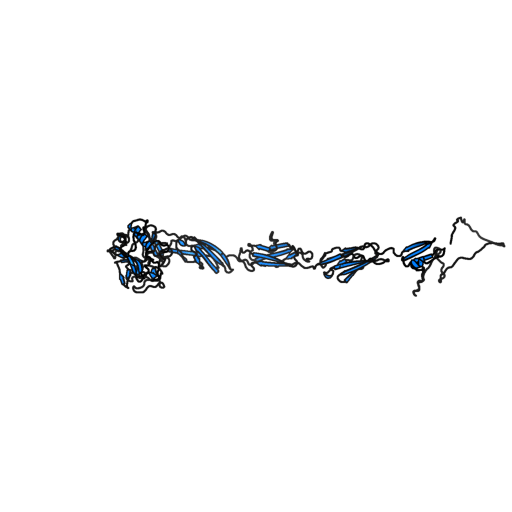 A 1 394 ? 27.215 4.927 -40.568 1.00 91.31 394 GLN A C 1
ATOM 2787 O O . GLN A 1 394 ? 27.096 4.770 -39.355 1.00 91.31 394 GLN A O 1
ATOM 2792 N N . ASN A 1 395 ? 27.605 6.075 -41.115 1.00 92.81 395 ASN A N 1
ATOM 2793 C CA . ASN A 1 395 ? 27.876 7.276 -40.332 1.00 92.81 395 ASN A CA 1
ATOM 2794 C C . ASN A 1 395 ? 26.572 7.820 -39.737 1.00 92.81 395 ASN A C 1
ATOM 2796 O O . ASN A 1 395 ? 25.544 7.865 -40.418 1.00 92.81 395 ASN A O 1
ATOM 2800 N N . LEU A 1 396 ? 26.625 8.262 -38.480 1.00 93.69 396 LEU A N 1
ATOM 2801 C CA . LEU A 1 396 ? 25.487 8.861 -37.792 1.00 93.69 396 LEU A CA 1
ATOM 2802 C C . LEU A 1 396 ? 24.992 10.093 -38.567 1.00 93.69 396 LEU A C 1
ATOM 2804 O O . LEU A 1 396 ? 25.785 10.896 -39.055 1.00 93.69 396 LEU A O 1
ATOM 2808 N N . ASN A 1 397 ? 23.674 10.252 -38.685 1.00 93.81 397 ASN A N 1
ATOM 2809 C CA . ASN A 1 397 ? 23.036 11.359 -39.406 1.00 93.81 397 ASN A CA 1
ATOM 2810 C C . ASN A 1 397 ? 21.964 12.055 -38.545 1.00 93.81 397 ASN A C 1
ATOM 2812 O O . ASN A 1 397 ? 20.941 12.527 -39.045 1.00 93.81 397 ASN A O 1
ATOM 2816 N N . TYR A 1 398 ? 22.210 12.119 -37.242 1.00 91.62 398 TYR A N 1
ATOM 2817 C CA . TYR A 1 398 ? 21.340 12.726 -36.241 1.00 91.62 398 TYR A CA 1
ATOM 2818 C C . TYR A 1 398 ? 21.452 14.265 -36.225 1.00 91.62 398 TYR A C 1
ATOM 2820 O O . TYR A 1 398 ? 22.536 14.811 -36.438 1.00 91.62 398 TYR A O 1
ATOM 2828 N N . GLY A 1 399 ? 20.344 14.975 -35.994 1.00 89.69 399 GLY A N 1
ATOM 2829 C CA . GLY A 1 399 ? 20.290 16.448 -35.929 1.00 89.69 399 GLY A CA 1
ATOM 2830 C C . GLY A 1 399 ? 19.884 17.149 -37.236 1.00 89.69 399 GLY A C 1
ATOM 2831 O O . GLY A 1 399 ? 19.681 16.512 -38.268 1.00 89.69 399 GLY A O 1
ATOM 2832 N N . ASN A 1 400 ? 19.750 18.474 -37.206 1.00 88.88 400 ASN A N 1
ATOM 2833 C CA . ASN A 1 400 ? 19.346 19.322 -38.331 1.00 88.88 400 ASN A CA 1
ATOM 2834 C C . ASN A 1 400 ? 20.560 19.895 -39.067 1.00 88.88 400 ASN A C 1
ATOM 2836 O O . ASN A 1 400 ? 21.541 20.285 -38.441 1.00 88.88 400 ASN A O 1
ATOM 2840 N N . GLN A 1 401 ? 20.502 19.974 -40.395 1.00 89.50 401 GLN A N 1
ATOM 2841 C CA . GLN A 1 401 ? 21.601 20.557 -41.164 1.00 89.50 401 GLN A CA 1
ATOM 2842 C C . GLN A 1 401 ? 21.723 22.070 -40.917 1.00 89.50 401 GLN A C 1
ATOM 2844 O O . GLN A 1 401 ? 20.720 22.783 -40.947 1.00 89.50 401 GLN A O 1
ATOM 2849 N N . VAL A 1 402 ? 22.959 22.552 -40.778 1.00 88.94 402 VAL A N 1
ATOM 2850 C CA . VAL A 1 402 ? 23.336 23.968 -40.916 1.00 88.94 402 VAL A CA 1
ATOM 2851 C C . VAL A 1 402 ? 24.401 24.151 -41.996 1.00 88.94 402 VAL A C 1
ATOM 2853 O O . VAL A 1 402 ? 25.041 23.177 -42.397 1.00 88.94 402 VAL A O 1
ATOM 2856 N N . ILE A 1 403 ? 24.583 25.390 -42.464 1.00 87.25 403 ILE A N 1
ATOM 2857 C CA . ILE A 1 403 ? 25.639 25.723 -43.429 1.00 87.25 403 ILE A CA 1
ATOM 2858 C C . ILE A 1 403 ? 27.023 25.636 -42.774 1.00 87.25 403 ILE A C 1
ATOM 2860 O O . ILE A 1 403 ? 27.190 26.011 -41.604 1.00 87.25 403 ILE A O 1
ATOM 2864 N N . ILE A 1 404 ? 28.018 25.175 -43.527 1.00 80.75 404 ILE A N 1
ATOM 2865 C CA . ILE A 1 404 ? 29.432 25.196 -43.143 1.00 80.75 404 ILE A CA 1
ATOM 2866 C C . ILE A 1 404 ? 29.808 26.643 -42.774 1.00 80.75 404 ILE A C 1
ATOM 2868 O O . ILE A 1 404 ? 29.396 27.584 -43.450 1.00 80.75 404 ILE A O 1
ATOM 2872 N N . ASN A 1 405 ? 30.573 26.819 -41.687 1.00 74.12 405 ASN A N 1
ATOM 2873 C CA . ASN A 1 405 ? 30.870 28.089 -40.983 1.00 74.12 405 ASN A CA 1
ATOM 2874 C C . ASN A 1 405 ? 29.853 28.545 -39.931 1.00 74.12 405 ASN A C 1
ATOM 2876 O O . ASN A 1 405 ? 30.129 29.491 -39.195 1.00 74.12 405 ASN A O 1
ATOM 2880 N N . THR A 1 406 ? 28.712 27.869 -39.795 1.00 79.56 406 THR A N 1
ATOM 2881 C CA . THR A 1 406 ? 27.861 28.061 -38.613 1.00 79.56 406 THR A CA 1
ATOM 2882 C C . THR A 1 406 ? 28.457 27.284 -37.450 1.00 79.56 406 THR A C 1
ATOM 2884 O O . THR A 1 406 ? 28.560 26.060 -37.539 1.00 79.56 406 THR A O 1
ATOM 2887 N N . SER A 1 407 ? 28.828 27.966 -36.363 1.00 70.62 407 SER A N 1
ATOM 2888 C CA . SER A 1 407 ? 29.227 27.299 -35.119 1.00 70.62 407 SER A CA 1
ATOM 2889 C C . SER A 1 407 ? 28.079 26.433 -34.610 1.00 70.62 407 SER A C 1
ATOM 2891 O O . SER A 1 407 ? 26.989 26.944 -34.343 1.00 70.62 407 SER A O 1
ATOM 2893 N N . ILE A 1 408 ? 28.320 25.132 -34.466 1.00 70.38 408 ILE A N 1
ATOM 2894 C CA . ILE A 1 408 ? 27.333 24.206 -33.915 1.00 70.38 408 ILE A CA 1
ATOM 2895 C C . ILE A 1 408 ? 27.468 24.180 -32.391 1.00 70.38 408 ILE A C 1
ATOM 2897 O O . ILE A 1 408 ? 28.564 24.168 -31.842 1.00 70.38 408 ILE A O 1
ATOM 2901 N N . THR A 1 409 ? 26.343 24.219 -31.681 1.00 61.41 409 THR A N 1
ATOM 2902 C CA . THR A 1 409 ? 26.326 24.208 -30.209 1.00 61.41 409 THR A CA 1
ATOM 2903 C C . THR A 1 409 ? 25.423 23.094 -29.693 1.00 61.41 409 THR A C 1
ATOM 2905 O O . THR A 1 409 ? 24.448 22.718 -30.349 1.00 61.41 409 THR A O 1
ATOM 2908 N N . GLN A 1 410 ? 25.709 22.575 -28.492 1.00 57.91 410 GLN A N 1
ATOM 2909 C CA . GLN A 1 410 ? 24.980 21.436 -27.912 1.00 57.91 410 GLN A CA 1
ATOM 2910 C C . GLN A 1 410 ? 23.463 21.650 -27.773 1.00 57.91 410 GLN A C 1
ATOM 2912 O O . GLN A 1 410 ? 22.703 20.686 -27.766 1.00 57.91 410 GLN A O 1
ATOM 2917 N N . THR A 1 411 ? 22.993 22.896 -27.714 1.00 60.47 411 THR A N 1
ATOM 2918 C CA . THR A 1 411 ? 21.584 23.232 -27.466 1.00 60.47 411 THR A CA 1
ATOM 2919 C C . THR A 1 411 ? 20.688 23.186 -28.705 1.00 60.47 411 THR A C 1
ATOM 2921 O O . THR A 1 411 ? 19.470 23.270 -28.567 1.00 60.47 411 THR A O 1
ATOM 2924 N N . THR A 1 412 ? 21.245 23.054 -29.913 1.00 66.00 412 THR A N 1
ATOM 2925 C CA . THR A 1 412 ? 20.493 23.265 -31.170 1.00 66.00 412 THR A CA 1
ATOM 2926 C C . THR A 1 412 ? 20.311 22.011 -32.030 1.00 66.00 412 THR A C 1
ATOM 2928 O O . THR A 1 412 ? 19.594 22.056 -33.028 1.00 66.00 412 THR A O 1
ATOM 2931 N N . ASN A 1 413 ? 20.899 20.881 -31.623 1.00 78.25 413 ASN A N 1
ATOM 2932 C CA . ASN A 1 413 ? 20.841 19.591 -32.318 1.00 78.25 413 ASN A CA 1
ATOM 2933 C C . ASN A 1 413 ? 21.201 19.692 -33.818 1.00 78.25 413 ASN A C 1
ATOM 2935 O O . ASN A 1 413 ? 20.360 19.422 -34.676 1.00 78.25 413 ASN A O 1
ATOM 2939 N N . GLN A 1 414 ? 22.420 20.143 -34.135 1.00 87.69 414 GLN A N 1
ATOM 2940 C CA . GLN A 1 414 ? 22.846 20.528 -35.489 1.00 87.69 414 GLN A CA 1
ATOM 2941 C C . GLN A 1 414 ? 23.954 19.633 -36.056 1.00 87.69 414 GLN A C 1
ATOM 2943 O O . GLN A 1 414 ? 24.728 19.034 -35.319 1.00 87.69 414 GLN A O 1
ATOM 2948 N N . LYS A 1 415 ? 24.063 19.580 -37.384 1.00 89.88 415 LYS A N 1
ATOM 2949 C CA . LYS A 1 415 ? 25.135 18.892 -38.115 1.00 89.88 415 LYS A CA 1
ATOM 2950 C C . LYS A 1 415 ? 25.539 19.675 -39.357 1.00 89.88 415 LYS A C 1
ATOM 2952 O O . LYS A 1 415 ? 24.715 20.394 -39.927 1.00 89.88 415 LYS A O 1
ATOM 2957 N N . TRP A 1 416 ? 26.754 19.452 -39.841 1.00 90.38 416 TRP A N 1
ATOM 2958 C CA . TRP A 1 416 ? 27.121 19.833 -41.202 1.00 90.38 416 TRP A CA 1
ATOM 2959 C C . TRP A 1 416 ? 26.872 18.683 -42.162 1.00 90.38 416 TRP A C 1
ATOM 2961 O O . TRP A 1 416 ? 27.091 17.514 -41.833 1.00 90.38 416 TRP A O 1
ATOM 2971 N N . CYS A 1 417 ? 26.424 19.036 -43.360 1.00 90.00 417 CYS A N 1
ATOM 2972 C CA . CYS A 1 417 ? 26.325 18.109 -44.469 1.00 90.00 417 CYS A CA 1
ATOM 2973 C C . CYS A 1 417 ? 27.382 18.437 -45.503 1.00 90.00 417 CYS A C 1
ATOM 2975 O O . CYS A 1 417 ? 27.726 19.594 -45.727 1.00 90.00 417 CYS A O 1
ATOM 2977 N N . TYR A 1 418 ? 27.875 17.387 -46.140 1.00 85.00 418 TYR A N 1
ATOM 2978 C CA . TYR A 1 418 ? 28.782 17.497 -47.264 1.00 85.00 418 TYR A CA 1
ATOM 2979 C C . TYR A 1 418 ? 28.196 18.439 -48.347 1.00 85.00 418 TYR A C 1
ATOM 2981 O O . TYR A 1 418 ? 27.019 18.305 -48.700 1.00 85.00 418 TYR A O 1
ATOM 2989 N N . ASP A 1 419 ? 29.002 19.390 -48.843 1.00 82.94 419 ASP A N 1
ATOM 2990 C CA . ASP A 1 419 ? 28.619 20.455 -49.798 1.00 82.94 419 ASP A CA 1
ATOM 2991 C C . ASP A 1 419 ? 27.381 21.284 -49.392 1.00 82.94 419 ASP A C 1
ATOM 2993 O O . ASP A 1 419 ? 26.631 21.755 -50.248 1.00 82.94 419 ASP A O 1
ATOM 2997 N N . ASP A 1 420 ? 27.102 21.415 -48.090 1.00 87.44 420 ASP A N 1
ATOM 2998 C CA . ASP A 1 420 ? 25.859 22.017 -47.591 1.00 87.44 420 ASP A CA 1
ATOM 2999 C C . ASP A 1 420 ? 24.598 21.402 -48.234 1.00 87.44 420 ASP A C 1
ATOM 3001 O O . ASP A 1 420 ? 23.561 22.050 -48.403 1.00 87.44 420 ASP A O 1
ATOM 3005 N N . ASN A 1 421 ? 24.645 20.101 -48.536 1.00 88.56 421 ASN A N 1
ATOM 3006 C CA . ASN A 1 421 ? 23.570 19.383 -49.208 1.00 88.56 421 ASN A CA 1
ATOM 3007 C C . ASN A 1 421 ? 23.007 18.243 -48.345 1.00 88.56 421 ASN A C 1
ATOM 3009 O O . ASN A 1 421 ? 23.654 17.219 -48.113 1.00 88.56 421 ASN A O 1
ATOM 3013 N N . ALA A 1 422 ? 21.739 18.368 -47.952 1.00 90.19 422 ALA A N 1
ATOM 3014 C CA . ALA A 1 422 ? 21.042 17.388 -47.117 1.00 90.19 422 ALA A CA 1
ATOM 3015 C C . ALA A 1 422 ? 21.045 15.970 -47.709 1.00 90.19 422 ALA A C 1
ATOM 3017 O O . ALA A 1 422 ? 21.148 14.987 -46.973 1.00 90.19 422 ALA A O 1
ATOM 3018 N N . SER A 1 423 ? 20.981 15.847 -49.038 1.00 90.50 423 SER A N 1
ATOM 3019 C CA . SER A 1 423 ? 20.995 14.548 -49.727 1.00 90.50 423 SER A CA 1
ATOM 3020 C C . SER A 1 423 ? 22.329 13.830 -49.544 1.00 90.50 423 SER A C 1
ATOM 3022 O O . SER A 1 423 ? 22.393 12.603 -49.503 1.00 90.50 423 SER A O 1
ATOM 3024 N N . LYS A 1 424 ? 23.412 14.590 -49.383 1.00 88.88 424 LYS A N 1
ATOM 3025 C CA . LYS A 1 424 ? 24.751 14.047 -49.172 1.00 88.88 424 LYS A CA 1
ATOM 3026 C C . LYS A 1 424 ? 24.923 13.542 -47.742 1.00 88.88 424 LYS A C 1
ATOM 3028 O O . LYS A 1 424 ? 25.533 12.498 -47.558 1.00 88.88 424 LYS A O 1
ATOM 3033 N N . CYS A 1 425 ? 24.260 14.154 -46.760 1.00 90.19 425 CYS A N 1
ATOM 3034 C CA . CYS A 1 425 ? 24.139 13.595 -45.407 1.00 90.19 425 CYS A CA 1
ATOM 3035 C C . CYS A 1 425 ? 23.427 12.234 -45.363 1.00 90.19 425 CYS A C 1
ATOM 3037 O O . CYS A 1 425 ? 23.674 11.440 -44.460 1.00 90.19 425 CYS A O 1
ATOM 3039 N N . ILE A 1 426 ? 22.521 11.943 -46.306 1.00 89.12 426 ILE A N 1
ATOM 3040 C CA . ILE A 1 426 ? 21.882 10.617 -46.396 1.00 89.12 426 ILE A CA 1
ATOM 3041 C C . ILE A 1 426 ? 22.918 9.549 -46.771 1.00 89.12 426 ILE A C 1
ATOM 3043 O O . ILE A 1 426 ? 22.849 8.434 -46.269 1.00 89.12 426 ILE A O 1
ATOM 3047 N N . THR A 1 427 ? 23.889 9.902 -47.619 1.00 88.12 427 THR A N 1
ATOM 3048 C CA . THR A 1 427 ? 24.915 8.972 -48.116 1.00 88.12 427 THR A CA 1
ATOM 3049 C C . THR A 1 427 ? 26.126 8.894 -47.182 1.00 88.12 427 THR A C 1
ATOM 3051 O O . THR A 1 427 ? 26.582 7.805 -46.852 1.00 88.12 427 THR A O 1
ATOM 3054 N N . TYR A 1 428 ? 26.636 10.043 -46.734 1.00 89.25 428 TYR A N 1
ATOM 3055 C CA . TYR A 1 428 ? 27.904 10.159 -46.003 1.00 89.25 428 TYR A CA 1
ATOM 3056 C C . TYR A 1 428 ? 27.745 10.380 -44.496 1.00 89.25 428 TYR A C 1
ATOM 3058 O O . TYR A 1 428 ? 28.741 10.405 -43.778 1.00 89.25 428 TYR A O 1
ATOM 3066 N N . GLY A 1 429 ? 26.516 10.529 -44.004 1.00 92.00 429 GLY A N 1
ATOM 3067 C CA . GLY A 1 429 ? 26.246 10.930 -42.625 1.00 92.00 429 GLY A CA 1
ATOM 3068 C C . GLY A 1 429 ? 26.494 12.416 -42.362 1.00 92.00 429 GLY A C 1
ATOM 3069 O O . GLY A 1 429 ? 26.813 13.192 -43.264 1.00 92.00 429 GLY A O 1
ATOM 3070 N N . GLY A 1 430 ? 26.281 12.813 -41.110 1.00 91.56 430 GLY A N 1
ATOM 3071 C CA . GLY A 1 430 ? 26.566 14.157 -40.623 1.00 91.56 430 GLY A CA 1
ATOM 3072 C C . GLY A 1 430 ? 28.014 14.304 -40.169 1.00 91.56 430 GLY A C 1
ATOM 3073 O O . GLY A 1 430 ? 28.620 13.359 -39.664 1.00 91.56 430 GLY A O 1
ATOM 3074 N N . MET A 1 431 ? 28.543 15.515 -40.309 1.00 90.81 431 MET A N 1
ATOM 3075 C CA . MET A 1 431 ? 29.793 15.927 -39.682 1.00 90.81 431 MET A CA 1
ATOM 3076 C C . MET A 1 431 ? 29.489 16.777 -38.453 1.00 90.81 431 MET A C 1
ATOM 3078 O O . MET A 1 431 ? 28.618 17.653 -38.479 1.00 90.81 431 MET A O 1
ATOM 3082 N N . TYR A 1 432 ? 30.228 16.519 -37.384 1.00 90.00 432 TYR A N 1
ATOM 3083 C CA . TYR A 1 432 ? 29.996 17.078 -36.061 1.00 90.00 432 TYR A CA 1
ATOM 3084 C C . TYR A 1 432 ? 31.291 17.663 -35.513 1.00 90.00 432 TYR A C 1
ATOM 3086 O O . TYR A 1 432 ? 32.362 17.122 -35.770 1.00 90.00 432 TYR A O 1
ATOM 3094 N N . GLN A 1 433 ? 31.197 18.741 -34.740 1.00 88.06 433 GLN A N 1
ATOM 3095 C CA . GLN A 1 433 ? 32.281 19.198 -33.871 1.00 88.06 433 GLN A CA 1
ATOM 3096 C C . GLN A 1 433 ? 32.447 18.231 -32.706 1.00 88.06 433 GLN A C 1
ATOM 3098 O O . GLN A 1 433 ? 31.465 17.635 -32.255 1.00 88.06 433 GLN A O 1
ATOM 3103 N N . TRP A 1 434 ? 33.678 18.082 -32.218 1.00 85.94 434 TRP A N 1
ATOM 3104 C CA . TRP A 1 434 ? 34.004 17.055 -31.228 1.00 85.94 434 TRP A CA 1
ATOM 3105 C C . TRP A 1 434 ? 33.206 17.217 -29.931 1.00 85.94 434 TRP A C 1
ATOM 3107 O O . TRP A 1 434 ? 32.521 16.290 -29.508 1.00 85.94 434 TRP A O 1
ATOM 3117 N N . SER A 1 435 ? 33.201 18.424 -29.362 1.00 80.31 435 SER A N 1
ATOM 3118 C CA . SER A 1 435 ? 32.493 18.746 -28.115 1.00 80.31 435 SER A CA 1
ATOM 3119 C C . SER A 1 435 ? 30.980 18.521 -28.196 1.00 80.31 435 SER A C 1
ATOM 3121 O O . SER A 1 435 ? 30.320 18.219 -27.199 1.00 80.31 435 SER A O 1
ATOM 3123 N N . TYR A 1 436 ? 30.406 18.647 -29.395 1.00 83.38 436 TYR A N 1
ATOM 3124 C CA . TYR A 1 436 ? 29.012 18.306 -29.645 1.00 83.38 436 TYR A CA 1
ATOM 3125 C C . TYR A 1 436 ? 28.811 16.796 -29.790 1.00 83.38 436 TYR A C 1
ATOM 3127 O O . TYR A 1 436 ? 27.877 16.251 -29.205 1.00 83.38 436 TYR A O 1
ATOM 3135 N N . ALA A 1 437 ? 29.697 16.126 -30.532 1.00 87.69 437 ALA A N 1
ATOM 3136 C CA . ALA A 1 437 ? 29.670 14.682 -30.701 1.00 87.69 437 ALA A CA 1
ATOM 3137 C C . ALA A 1 437 ? 29.709 13.966 -29.344 1.00 87.69 437 ALA A C 1
ATOM 3139 O O . ALA A 1 437 ? 28.847 13.137 -29.061 1.00 87.69 437 ALA A O 1
ATOM 3140 N N . THR A 1 438 ? 30.663 14.321 -28.485 1.00 84.50 438 THR A N 1
ATOM 3141 C CA . THR A 1 438 ? 30.900 13.661 -27.195 1.00 84.50 438 THR A CA 1
ATOM 3142 C C . THR A 1 438 ? 30.044 14.211 -26.057 1.00 84.50 438 THR A C 1
ATOM 3144 O O . THR A 1 438 ? 29.806 13.510 -25.074 1.00 84.50 438 THR A O 1
ATOM 3147 N N . GLY A 1 439 ? 29.555 15.449 -26.178 1.00 79.94 439 GLY A N 1
ATOM 3148 C CA . GLY A 1 439 ? 28.910 16.174 -25.082 1.00 79.94 439 GLY A CA 1
ATOM 3149 C C . GLY A 1 439 ? 29.902 16.720 -24.045 1.00 79.94 439 GLY A C 1
ATOM 3150 O O . GLY A 1 439 ? 29.476 17.210 -23.001 1.00 79.94 439 GLY A O 1
ATOM 3151 N N . GLN A 1 440 ? 31.208 16.647 -24.312 1.00 75.19 440 GLN A N 1
ATOM 3152 C CA . GLN A 1 440 ? 32.270 17.122 -23.421 1.00 75.19 440 GLN A CA 1
ATOM 3153 C C . GLN A 1 440 ? 32.698 18.545 -23.802 1.00 75.19 440 GLN A C 1
ATOM 3155 O O . GLN A 1 440 ? 32.635 18.932 -24.966 1.00 75.19 440 GLN A O 1
ATOM 3160 N N . ALA A 1 441 ? 33.093 19.360 -22.819 1.00 67.81 441 ALA A N 1
ATOM 3161 C CA . ALA A 1 441 ? 33.544 20.726 -23.081 1.00 67.81 441 ALA A CA 1
ATOM 3162 C C . ALA A 1 441 ? 34.964 20.736 -23.671 1.00 67.81 441 ALA A C 1
ATOM 3164 O O . ALA A 1 441 ? 35.821 19.959 -23.255 1.00 67.81 441 ALA A O 1
ATOM 3165 N N . SER A 1 442 ? 35.215 21.640 -24.617 1.00 60.03 442 SER A N 1
ATOM 3166 C CA . SER A 1 442 ? 36.530 21.787 -25.241 1.00 60.03 442 SER A CA 1
ATOM 3167 C C . SER A 1 442 ? 37.611 22.195 -24.246 1.00 60.03 442 SER A C 1
ATOM 3169 O O . SER A 1 442 ? 37.374 23.077 -23.417 1.00 60.03 442 SER A O 1
ATOM 3171 N N . GLY A 1 443 ? 38.784 21.556 -24.310 1.00 55.03 443 GLY A N 1
ATOM 3172 C CA . GLY A 1 443 ? 39.892 21.818 -23.382 1.00 55.03 443 GLY A CA 1
ATOM 3173 C C . GLY A 1 443 ? 39.546 21.591 -21.904 1.00 55.03 443 GLY A C 1
ATOM 3174 O O . GLY A 1 443 ? 40.200 22.152 -21.025 1.00 55.03 443 GLY A O 1
ATOM 3175 N N . SER A 1 444 ? 38.505 20.801 -21.610 1.00 49.72 444 SER A N 1
ATOM 3176 C CA . SER A 1 444 ? 38.070 20.524 -20.235 1.00 49.72 444 SER A CA 1
ATOM 3177 C C . SER A 1 444 ? 39.016 19.605 -19.464 1.00 49.72 444 SER A C 1
ATOM 3179 O O . SER A 1 444 ? 38.755 19.320 -18.294 1.00 49.72 444 SER A O 1
ATOM 3181 N N . GLY A 1 445 ? 40.109 19.153 -20.089 1.00 49.38 445 GLY A N 1
ATOM 3182 C CA . GLY A 1 445 ? 40.851 18.018 -19.567 1.00 49.38 445 GLY A CA 1
ATOM 3183 C C . GLY A 1 445 ? 39.915 16.817 -19.499 1.00 49.38 445 GLY A C 1
ATOM 3184 O O . GLY A 1 445 ? 39.858 16.130 -18.477 1.00 49.38 445 GLY A O 1
ATOM 3185 N N . GLY A 1 446 ? 39.135 16.592 -20.559 1.00 50.22 446 GLY A N 1
ATOM 3186 C CA . GLY A 1 446 ? 38.567 15.283 -20.809 1.00 50.22 446 GLY A CA 1
ATOM 3187 C C . GLY A 1 446 ? 39.668 14.221 -20.808 1.00 50.22 446 GLY A C 1
ATOM 3188 O O . GLY A 1 446 ? 40.850 14.473 -20.570 1.00 50.22 446 GLY A O 1
ATOM 3189 N N . VAL A 1 447 ? 39.253 12.977 -20.981 1.00 48.97 447 VAL A N 1
ATOM 3190 C CA . VAL A 1 447 ? 40.071 11.808 -20.661 1.00 48.97 447 VAL A CA 1
ATOM 3191 C C . VAL A 1 447 ? 41.448 11.864 -21.349 1.00 48.97 447 VAL A C 1
ATOM 3193 O O . VAL A 1 447 ? 41.563 11.572 -22.536 1.00 48.97 447 VAL A O 1
ATOM 3196 N N . SER A 1 448 ? 42.486 12.239 -20.588 1.00 45.97 448 SER A N 1
ATOM 3197 C CA . SER A 1 448 ? 43.866 12.380 -21.064 1.00 45.97 448 SER A CA 1
ATOM 3198 C C . SER A 1 448 ? 44.396 11.033 -21.541 1.00 45.97 448 SER A C 1
ATOM 3200 O O . SER A 1 448 ? 44.633 10.120 -20.748 1.00 45.97 448 SER A O 1
ATOM 3202 N N . CYS A 1 449 ? 44.587 10.911 -22.851 1.00 52.50 449 CYS A N 1
ATOM 3203 C CA . CYS A 1 449 ? 45.112 9.710 -23.490 1.00 52.50 449 CYS A CA 1
ATOM 3204 C C . CYS A 1 449 ? 46.621 9.833 -23.752 1.00 52.50 449 CYS A C 1
ATOM 3206 O O . CYS A 1 449 ? 47.088 9.648 -24.874 1.00 52.50 449 CYS A O 1
ATOM 3208 N N . ASN A 1 450 ? 47.407 10.156 -22.719 1.00 44.44 450 ASN A N 1
ATOM 3209 C CA . ASN A 1 450 ? 48.867 10.087 -22.808 1.00 44.44 450 ASN A CA 1
ATOM 3210 C C . ASN A 1 450 ? 49.509 9.503 -21.529 1.00 44.44 450 ASN A C 1
ATOM 3212 O O . ASN A 1 450 ? 49.635 10.230 -20.540 1.00 44.44 450 ASN A O 1
ATOM 3216 N N . PRO A 1 451 ? 49.948 8.222 -21.520 1.00 48.88 451 PRO A N 1
ATOM 3217 C CA . PRO A 1 451 ? 49.821 7.198 -22.565 1.00 48.88 451 PRO A CA 1
ATOM 3218 C C . PRO A 1 451 ? 48.471 6.463 -22.489 1.00 48.88 451 PRO A C 1
ATOM 3220 O O . PRO A 1 451 ? 47.979 6.189 -21.394 1.00 48.88 451 PRO A O 1
ATOM 3223 N N . CYS A 1 452 ? 47.914 6.075 -23.643 1.00 52.06 452 CYS A N 1
ATOM 3224 C CA . CYS A 1 452 ? 46.716 5.230 -23.779 1.00 52.06 452 CYS A CA 1
ATOM 3225 C C . CYS A 1 452 ? 46.984 3.787 -23.285 1.00 52.06 452 CYS A C 1
ATOM 3227 O O . CYS A 1 452 ? 47.060 2.839 -24.063 1.00 52.06 452 CYS A O 1
ATOM 3229 N N . GLY A 1 453 ? 47.220 3.622 -21.983 1.00 44.50 453 GLY A N 1
ATOM 3230 C CA . GLY A 1 453 ? 47.278 2.334 -21.293 1.00 44.50 453 GLY A CA 1
ATOM 3231 C C . GLY A 1 453 ? 45.926 1.969 -20.661 1.00 44.50 453 GLY A C 1
ATOM 3232 O O . GLY A 1 453 ? 45.052 2.827 -20.545 1.00 44.50 453 GLY A O 1
ATOM 3233 N N . PRO A 1 454 ? 45.737 0.714 -20.211 1.00 43.12 454 PRO A N 1
ATOM 3234 C CA . PRO A 1 454 ? 44.462 0.185 -19.738 1.00 43.12 454 PRO A CA 1
ATOM 3235 C C . PRO A 1 454 ? 44.214 0.608 -18.285 1.00 43.12 454 PRO A C 1
ATOM 3237 O O . PRO A 1 454 ? 44.071 -0.231 -17.396 1.00 43.12 454 PRO A O 1
ATOM 3240 N N . THR A 1 455 ? 44.228 1.909 -18.000 1.00 36.75 455 THR A N 1
ATOM 3241 C CA . THR A 1 455 ? 43.808 2.401 -16.691 1.00 36.75 455 THR A CA 1
ATOM 3242 C C . THR A 1 455 ? 42.296 2.588 -16.700 1.00 36.75 455 THR A C 1
ATOM 3244 O O . THR A 1 455 ? 41.705 3.256 -17.538 1.00 36.75 455 THR A O 1
ATOM 3247 N N . THR A 1 456 ? 41.655 1.870 -15.790 1.00 40.06 456 THR A N 1
ATOM 3248 C CA . THR A 1 456 ? 40.218 1.839 -15.522 1.00 40.06 456 THR A CA 1
ATOM 3249 C C . THR A 1 456 ? 39.619 3.249 -15.486 1.00 40.06 456 THR A C 1
ATOM 3251 O O . THR A 1 456 ? 39.916 4.010 -14.566 1.00 40.06 456 THR A O 1
ATOM 3254 N N . GLY A 1 457 ? 38.789 3.587 -16.478 1.00 43.06 457 GLY A N 1
ATOM 3255 C CA . GLY A 1 457 ? 38.128 4.897 -16.590 1.00 43.06 457 GLY A CA 1
ATOM 3256 C C . GLY A 1 457 ? 37.890 5.397 -18.022 1.00 43.06 457 GLY A C 1
ATOM 3257 O O . GLY A 1 457 ? 37.094 6.311 -18.208 1.00 43.06 457 GLY A O 1
ATOM 3258 N N . HIS A 1 458 ? 38.522 4.784 -19.027 1.00 54.06 458 HIS A N 1
ATOM 3259 C CA . HIS A 1 458 ? 38.592 5.311 -20.401 1.00 54.06 458 HIS A CA 1
ATOM 3260 C C . HIS A 1 458 ? 37.628 4.629 -21.388 1.00 54.06 458 HIS A C 1
ATOM 3262 O O . HIS A 1 458 ? 38.043 4.196 -22.460 1.00 54.06 458 HIS A O 1
ATOM 3268 N N . GLY A 1 459 ? 36.359 4.463 -21.006 1.00 60.03 459 GLY A N 1
ATOM 3269 C CA . GLY A 1 459 ? 35.322 3.923 -21.899 1.00 60.03 459 GLY A CA 1
ATOM 3270 C C . GLY A 1 459 ? 34.811 4.976 -22.885 1.00 60.03 459 GLY A C 1
ATOM 3271 O O . GLY A 1 459 ? 34.915 6.175 -22.618 1.00 60.03 459 GLY A O 1
ATOM 3272 N N . GLY A 1 460 ? 34.257 4.550 -24.021 1.00 64.69 460 GLY A N 1
ATOM 3273 C CA . GLY A 1 460 ? 33.592 5.476 -24.929 1.00 64.69 460 GLY A CA 1
ATOM 3274 C C . GLY A 1 460 ? 32.423 6.222 -24.266 1.00 64.69 460 GLY A C 1
ATOM 3275 O O . GLY A 1 460 ? 31.870 5.806 -23.246 1.00 64.69 460 GLY A O 1
ATOM 3276 N N . VAL A 1 461 ? 32.061 7.378 -24.820 1.00 81.06 461 VAL A N 1
ATOM 3277 C CA . VAL A 1 461 ? 30.998 8.242 -24.275 1.00 81.06 461 VAL A CA 1
ATOM 3278 C C . VAL A 1 461 ? 29.746 8.113 -25.122 1.00 81.06 461 VAL A C 1
ATOM 3280 O O . VAL A 1 461 ? 29.842 8.118 -26.347 1.00 81.06 461 VAL A O 1
ATOM 3283 N N . ARG A 1 462 ? 28.553 8.048 -24.511 1.00 85.69 462 ARG A N 1
ATOM 3284 C CA . ARG A 1 462 ? 27.303 7.941 -25.290 1.00 85.69 462 ARG A CA 1
ATOM 3285 C C . ARG A 1 462 ? 27.223 9.033 -26.359 1.00 85.69 462 ARG A C 1
ATOM 3287 O O . ARG A 1 462 ? 26.928 8.746 -27.513 1.00 85.69 462 ARG A O 1
ATOM 3294 N N . GLY A 1 463 ? 27.510 10.281 -25.981 1.00 87.31 463 GLY A N 1
ATOM 3295 C CA . GLY A 1 463 ? 27.498 11.412 -26.905 1.00 87.31 463 GLY A CA 1
ATOM 3296 C C . GLY A 1 463 ? 26.204 11.474 -27.727 1.00 87.31 463 GLY A C 1
ATOM 3297 O O . GLY A 1 463 ? 25.098 11.304 -27.198 1.00 87.31 463 GLY A O 1
ATOM 3298 N N . LEU A 1 464 ? 26.354 11.664 -29.039 1.00 90.12 464 LEU A N 1
ATOM 3299 C CA . LEU A 1 464 ? 25.256 11.639 -30.011 1.00 90.12 464 LEU A CA 1
ATOM 3300 C C . LEU A 1 464 ? 24.741 10.237 -30.349 1.00 90.12 464 LEU A C 1
ATOM 3302 O O . LEU A 1 464 ? 23.694 10.128 -30.993 1.00 90.12 464 LEU A O 1
ATOM 3306 N N . CYS A 1 465 ? 25.414 9.168 -29.932 1.00 91.31 465 CYS A N 1
ATOM 3307 C CA . CYS A 1 465 ? 24.972 7.814 -30.235 1.00 91.31 465 CYS A CA 1
ATOM 3308 C C . CYS A 1 465 ? 23.618 7.484 -29.579 1.00 91.31 465 CYS A C 1
ATOM 3310 O O . CYS A 1 465 ? 23.252 8.087 -28.559 1.00 91.31 465 CYS A O 1
ATOM 3312 N N . PRO A 1 466 ? 22.822 6.584 -30.189 1.00 89.31 466 PRO A N 1
ATOM 3313 C CA . PRO A 1 466 ? 21.585 6.094 -29.593 1.00 89.31 466 PRO A CA 1
ATOM 3314 C C . PRO A 1 466 ? 21.842 5.457 -28.225 1.00 89.31 466 PRO A C 1
ATOM 3316 O O . PRO A 1 466 ? 22.947 5.029 -27.921 1.00 89.31 466 PRO A O 1
ATOM 3319 N N . SER A 1 467 ? 20.815 5.372 -27.382 1.00 85.12 467 SER A N 1
ATOM 3320 C CA . SER A 1 467 ? 20.951 4.661 -26.105 1.00 85.12 467 SER A CA 1
ATOM 3321 C C . SER A 1 467 ? 21.345 3.195 -26.349 1.00 85.12 467 SER A C 1
ATOM 3323 O O . SER A 1 467 ? 20.798 2.575 -27.256 1.00 85.12 467 SER A O 1
ATOM 3325 N N . GLY A 1 468 ? 22.263 2.646 -25.544 1.00 85.69 468 GLY A N 1
ATOM 3326 C CA . GLY A 1 468 ? 22.859 1.317 -25.776 1.00 85.69 468 GLY A CA 1
ATOM 3327 C C . GLY A 1 468 ? 24.059 1.323 -26.736 1.00 85.69 468 GLY A C 1
ATOM 3328 O O . GLY A 1 468 ? 24.590 0.261 -27.060 1.00 85.69 468 GLY A O 1
ATOM 3329 N N . TRP A 1 469 ? 24.453 2.506 -27.218 1.00 90.69 469 TRP A N 1
ATOM 3330 C CA . TRP A 1 469 ? 25.575 2.726 -28.122 1.00 90.69 469 TRP A CA 1
ATOM 3331 C C . TRP A 1 469 ? 26.382 3.944 -27.673 1.00 90.69 469 TRP A C 1
ATOM 3333 O O . TRP A 1 469 ? 25.828 4.920 -27.158 1.00 90.69 469 TRP A O 1
ATOM 3343 N N . HIS A 1 470 ? 27.677 3.944 -27.963 1.00 91.38 470 HIS A N 1
ATOM 3344 C CA . HIS A 1 470 ? 28.573 5.037 -27.617 1.00 91.38 470 HIS A CA 1
ATOM 3345 C C . HIS A 1 470 ? 29.542 5.391 -28.745 1.00 91.38 470 HIS A C 1
ATOM 3347 O O . HIS A 1 470 ? 29.748 4.631 -29.693 1.00 91.38 470 HIS A O 1
ATOM 3353 N N . ILE A 1 471 ? 30.107 6.596 -28.659 1.00 91.44 471 ILE A N 1
ATOM 3354 C CA . ILE A 1 471 ? 31.214 7.028 -29.505 1.00 91.44 471 ILE A CA 1
ATOM 3355 C C . ILE A 1 471 ? 32.460 6.285 -29.029 1.00 91.44 471 ILE A C 1
ATOM 3357 O O . ILE A 1 471 ? 32.823 6.428 -27.858 1.00 91.44 471 ILE A O 1
ATOM 3361 N N . PRO A 1 472 ? 33.115 5.521 -29.912 1.00 90.38 472 PRO A N 1
ATOM 3362 C CA . PRO A 1 472 ? 34.272 4.705 -29.572 1.00 90.38 472 PRO A CA 1
ATOM 3363 C C . PRO A 1 472 ? 35.425 5.561 -29.046 1.00 90.38 472 PRO A C 1
ATOM 3365 O O . PRO A 1 472 ? 35.719 6.645 -29.556 1.00 90.38 472 PRO A O 1
ATOM 3368 N N . SER A 1 473 ? 36.124 5.041 -28.054 1.00 84.94 473 SER A N 1
ATOM 3369 C CA . SER A 1 473 ? 37.441 5.511 -27.636 1.00 84.94 473 SER A CA 1
ATOM 3370 C C . SER A 1 473 ? 38.507 5.237 -28.708 1.00 84.94 473 SER A C 1
ATOM 3372 O O . SER A 1 473 ? 38.316 4.444 -29.634 1.00 84.94 473 SER A O 1
ATOM 3374 N N . ASP A 1 474 ? 39.672 5.876 -28.570 1.00 80.38 474 ASP A N 1
ATOM 3375 C CA . ASP A 1 474 ? 40.846 5.566 -29.398 1.00 80.38 474 ASP A CA 1
ATOM 3376 C C . ASP A 1 474 ? 41.250 4.086 -29.281 1.00 80.38 474 ASP A C 1
ATOM 3378 O O . ASP A 1 474 ? 41.594 3.454 -30.278 1.00 80.38 474 ASP A O 1
ATOM 3382 N N . LEU A 1 475 ? 41.117 3.511 -28.080 1.00 79.81 475 LEU A N 1
ATOM 3383 C CA . LEU A 1 475 ? 41.419 2.108 -27.803 1.00 79.81 475 LEU A CA 1
ATOM 3384 C C . LEU A 1 475 ? 40.475 1.148 -28.541 1.00 79.81 475 LEU A C 1
ATOM 3386 O O . LEU A 1 475 ? 40.927 0.133 -29.067 1.00 79.81 475 LEU A O 1
ATOM 3390 N N . GLU A 1 476 ? 39.178 1.447 -28.589 1.00 86.25 476 GLU A N 1
ATOM 3391 C CA . GLU A 1 476 ? 38.201 0.605 -29.292 1.00 86.25 476 GLU A CA 1
ATOM 3392 C C . GLU A 1 476 ? 38.426 0.629 -30.802 1.00 86.25 476 GLU A C 1
ATOM 3394 O O . GLU A 1 476 ? 38.370 -0.421 -31.446 1.00 86.25 476 GLU A O 1
ATOM 3399 N N . PHE A 1 477 ? 38.767 1.797 -31.357 1.00 85.56 477 PHE A N 1
ATOM 3400 C CA . PHE A 1 477 ? 39.219 1.896 -32.744 1.00 85.56 477 PHE A CA 1
ATOM 3401 C C . PHE A 1 477 ? 40.492 1.079 -32.988 1.00 85.56 477 PHE A C 1
ATOM 3403 O O . PHE A 1 477 ? 40.554 0.350 -33.974 1.00 85.56 477 PHE A O 1
ATOM 3410 N N . ASP A 1 478 ? 41.473 1.139 -32.087 1.00 81.81 478 ASP A N 1
ATOM 3411 C CA . ASP A 1 478 ? 42.725 0.384 -32.217 1.00 81.81 478 ASP A CA 1
ATOM 3412 C C . ASP A 1 478 ? 42.514 -1.129 -32.192 1.00 81.81 478 ASP A C 1
ATOM 3414 O O . ASP A 1 478 ? 43.120 -1.861 -32.977 1.00 81.81 478 ASP A O 1
ATOM 3418 N N . GLN A 1 479 ? 41.623 -1.614 -31.332 1.00 84.62 479 GLN A N 1
ATOM 3419 C CA . GLN A 1 479 ? 41.247 -3.027 -31.289 1.00 84.62 479 GLN A CA 1
ATOM 3420 C C . GLN A 1 479 ? 40.593 -3.474 -32.602 1.00 84.62 479 GLN A C 1
ATOM 3422 O O . GLN A 1 479 ? 40.972 -4.507 -33.161 1.00 84.62 479 GLN A O 1
ATOM 3427 N N . MET A 1 480 ? 39.660 -2.677 -33.130 1.00 87.88 480 MET A N 1
ATOM 3428 C CA . MET A 1 480 ? 39.011 -2.943 -34.414 1.00 87.88 480 MET A CA 1
ATOM 3429 C C . MET A 1 480 ? 40.025 -2.933 -35.571 1.00 87.88 480 MET A C 1
ATOM 3431 O O . MET A 1 480 ? 40.038 -3.847 -36.397 1.00 87.88 480 MET A O 1
ATOM 3435 N N . GLU A 1 481 ? 40.904 -1.932 -35.633 1.00 84.62 481 GLU A N 1
ATOM 3436 C CA . GLU A 1 481 ? 41.946 -1.806 -36.658 1.00 84.62 481 GLU A CA 1
ATOM 3437 C C . GLU A 1 481 ? 42.927 -2.989 -36.616 1.00 84.62 481 GLU A C 1
ATOM 3439 O O . GLU A 1 481 ? 43.270 -3.558 -37.658 1.00 84.62 481 GLU A O 1
ATOM 3444 N N . TYR A 1 482 ? 43.328 -3.418 -35.415 1.00 83.81 482 TYR A N 1
ATOM 3445 C CA . TYR A 1 482 ? 44.172 -4.595 -35.222 1.00 83.81 482 TYR A CA 1
ATOM 3446 C C . TYR A 1 482 ? 43.495 -5.869 -35.728 1.00 83.81 482 TYR A C 1
ATOM 3448 O O . TYR A 1 482 ? 44.135 -6.662 -36.430 1.00 83.81 482 TYR A O 1
ATOM 3456 N N . PHE A 1 483 ? 42.209 -6.052 -35.407 1.00 88.38 483 PHE A N 1
ATOM 3457 C CA . PHE A 1 483 ? 41.429 -7.193 -35.873 1.00 88.38 483 PHE A CA 1
ATOM 3458 C C . PHE A 1 483 ? 41.345 -7.215 -37.401 1.00 88.38 483 PHE A C 1
ATOM 3460 O O . PHE A 1 483 ? 41.570 -8.253 -38.012 1.00 88.38 483 PHE A O 1
ATOM 3467 N N . ILE A 1 484 ? 41.095 -6.076 -38.046 1.00 86.62 484 ILE A N 1
ATOM 3468 C CA . ILE A 1 484 ? 41.024 -5.986 -39.513 1.00 86.62 484 ILE A CA 1
ATOM 3469 C C . ILE A 1 484 ? 42.377 -6.313 -40.170 1.00 86.62 484 ILE A C 1
ATOM 3471 O O . ILE A 1 484 ? 42.425 -6.933 -41.241 1.00 86.62 484 ILE A O 1
ATOM 3475 N N . GLU A 1 485 ? 43.494 -5.906 -39.562 1.00 83.31 485 GLU A N 1
ATOM 3476 C CA . GLU A 1 485 ? 44.816 -6.189 -40.125 1.00 83.31 485 GLU A CA 1
ATOM 3477 C C . GLU A 1 485 ? 45.206 -7.660 -39.962 1.00 83.31 485 GLU A C 1
ATOM 3479 O O . GLU A 1 485 ? 45.644 -8.279 -40.934 1.00 83.31 485 GLU A O 1
ATOM 3484 N N . ASN A 1 486 ? 45.007 -8.212 -38.762 1.00 84.19 486 ASN A N 1
ATOM 3485 C CA . ASN A 1 486 ? 45.578 -9.495 -38.343 1.00 84.19 486 ASN A CA 1
ATOM 3486 C C . ASN A 1 486 ? 44.556 -10.640 -38.261 1.00 84.19 486 ASN A C 1
ATOM 3488 O O . ASN A 1 486 ? 44.950 -11.778 -38.015 1.00 84.19 486 ASN A O 1
ATOM 3492 N N . ASN A 1 487 ? 43.263 -10.356 -38.442 1.00 86.06 487 ASN A N 1
ATOM 3493 C CA . ASN A 1 487 ? 42.148 -11.282 -38.218 1.00 86.06 487 ASN A CA 1
ATOM 3494 C C . ASN A 1 487 ? 42.227 -11.971 -36.840 1.00 86.06 487 ASN A C 1
ATOM 3496 O O . ASN A 1 487 ? 42.105 -13.190 -36.725 1.00 86.06 487 ASN A O 1
ATOM 3500 N N . SER A 1 488 ? 42.519 -11.186 -35.798 1.00 83.94 488 SER A N 1
ATOM 3501 C CA . SER A 1 488 ? 42.797 -11.675 -34.446 1.00 83.94 488 SER A CA 1
ATOM 3502 C C . SER A 1 488 ? 42.241 -10.727 -33.388 1.00 83.94 488 SER A C 1
ATOM 3504 O O . SER A 1 488 ? 42.493 -9.525 -33.445 1.00 83.94 488 SER A O 1
ATOM 3506 N N . SER A 1 489 ? 41.533 -11.275 -32.396 1.00 80.81 489 SER A N 1
ATOM 3507 C CA . SER A 1 489 ? 41.073 -10.534 -31.209 1.00 80.81 489 SER A CA 1
ATOM 3508 C C . SER A 1 489 ? 42.150 -10.430 -30.117 1.00 80.81 489 SER A C 1
ATOM 3510 O O . SER A 1 489 ? 41.938 -9.777 -29.099 1.00 80.81 489 SER A O 1
ATOM 3512 N N . SER A 1 490 ? 43.320 -11.061 -30.290 1.00 80.12 490 SER A N 1
ATOM 3513 C CA . SER A 1 490 ? 44.432 -11.021 -29.325 1.00 80.12 490 SER A CA 1
ATOM 3514 C C . SER A 1 490 ? 45.235 -9.720 -29.435 1.00 80.12 490 SER A C 1
ATOM 3516 O O . SER A 1 490 ? 46.425 -9.730 -29.747 1.00 80.12 490 SER A O 1
ATOM 3518 N N . TYR A 1 491 ? 44.560 -8.594 -29.205 1.00 73.56 491 TYR A N 1
ATOM 3519 C CA . TYR A 1 491 ? 45.147 -7.263 -29.275 1.00 73.56 491 TYR A CA 1
ATOM 3520 C C . TYR A 1 491 ? 46.306 -7.101 -28.284 1.00 73.56 491 TYR A C 1
ATOM 3522 O O . TYR A 1 491 ? 46.197 -7.452 -27.108 1.00 73.56 491 TYR A O 1
ATOM 3530 N N . SER A 1 492 ? 47.408 -6.515 -28.754 1.00 71.75 492 SER A N 1
ATOM 3531 C CA . SER A 1 492 ? 48.524 -6.102 -27.908 1.00 71.75 492 SER A CA 1
ATOM 3532 C C . SER A 1 492 ? 48.659 -4.587 -27.944 1.00 71.75 492 SER A C 1
ATOM 3534 O O . SER A 1 492 ? 48.820 -4.000 -29.014 1.00 71.75 492 SER A O 1
ATOM 3536 N N . LEU A 1 493 ? 48.666 -3.960 -26.766 1.00 63.50 493 LEU A N 1
ATOM 3537 C CA . LEU A 1 493 ? 48.820 -2.508 -26.589 1.00 63.50 493 LEU A CA 1
ATOM 3538 C C . LEU A 1 493 ? 50.118 -1.952 -27.200 1.00 63.50 493 LEU A C 1
ATOM 3540 O O . LEU A 1 493 ? 50.247 -0.747 -27.393 1.00 63.50 493 LEU A O 1
ATOM 3544 N N . SER A 1 494 ? 51.090 -2.812 -27.518 1.00 62.59 494 SER A N 1
ATOM 3545 C CA . SER A 1 494 ? 52.324 -2.408 -28.185 1.00 62.59 494 SER A CA 1
ATOM 3546 C C . SER A 1 494 ? 52.195 -2.221 -29.702 1.00 62.59 494 SER A C 1
ATOM 3548 O O . SER A 1 494 ? 53.152 -1.754 -30.313 1.00 62.59 494 SER A O 1
ATOM 3550 N N . TYR A 1 495 ? 51.057 -2.569 -30.316 1.00 62.62 495 TYR A N 1
ATOM 3551 C CA . TYR A 1 495 ? 50.928 -2.626 -31.775 1.00 62.62 495 TYR A CA 1
ATOM 3552 C C . TYR A 1 495 ? 50.780 -1.252 -32.449 1.00 62.62 495 TYR A C 1
ATOM 3554 O O . TYR A 1 495 ? 51.362 -1.035 -33.509 1.00 62.62 495 TYR A O 1
ATOM 3562 N N . PHE A 1 496 ? 50.062 -0.307 -31.833 1.00 64.69 496 PHE A N 1
ATOM 3563 C CA . PHE A 1 496 ? 49.841 1.036 -32.393 1.00 64.69 496 PHE A CA 1
ATOM 3564 C C . PHE A 1 496 ? 50.402 2.175 -31.528 1.00 64.69 496 PHE A C 1
ATOM 3566 O O . PHE A 1 496 ? 49.879 3.284 -31.580 1.00 64.69 496 PHE A O 1
ATOM 3573 N N . GLN A 1 497 ? 51.450 1.922 -30.728 1.00 54.00 497 GLN A N 1
ATOM 3574 C CA . GLN A 1 497 ? 51.982 2.884 -29.746 1.00 54.00 497 GLN A CA 1
ATOM 3575 C C . GLN A 1 497 ? 52.035 4.342 -30.263 1.00 54.00 497 GLN A C 1
ATOM 3577 O O . GLN A 1 497 ? 52.904 4.721 -31.042 1.00 54.00 497 GLN A O 1
ATOM 3582 N N . THR A 1 498 ? 51.106 5.159 -29.755 1.00 57.28 498 THR A N 1
ATOM 3583 C CA . THR A 1 498 ? 51.220 6.600 -29.449 1.00 57.28 498 THR A CA 1
ATOM 3584 C C . THR A 1 498 ? 51.626 7.602 -30.540 1.00 57.28 498 THR A C 1
ATOM 3586 O O . THR A 1 498 ? 51.829 8.767 -30.208 1.00 57.28 498 THR A O 1
ATOM 3589 N N . THR A 1 499 ? 51.730 7.254 -31.824 1.00 56.91 499 THR A N 1
ATOM 3590 C CA . THR A 1 499 ? 52.133 8.245 -32.843 1.00 56.91 499 THR A CA 1
ATOM 3591 C C . THR A 1 499 ? 50.960 8.801 -33.638 1.00 56.91 499 THR A C 1
ATOM 3593 O O . THR A 1 499 ? 50.200 8.060 -34.266 1.00 56.91 499 THR A O 1
ATOM 3596 N N . THR A 1 500 ? 50.877 10.129 -33.690 1.00 61.62 500 THR A N 1
ATOM 3597 C CA . THR A 1 500 ? 50.284 10.842 -34.822 1.00 61.62 500 THR A CA 1
ATOM 3598 C C . THR A 1 500 ? 50.984 10.370 -36.104 1.00 61.62 500 THR A C 1
ATOM 3600 O O . THR A 1 500 ? 52.208 10.430 -36.208 1.00 61.62 500 THR A O 1
ATOM 3603 N N . GLY A 1 501 ? 50.243 9.811 -37.066 1.00 65.62 501 GLY A N 1
ATOM 3604 C CA . GLY A 1 501 ? 50.838 9.253 -38.284 1.00 65.62 501 GLY A CA 1
ATOM 3605 C C . GLY A 1 501 ? 50.118 8.041 -38.874 1.00 65.62 501 GLY A C 1
ATOM 3606 O O . GLY A 1 501 ? 48.943 7.784 -38.622 1.00 65.62 501 GLY A O 1
ATOM 3607 N N . TYR A 1 502 ? 50.835 7.314 -39.728 1.00 68.38 502 TYR A N 1
ATOM 3608 C CA . TYR A 1 502 ? 50.322 6.152 -40.451 1.00 68.38 502 TYR A CA 1
ATOM 3609 C C . TYR A 1 502 ? 50.095 4.950 -39.532 1.00 68.38 502 TYR A C 1
ATOM 3611 O O . TYR A 1 502 ? 51.025 4.512 -38.858 1.00 68.38 502 TYR A O 1
ATOM 3619 N N . ARG A 1 503 ? 48.873 4.398 -39.537 1.00 70.44 503 ARG A N 1
ATOM 3620 C CA . ARG A 1 503 ? 48.509 3.207 -38.753 1.00 70.44 503 ARG A CA 1
ATOM 3621 C C . ARG A 1 503 ? 48.241 2.017 -39.674 1.00 70.44 503 ARG A C 1
ATOM 3623 O O . ARG A 1 503 ? 47.331 2.047 -40.503 1.00 70.44 503 ARG A O 1
ATOM 3630 N N . GLY A 1 504 ? 49.046 0.967 -39.501 1.00 68.19 504 GLY A N 1
ATOM 3631 C CA . GLY A 1 504 ? 48.987 -0.259 -40.299 1.00 68.19 504 GLY A CA 1
ATOM 3632 C C . GLY A 1 504 ? 49.447 -0.084 -41.749 1.00 68.19 504 GLY A C 1
ATOM 3633 O O . GLY A 1 504 ? 49.665 1.026 -42.233 1.00 68.19 504 GLY A O 1
ATOM 3634 N N . SER A 1 505 ? 49.605 -1.208 -42.450 1.00 67.06 505 SER A N 1
ATOM 3635 C CA . SER A 1 505 ? 50.095 -1.223 -43.835 1.00 67.06 505 SER A CA 1
ATOM 3636 C C . SER A 1 505 ? 48.965 -1.357 -44.858 1.00 67.06 505 SER A C 1
ATOM 3638 O O . SER A 1 505 ? 49.027 -0.747 -45.925 1.00 67.06 505 SER A O 1
ATOM 3640 N N . THR A 1 506 ? 47.900 -2.099 -44.519 1.00 75.38 506 THR A N 1
ATOM 3641 C CA . THR A 1 506 ? 46.771 -2.369 -45.432 1.00 75.38 506 THR A CA 1
ATOM 3642 C C . THR A 1 506 ? 45.391 -2.033 -44.861 1.00 75.38 506 THR A C 1
ATOM 3644 O O . THR A 1 506 ? 44.391 -2.099 -45.570 1.00 75.38 506 THR A O 1
ATOM 3647 N N . ILE A 1 507 ? 45.311 -1.590 -43.606 1.00 77.81 507 ILE A N 1
ATOM 3648 C CA . ILE A 1 507 ? 44.048 -1.301 -42.902 1.00 77.81 507 ILE A CA 1
ATOM 3649 C C . ILE A 1 507 ? 43.172 -0.317 -43.685 1.00 77.81 507 ILE A C 1
ATOM 3651 O O . ILE A 1 507 ? 41.983 -0.553 -43.901 1.00 77.81 507 ILE A O 1
ATOM 3655 N N . GLY A 1 508 ? 43.786 0.751 -44.203 1.00 76.75 508 GLY A N 1
ATOM 3656 C CA . GLY A 1 508 ? 43.077 1.758 -44.986 1.00 76.75 508 GLY A CA 1
ATOM 3657 C C . GLY A 1 508 ? 42.438 1.217 -46.264 1.00 76.75 508 GLY A C 1
ATOM 3658 O O . GLY A 1 508 ? 41.367 1.680 -46.635 1.00 76.75 508 GLY A O 1
ATOM 3659 N N . SER A 1 509 ? 43.034 0.227 -46.937 1.00 77.62 509 SER A N 1
ATOM 3660 C CA . SER A 1 509 ? 42.401 -0.387 -48.113 1.00 77.62 509 SER A CA 1
ATOM 3661 C C . SER A 1 509 ? 41.285 -1.363 -47.728 1.00 77.62 509 SER A C 1
ATOM 3663 O O . SER A 1 509 ? 40.325 -1.501 -48.479 1.00 77.62 509 SER A O 1
ATOM 3665 N N . LYS A 1 510 ? 41.340 -1.981 -46.544 1.00 82.94 510 LYS A N 1
ATOM 3666 C CA . LYS A 1 510 ? 40.295 -2.896 -46.051 1.00 82.94 510 LYS A CA 1
ATOM 3667 C C . LYS A 1 510 ? 39.046 -2.185 -45.514 1.00 82.94 510 LYS A C 1
ATOM 3669 O O . LYS A 1 510 ? 37.984 -2.800 -45.502 1.00 82.94 510 LYS A O 1
ATOM 3674 N N . MET A 1 511 ? 39.169 -0.924 -45.085 1.00 83.56 511 MET A N 1
ATOM 3675 C CA . MET A 1 511 ? 38.076 -0.135 -44.487 1.00 83.56 511 MET A CA 1
ATOM 3676 C C . MET A 1 511 ? 37.435 0.890 -45.429 1.00 83.56 511 MET A C 1
ATOM 3678 O O . MET A 1 511 ? 36.322 1.341 -45.174 1.00 83.56 511 MET A O 1
ATOM 3682 N N . LYS A 1 512 ? 38.113 1.293 -46.509 1.00 84.88 512 LYS A N 1
ATOM 3683 C CA . LYS A 1 512 ? 37.529 2.200 -47.509 1.00 84.88 512 LYS A CA 1
ATOM 3684 C C . LYS A 1 512 ? 36.273 1.587 -48.130 1.00 84.88 512 LYS A C 1
ATOM 3686 O O . LYS A 1 512 ? 36.247 0.412 -48.479 1.00 84.88 512 LYS A O 1
ATOM 3691 N N . GLY A 1 513 ? 35.233 2.402 -48.257 1.00 82.56 513 GLY A N 1
ATOM 3692 C CA . GLY A 1 513 ? 34.049 2.087 -49.042 1.00 82.56 513 GLY A CA 1
ATOM 3693 C C . GLY A 1 513 ? 34.240 2.484 -50.504 1.00 82.56 513 GLY A C 1
ATOM 3694 O O . GLY A 1 513 ? 34.997 3.406 -50.803 1.00 82.56 513 GLY A O 1
ATOM 3695 N N . VAL A 1 514 ? 33.529 1.802 -51.402 1.00 81.56 514 VAL A N 1
ATOM 3696 C CA . VAL A 1 514 ? 33.495 2.144 -52.830 1.00 81.56 514 VAL A CA 1
ATOM 3697 C C . VAL A 1 514 ? 32.470 3.251 -53.064 1.00 81.56 514 VAL A C 1
ATOM 3699 O O . VAL A 1 514 ? 31.312 3.109 -52.673 1.00 81.56 514 VAL A O 1
ATOM 3702 N N . ASP A 1 515 ? 32.879 4.318 -53.751 1.00 83.00 515 ASP A N 1
ATOM 3703 C CA . ASP A 1 515 ? 31.995 5.399 -54.191 1.00 83.00 515 ASP A CA 1
ATOM 3704 C C . ASP A 1 515 ? 32.231 5.722 -55.670 1.00 83.00 515 ASP A C 1
ATOM 3706 O O . ASP A 1 515 ? 33.332 6.089 -56.078 1.00 83.00 515 ASP A O 1
ATOM 3710 N N . SER A 1 516 ? 31.182 5.614 -56.488 1.00 82.75 516 SER A N 1
ATOM 3711 C CA . SER A 1 516 ? 31.258 5.878 -57.928 1.00 82.75 516 SER A CA 1
ATOM 3712 C C . SER A 1 516 ? 31.600 7.330 -58.268 1.00 82.75 516 SER A C 1
ATOM 3714 O O . SER A 1 516 ? 32.086 7.593 -59.365 1.00 82.75 516 SER A O 1
ATOM 3716 N N . ASN A 1 517 ? 31.340 8.273 -57.358 1.00 83.25 517 ASN A N 1
ATOM 3717 C CA . ASN A 1 517 ? 31.661 9.686 -57.559 1.00 83.25 517 ASN A CA 1
ATOM 3718 C C . ASN A 1 517 ? 33.151 9.986 -57.335 1.00 83.25 517 ASN A C 1
ATOM 3720 O O . ASN A 1 517 ? 33.636 11.009 -57.812 1.00 83.25 517 ASN A O 1
ATOM 3724 N N . TYR A 1 518 ? 33.879 9.090 -56.657 1.00 83.38 518 TYR A N 1
ATOM 3725 C CA . TYR A 1 518 ? 35.303 9.242 -56.347 1.00 83.38 518 TYR A CA 1
ATOM 3726 C C . TYR A 1 518 ? 36.058 7.952 -56.697 1.00 83.38 518 TYR A C 1
ATOM 3728 O O . TYR A 1 518 ? 36.383 7.164 -55.812 1.00 83.38 518 TYR A O 1
ATOM 3736 N N . PRO A 1 519 ? 36.382 7.714 -57.982 1.00 74.94 519 PRO A N 1
ATOM 3737 C CA . PRO A 1 519 ? 37.009 6.466 -58.429 1.00 74.94 519 PRO A CA 1
ATOM 3738 C C . PRO A 1 519 ? 38.368 6.159 -57.775 1.00 74.94 519 PRO A C 1
ATOM 3740 O O . PRO A 1 519 ? 38.771 4.999 -57.734 1.00 74.94 519 PRO A O 1
ATOM 3743 N N . GLY A 1 520 ? 39.060 7.174 -57.234 1.00 74.06 520 GLY A N 1
ATOM 3744 C CA . GLY A 1 520 ? 40.282 7.016 -56.429 1.00 74.06 520 GLY A CA 1
ATOM 3745 C C . GLY A 1 520 ? 40.063 6.307 -55.082 1.00 74.06 520 GLY A C 1
ATOM 3746 O O . GLY A 1 520 ? 41.016 5.829 -54.469 1.00 74.06 520 GLY A O 1
ATOM 3747 N N . TRP A 1 521 ? 38.806 6.162 -54.649 1.00 76.12 521 TRP A N 1
ATOM 3748 C CA . TRP A 1 521 ? 38.363 5.388 -53.485 1.00 76.12 521 TRP A CA 1
ATOM 3749 C C . TRP A 1 521 ? 37.932 3.962 -53.869 1.00 76.12 521 TRP A C 1
ATOM 3751 O O . TRP A 1 521 ? 36.907 3.451 -53.424 1.00 76.12 521 TRP A O 1
ATOM 3761 N N . SER A 1 522 ? 38.710 3.286 -54.715 1.00 66.88 522 SER A N 1
ATOM 3762 C CA . SER A 1 522 ? 38.446 1.896 -55.094 1.00 66.88 522 SER A CA 1
ATOM 3763 C C . SER A 1 522 ? 39.116 0.925 -54.116 1.00 66.88 522 SER A C 1
ATOM 3765 O O . SER A 1 522 ? 40.325 0.691 -54.193 1.00 66.88 522 SER A O 1
ATOM 3767 N N . SER A 1 523 ? 38.356 0.334 -53.196 1.00 71.94 523 SER A N 1
ATOM 3768 C CA . SER A 1 523 ? 38.862 -0.742 -52.339 1.00 71.94 523 SER A CA 1
ATOM 3769 C C . SER A 1 523 ? 37.808 -1.817 -52.059 1.00 71.94 523 SER A C 1
ATOM 3771 O O . SER A 1 523 ? 36.674 -1.729 -52.519 1.00 71.94 523 SER A O 1
ATOM 3773 N N . THR A 1 524 ? 38.200 -2.878 -51.353 1.00 67.94 524 THR A N 1
ATOM 3774 C CA . THR A 1 524 ? 37.381 -4.080 -51.172 1.00 67.94 524 THR A CA 1
ATOM 3775 C C . THR A 1 524 ? 36.385 -4.008 -50.009 1.00 67.94 524 THR A C 1
ATOM 3777 O O . THR A 1 524 ? 35.533 -4.888 -49.931 1.00 67.94 524 THR A O 1
ATOM 3780 N N . ASN A 1 525 ? 36.471 -3.008 -49.115 1.00 81.38 525 ASN A N 1
ATOM 3781 C CA . ASN A 1 525 ? 35.667 -2.905 -47.884 1.00 81.38 525 ASN A CA 1
ATOM 3782 C C . ASN A 1 525 ? 35.471 -4.254 -47.151 1.00 81.38 525 ASN A C 1
ATOM 3784 O O . ASN A 1 525 ? 34.369 -4.608 -46.728 1.00 81.38 525 ASN A O 1
ATOM 3788 N N . THR A 1 526 ? 36.524 -5.064 -47.035 1.00 82.25 526 THR A N 1
ATOM 3789 C CA . THR A 1 526 ? 36.402 -6.420 -46.472 1.00 82.25 526 THR A CA 1
ATOM 3790 C C . THR A 1 526 ? 36.009 -6.426 -44.997 1.00 82.25 526 THR A C 1
ATOM 3792 O O . THR A 1 526 ? 35.597 -7.467 -44.500 1.00 82.25 526 THR A O 1
ATOM 3795 N N . SER A 1 527 ? 36.130 -5.295 -44.292 1.00 82.81 527 SER A N 1
ATOM 3796 C CA . SER A 1 527 ? 35.688 -5.165 -42.898 1.00 82.81 527 SER A CA 1
ATOM 3797 C C . SER A 1 527 ? 34.180 -4.946 -42.738 1.00 82.81 527 SER A C 1
ATOM 3799 O O . SER A 1 527 ? 33.672 -5.076 -41.631 1.00 82.81 527 SER A O 1
ATOM 3801 N N . GLY A 1 528 ? 33.467 -4.542 -43.797 1.00 85.44 528 GLY A N 1
ATOM 3802 C CA . GLY A 1 528 ? 32.074 -4.086 -43.710 1.00 85.44 528 GLY A CA 1
ATOM 3803 C C . GLY A 1 528 ? 31.888 -2.713 -43.037 1.00 85.44 528 GLY A C 1
ATOM 3804 O O . GLY A 1 528 ? 30.782 -2.178 -43.051 1.00 85.44 528 GLY A O 1
ATOM 3805 N N . PHE A 1 529 ? 32.957 -2.089 -42.528 1.00 87.44 529 PHE A N 1
ATOM 3806 C CA . PHE A 1 529 ? 32.974 -0.742 -41.940 1.00 87.44 529 PHE A CA 1
ATOM 3807 C C . PHE A 1 529 ? 33.225 0.324 -43.017 1.00 87.44 529 PHE A C 1
ATOM 3809 O O . PHE A 1 529 ? 34.180 1.090 -42.931 1.00 87.44 529 PHE A O 1
ATOM 3816 N N . ALA A 1 530 ? 32.400 0.359 -44.065 1.00 86.00 530 ALA A N 1
ATOM 3817 C CA . ALA A 1 530 ? 32.662 1.158 -45.266 1.00 86.00 530 ALA A CA 1
ATOM 3818 C C . ALA A 1 530 ? 32.897 2.638 -44.931 1.00 86.00 530 ALA A C 1
ATOM 3820 O O . ALA A 1 530 ? 31.963 3.360 -44.575 1.00 86.00 530 ALA A O 1
ATOM 3821 N N . MET A 1 531 ? 34.138 3.113 -44.996 1.00 86.75 531 MET A N 1
ATOM 3822 C CA . MET A 1 531 ? 34.486 4.526 -44.846 1.00 86.75 531 MET A CA 1
ATOM 3823 C C . MET A 1 531 ? 34.339 5.174 -46.211 1.00 86.75 531 MET A C 1
ATOM 3825 O O . MET A 1 531 ? 35.172 4.974 -47.088 1.00 86.75 531 MET A O 1
ATOM 3829 N N . LEU A 1 532 ? 33.235 5.885 -46.412 1.00 86.69 532 LEU A N 1
ATOM 3830 C CA . LEU A 1 532 ? 32.995 6.653 -47.629 1.00 86.69 532 LEU A CA 1
ATOM 3831 C C . LEU A 1 532 ? 33.725 8.005 -47.552 1.00 86.69 532 LEU A C 1
ATOM 3833 O O . LEU A 1 532 ? 33.896 8.503 -46.436 1.00 86.69 532 LEU A O 1
ATOM 3837 N N . PRO A 1 533 ? 34.108 8.619 -48.690 1.00 84.69 533 PRO A N 1
ATOM 3838 C CA . PRO A 1 533 ? 34.819 9.906 -48.761 1.00 84.69 533 PRO A CA 1
ATOM 3839 C C . PRO A 1 533 ? 33.950 11.117 -48.365 1.00 84.69 533 PRO A C 1
ATOM 3841 O O . PRO A 1 533 ? 33.816 12.086 -49.110 1.00 84.69 533 PRO A O 1
ATOM 3844 N N . GLY A 1 534 ? 33.352 11.075 -47.171 1.00 79.56 534 GLY A N 1
ATOM 3845 C CA . GLY A 1 534 ? 32.442 12.093 -46.639 1.00 79.56 534 GLY A CA 1
ATOM 3846 C C . GLY A 1 534 ? 33.102 13.427 -46.282 1.00 79.56 534 GLY A C 1
ATOM 3847 O O . GLY A 1 534 ? 32.396 14.363 -45.916 1.00 79.56 534 GLY A O 1
ATOM 3848 N N . GLY A 1 535 ? 34.426 13.530 -46.418 1.00 84.56 535 GLY A N 1
ATOM 3849 C CA . GLY A 1 535 ? 35.191 14.744 -46.175 1.00 84.56 535 GLY A CA 1
ATOM 3850 C C . GLY A 1 535 ? 35.435 15.045 -44.698 1.00 84.56 535 GLY A C 1
ATOM 3851 O O . GLY A 1 535 ? 35.107 14.261 -43.805 1.00 84.56 535 GLY A O 1
ATOM 3852 N N . ILE A 1 536 ? 36.060 16.199 -44.470 1.00 87.69 536 ILE A N 1
ATOM 3853 C CA . ILE A 1 536 ? 36.267 16.815 -43.154 1.00 87.69 536 ILE A CA 1
ATOM 3854 C C . ILE A 1 536 ? 35.948 18.309 -43.254 1.00 87.69 536 ILE A C 1
ATOM 3856 O O . ILE A 1 536 ? 36.132 18.910 -44.315 1.00 87.69 536 ILE A O 1
ATOM 3860 N N . VAL A 1 537 ? 35.514 18.934 -42.161 1.00 87.25 537 VAL A N 1
ATOM 3861 C CA . VAL A 1 537 ? 35.424 20.402 -42.062 1.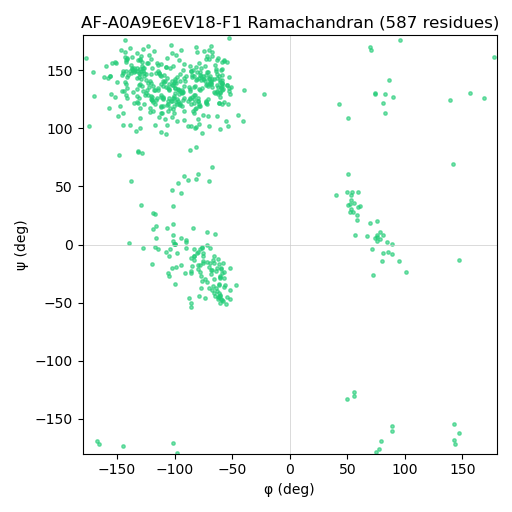00 87.25 537 VAL A CA 1
ATOM 3862 C C . VAL A 1 537 ? 36.603 20.900 -41.238 1.00 87.25 537 VAL A C 1
ATOM 3864 O O . VAL A 1 537 ? 36.777 20.474 -40.103 1.00 87.25 537 VAL A O 1
ATOM 3867 N N . TYR A 1 538 ? 37.414 21.798 -41.787 1.00 84.38 538 TYR A N 1
ATOM 3868 C CA . TYR A 1 538 ? 38.556 22.381 -41.086 1.00 84.38 538 TYR A CA 1
ATOM 3869 C C . TYR A 1 538 ? 38.758 23.839 -41.505 1.00 84.38 538 TYR A C 1
ATOM 3871 O O . TYR A 1 538 ? 38.730 24.156 -42.694 1.00 84.38 538 TYR A O 1
ATOM 3879 N N . GLY A 1 539 ? 38.929 24.741 -40.532 1.00 76.06 539 GLY A N 1
ATOM 3880 C CA . GLY A 1 539 ? 39.131 26.173 -40.794 1.00 76.06 539 GLY A CA 1
ATOM 3881 C C . GLY A 1 539 ? 38.017 26.811 -41.635 1.00 76.06 539 GLY A C 1
ATOM 3882 O O . GLY A 1 539 ? 38.298 27.624 -42.510 1.00 76.06 539 GLY A O 1
ATOM 3883 N N . GLY A 1 540 ? 36.766 26.377 -41.443 1.00 74.50 540 GLY A N 1
ATOM 3884 C CA . GLY A 1 540 ? 35.614 26.885 -42.194 1.00 74.50 540 GLY A CA 1
ATOM 3885 C C . GLY A 1 540 ? 35.475 26.382 -43.638 1.00 74.50 540 GLY A C 1
ATOM 3886 O O . GLY A 1 540 ? 34.568 26.786 -44.367 1.00 74.50 540 GLY A O 1
ATOM 3887 N N . SER A 1 541 ? 36.361 25.481 -44.062 1.00 80.62 541 SER A N 1
ATOM 3888 C CA . SER A 1 541 ? 36.348 24.866 -45.390 1.00 80.62 541 SER A CA 1
ATOM 3889 C C . SER A 1 541 ? 36.055 23.373 -45.291 1.00 80.62 541 SER A C 1
ATOM 3891 O O . SER A 1 541 ? 36.452 22.716 -44.329 1.00 80.62 541 SER A O 1
ATOM 3893 N N . CYS A 1 542 ? 35.376 22.822 -46.296 1.00 81.31 542 CYS A N 1
ATOM 3894 C CA . CYS A 1 542 ? 35.155 21.384 -46.404 1.00 81.31 542 CYS A CA 1
ATOM 3895 C C . CYS A 1 542 ? 36.186 20.776 -47.363 1.00 81.31 542 CYS A C 1
ATOM 3897 O O . CYS A 1 542 ? 36.267 21.166 -48.527 1.00 81.31 542 CYS A O 1
ATOM 3899 N N . TYR A 1 543 ? 36.986 19.832 -46.868 1.00 80.75 543 TYR A N 1
ATOM 3900 C CA . TYR A 1 543 ? 37.968 19.095 -47.661 1.00 80.75 543 TYR A CA 1
ATOM 3901 C C . TYR A 1 543 ? 37.358 17.764 -48.067 1.00 80.75 543 TYR A C 1
ATOM 3903 O O . TYR A 1 543 ? 37.168 16.857 -47.258 1.00 80.75 543 TYR A O 1
ATOM 3911 N N . ILE A 1 544 ? 37.020 17.695 -49.341 1.00 68.75 544 ILE A N 1
ATOM 3912 C CA . ILE A 1 544 ? 36.011 16.809 -49.904 1.00 68.75 544 ILE A CA 1
ATOM 3913 C C . ILE A 1 544 ? 36.653 15.761 -50.801 1.00 68.75 544 ILE A C 1
ATOM 3915 O O . ILE A 1 544 ? 37.621 16.074 -51.490 1.00 68.75 544 ILE A O 1
ATOM 3919 N N . GLY A 1 545 ? 36.107 14.539 -50.832 1.00 71.62 545 GLY A N 1
ATOM 3920 C CA . GLY A 1 545 ? 36.515 13.493 -51.781 1.00 71.62 545 GLY A CA 1
ATOM 3921 C C . GLY A 1 545 ? 37.891 12.881 -51.498 1.00 71.62 545 GLY A C 1
ATOM 3922 O O . GLY A 1 545 ? 38.139 11.727 -51.815 1.00 71.62 545 GLY A O 1
ATOM 3923 N N . SER A 1 546 ? 38.771 13.631 -50.841 1.00 76.25 546 SER A N 1
ATOM 3924 C CA . SER A 1 546 ? 40.148 13.244 -50.545 1.00 76.25 546 SER A CA 1
ATOM 3925 C C . SER A 1 546 ? 40.296 12.544 -49.199 1.00 76.25 546 SER A C 1
ATOM 3927 O O . SER A 1 546 ? 41.252 11.792 -49.013 1.00 76.25 546 SER A O 1
ATOM 3929 N N . TYR A 1 547 ? 39.368 12.789 -48.266 1.00 83.50 547 TYR A N 1
ATOM 3930 C CA . TYR A 1 547 ? 39.435 12.291 -46.895 1.00 83.50 547 TYR A CA 1
ATOM 3931 C C . TYR A 1 547 ? 38.088 11.748 -46.409 1.00 83.50 547 TYR A C 1
ATOM 3933 O O . TYR A 1 547 ? 37.028 12.239 -46.788 1.00 83.50 547 TYR A O 1
ATOM 3941 N N . ALA A 1 548 ? 38.144 10.772 -45.512 1.00 86.69 548 ALA A N 1
ATOM 3942 C CA . ALA A 1 548 ? 37.063 10.429 -44.600 1.00 86.69 548 ALA A CA 1
ATOM 3943 C C . ALA A 1 548 ? 37.628 10.485 -43.192 1.00 86.69 548 ALA A C 1
ATOM 3945 O O . ALA A 1 548 ? 38.676 9.879 -42.946 1.00 86.69 548 ALA A O 1
ATOM 3946 N N . GLY A 1 549 ? 36.954 11.177 -42.276 1.00 88.44 549 GLY A N 1
ATOM 3947 C CA . GLY A 1 549 ? 37.422 11.190 -40.903 1.00 88.44 549 GLY A CA 1
ATOM 3948 C C . GLY A 1 549 ? 36.345 11.028 -39.847 1.00 88.44 549 GLY A C 1
ATOM 3949 O O . GLY A 1 549 ? 35.178 11.360 -40.060 1.00 88.44 549 GLY A O 1
ATOM 3950 N N . PHE A 1 550 ? 36.777 10.475 -38.717 1.00 90.44 550 PHE A N 1
ATOM 3951 C CA . PHE A 1 550 ? 35.923 10.015 -37.634 1.00 90.44 550 PHE A CA 1
ATOM 3952 C C . PHE A 1 550 ? 36.433 10.508 -36.297 1.00 90.44 550 PHE A C 1
ATOM 3954 O O . PHE A 1 550 ? 37.624 10.373 -36.006 1.00 90.44 550 PHE A O 1
ATOM 3961 N N . TRP A 1 551 ? 35.518 11.020 -35.482 1.00 89.75 551 TRP A N 1
ATOM 3962 C CA . TRP A 1 551 ? 35.821 11.324 -34.094 1.00 89.75 551 TRP A CA 1
ATOM 3963 C C . TRP A 1 551 ? 35.933 10.061 -33.250 1.00 89.75 551 TRP A C 1
ATOM 3965 O O . TRP A 1 551 ? 35.122 9.143 -33.389 1.00 89.75 551 TRP A O 1
ATOM 3975 N N . THR A 1 552 ? 36.903 10.063 -32.338 1.00 87.00 552 THR A N 1
ATOM 3976 C CA . THR A 1 552 ? 36.888 9.197 -31.159 1.00 87.00 552 THR A CA 1
ATOM 3977 C C . THR A 1 552 ? 36.462 10.014 -29.933 1.00 87.00 552 THR A C 1
ATOM 3979 O O . THR A 1 552 ? 36.463 11.247 -29.949 1.00 87.00 552 THR A O 1
ATOM 3982 N N . ALA A 1 553 ? 36.089 9.332 -28.853 1.00 85.75 553 ALA A N 1
ATOM 3983 C CA . ALA A 1 553 ? 35.775 9.945 -27.564 1.00 85.75 553 ALA A CA 1
ATOM 3984 C C . ALA A 1 553 ? 37.022 10.390 -26.768 1.00 85.75 553 ALA A C 1
ATOM 3986 O O . ALA A 1 553 ? 36.891 10.941 -25.679 1.00 85.75 553 ALA A O 1
ATOM 3987 N N . SER A 1 554 ? 38.226 10.127 -27.278 1.00 79.75 554 SER A N 1
ATOM 3988 C CA . SER A 1 554 ? 39.491 10.343 -26.571 1.00 79.75 554 SER A CA 1
ATOM 3989 C C . SER A 1 554 ? 40.098 11.711 -26.899 1.00 79.75 554 SER A C 1
ATOM 3991 O O . SER A 1 554 ? 40.275 12.028 -28.075 1.00 79.75 554 SER A O 1
ATOM 3993 N N . GLU A 1 555 ? 40.494 12.487 -25.883 1.00 74.38 555 GLU A N 1
ATOM 3994 C CA . GLU A 1 555 ? 41.220 13.757 -26.066 1.00 74.38 555 GLU A CA 1
ATOM 3995 C C . GLU A 1 555 ? 42.706 13.657 -25.691 1.00 74.38 555 GLU A C 1
ATOM 3997 O O . GLU A 1 555 ? 43.133 12.749 -24.971 1.00 74.38 555 GLU A O 1
ATOM 4002 N N . ASP A 1 556 ? 43.511 14.600 -26.187 1.00 67.44 556 ASP A N 1
ATOM 4003 C CA . ASP A 1 556 ? 44.935 14.713 -25.846 1.00 67.44 556 ASP A CA 1
ATOM 4004 C C . ASP A 1 556 ? 45.247 15.798 -24.797 1.00 67.44 556 ASP A C 1
ATOM 4006 O O . ASP A 1 556 ? 46.403 15.960 -24.399 1.00 67.44 556 ASP A O 1
ATOM 4010 N N . GLY A 1 557 ? 44.219 16.508 -24.315 1.00 60.34 557 GLY A N 1
ATOM 4011 C CA . GLY A 1 557 ? 44.321 17.529 -23.271 1.00 60.34 557 GLY A CA 1
ATOM 4012 C C . GLY A 1 557 ? 44.845 18.893 -23.736 1.00 60.34 557 GLY A C 1
ATOM 4013 O O . GLY A 1 557 ? 45.036 19.773 -22.897 1.00 60.34 557 GLY A O 1
ATOM 4014 N N . LEU A 1 558 ? 45.082 19.100 -25.040 1.00 65.38 558 LEU A N 1
ATOM 4015 C CA . LEU A 1 558 ? 45.618 20.348 -25.611 1.00 65.38 558 LEU A CA 1
ATOM 4016 C C . LEU A 1 558 ? 44.640 21.040 -26.583 1.00 65.38 558 LEU A C 1
ATOM 4018 O O . LEU A 1 558 ? 45.061 21.774 -27.479 1.00 65.38 558 LEU A O 1
ATOM 4022 N N . GLY A 1 559 ? 43.331 20.821 -26.415 1.00 67.31 559 GLY A N 1
ATOM 4023 C CA . GLY A 1 559 ? 42.296 21.337 -27.326 1.00 67.31 559 GLY A CA 1
ATOM 4024 C C . GLY A 1 559 ? 42.210 20.560 -28.645 1.00 67.31 559 GLY A C 1
ATOM 4025 O O . GLY A 1 559 ? 41.743 21.087 -29.662 1.00 67.31 559 GLY A O 1
ATOM 4026 N N . SER A 1 560 ? 42.724 19.329 -28.648 1.00 74.50 560 SER A N 1
ATOM 4027 C CA . SER A 1 560 ? 42.655 18.396 -29.762 1.00 74.50 560 SER A CA 1
ATOM 4028 C C . SER A 1 560 ? 42.122 17.046 -29.290 1.00 74.50 560 SER A C 1
ATOM 4030 O O . SER A 1 560 ? 42.327 16.601 -28.158 1.00 74.50 560 SER A O 1
ATOM 4032 N N . ALA A 1 561 ? 41.428 16.375 -30.200 1.00 79.62 561 ALA A N 1
ATOM 4033 C CA . ALA A 1 561 ? 40.886 15.051 -29.975 1.00 79.62 561 ALA A CA 1
ATOM 4034 C C . ALA A 1 561 ? 41.452 14.052 -30.976 1.00 79.62 561 ALA A C 1
ATOM 4036 O O . ALA A 1 561 ? 41.822 14.393 -32.107 1.00 79.62 561 ALA A O 1
ATOM 4037 N N . TRP A 1 562 ? 41.510 12.791 -30.561 1.00 81.62 562 TRP A N 1
ATOM 4038 C CA . TRP A 1 562 ? 41.912 11.718 -31.449 1.00 81.62 562 TRP A CA 1
ATOM 4039 C C . TRP A 1 562 ? 40.857 11.525 -32.538 1.00 81.62 562 TRP A C 1
ATOM 4041 O O . TRP A 1 562 ? 39.646 11.513 -32.308 1.00 81.62 562 TRP A O 1
ATOM 4051 N N . SER A 1 563 ? 41.340 11.382 -33.767 1.00 85.00 563 SER A N 1
ATOM 4052 C CA . SER A 1 563 ? 40.515 11.138 -34.941 1.00 85.00 563 SER A CA 1
ATOM 4053 C C . SER A 1 563 ? 41.172 10.091 -35.836 1.00 85.00 563 SER A C 1
ATOM 4055 O O . SER A 1 563 ? 42.393 9.887 -35.823 1.00 85.00 563 SER A O 1
ATOM 4057 N N . ARG A 1 564 ? 40.361 9.387 -36.621 1.00 85.00 564 ARG A N 1
ATOM 4058 C CA . ARG A 1 564 ? 40.850 8.542 -37.718 1.00 85.00 564 ARG A CA 1
ATOM 4059 C C . ARG A 1 564 ? 40.639 9.291 -39.016 1.00 85.00 564 ARG A C 1
ATOM 4061 O O . ARG A 1 564 ? 39.516 9.697 -39.279 1.00 85.00 564 ARG A O 1
ATOM 4068 N N . LEU A 1 565 ? 41.691 9.465 -39.812 1.00 84.50 565 LEU A N 1
ATOM 4069 C CA . LEU A 1 565 ? 41.639 10.089 -41.132 1.00 84.50 565 LEU A CA 1
ATOM 4070 C C . LEU A 1 565 ? 42.144 9.112 -42.189 1.00 84.50 565 LEU A C 1
ATOM 4072 O O . LEU A 1 565 ? 43.319 8.750 -42.223 1.00 84.50 565 LEU A O 1
ATOM 4076 N N . ILE A 1 566 ? 41.271 8.747 -43.117 1.00 81.88 566 ILE A N 1
ATOM 4077 C CA . ILE A 1 566 ? 41.623 7.936 -44.279 1.00 81.88 566 ILE A CA 1
ATOM 4078 C C . ILE A 1 566 ? 41.651 8.807 -45.521 1.00 81.88 566 ILE A C 1
ATOM 4080 O O . ILE A 1 566 ? 40.734 9.584 -45.753 1.00 81.88 566 ILE A O 1
ATOM 4084 N N . SER A 1 567 ? 42.693 8.636 -46.331 1.00 79.88 567 SER A N 1
ATOM 4085 C CA . SER A 1 567 ? 42.865 9.269 -47.640 1.00 79.88 567 SER A CA 1
ATOM 4086 C C . SER A 1 567 ? 42.930 8.231 -48.756 1.00 79.88 567 SER A C 1
ATOM 4088 O O . SER A 1 567 ? 43.185 7.054 -48.487 1.00 79.88 567 SER A O 1
ATOM 4090 N N . GLU A 1 568 ? 42.817 8.658 -50.016 1.00 70.38 568 GLU A N 1
ATOM 4091 C CA . GLU A 1 568 ? 42.982 7.806 -51.210 1.00 70.38 568 GLU A CA 1
ATOM 4092 C C . GLU A 1 568 ? 44.229 6.912 -51.166 1.00 70.38 568 GLU A C 1
ATOM 4094 O O . GLU A 1 568 ? 44.175 5.753 -51.571 1.00 70.38 568 GLU A O 1
ATOM 4099 N N . GLN A 1 569 ? 45.328 7.386 -50.577 1.00 69.31 569 GLN A N 1
ATOM 4100 C CA . GLN A 1 569 ? 46.604 6.671 -50.590 1.00 69.31 569 GLN A CA 1
ATOM 4101 C C . GLN A 1 569 ? 46.879 5.869 -49.306 1.00 69.31 569 GLN A C 1
ATOM 4103 O O . GLN A 1 569 ? 47.736 4.993 -49.328 1.00 69.31 569 GLN A O 1
ATOM 4108 N N . SER A 1 570 ? 46.209 6.151 -48.171 1.00 67.69 570 SER A N 1
ATOM 4109 C CA . SER A 1 570 ? 46.601 5.581 -46.855 1.00 67.69 570 SER A CA 1
ATOM 4110 C C . SER A 1 570 ? 45.673 5.951 -45.669 1.00 67.69 570 SER A C 1
ATOM 4112 O O . SER A 1 570 ? 44.949 6.943 -45.756 1.00 67.69 570 SER A O 1
ATOM 4114 N N . ASN A 1 571 ? 45.707 5.179 -44.562 1.00 69.56 571 ASN A N 1
ATOM 4115 C CA . ASN A 1 571 ? 45.034 5.480 -43.272 1.00 69.56 571 ASN A CA 1
ATOM 4116 C C . ASN A 1 571 ? 46.007 6.133 -42.277 1.00 69.56 571 ASN A C 1
ATOM 4118 O O . ASN A 1 571 ? 47.113 5.631 -42.085 1.00 69.56 571 ASN A O 1
ATOM 4122 N N . ARG A 1 572 ? 45.597 7.219 -41.621 1.00 69.62 572 ARG A N 1
ATOM 4123 C CA . ARG A 1 572 ? 46.364 7.924 -40.593 1.00 69.62 572 ARG A CA 1
ATOM 4124 C C . ARG A 1 572 ? 45.531 8.057 -39.315 1.00 69.62 572 ARG A C 1
ATOM 4126 O O . ARG A 1 572 ? 44.418 8.576 -39.345 1.00 69.62 572 ARG A O 1
ATOM 4133 N N . GLY A 1 573 ? 46.103 7.662 -38.180 1.00 70.00 573 GLY A N 1
ATOM 4134 C CA . GLY A 1 573 ? 45.625 8.123 -36.877 1.00 70.00 573 GLY A CA 1
ATOM 4135 C C . GLY A 1 573 ? 46.181 9.522 -36.630 1.00 70.00 573 GLY A C 1
ATOM 4136 O O . GLY A 1 573 ? 47.395 9.717 -36.712 1.00 70.00 573 GLY A O 1
ATOM 4137 N N . ALA A 1 574 ? 45.326 10.512 -36.382 1.00 69.06 574 ALA A N 1
ATOM 4138 C CA . ALA A 1 574 ? 45.768 11.898 -36.245 1.00 69.06 574 ALA A CA 1
ATOM 4139 C C . ALA A 1 574 ? 45.012 12.653 -35.147 1.00 69.06 574 ALA A C 1
ATOM 4141 O O . ALA A 1 574 ? 43.913 12.274 -34.742 1.00 69.06 574 ALA A O 1
ATOM 4142 N N . GLN A 1 575 ? 45.619 13.747 -34.693 1.00 73.06 575 GLN A N 1
ATOM 4143 C CA . GLN A 1 575 ? 44.988 14.724 -33.814 1.00 73.06 575 GLN A CA 1
ATOM 4144 C C . GLN A 1 575 ? 44.169 15.692 -34.670 1.00 73.06 575 GLN A C 1
ATOM 4146 O O . GLN A 1 575 ? 44.695 16.318 -35.593 1.00 73.06 575 GLN A O 1
ATOM 4151 N N . GLY A 1 576 ? 42.871 15.764 -34.397 1.00 69.94 576 GLY A N 1
ATOM 4152 C CA . GLY A 1 576 ? 41.972 16.744 -34.983 1.00 69.94 576 GLY A CA 1
ATOM 4153 C C . GLY A 1 576 ? 41.750 17.886 -34.001 1.00 69.94 576 GLY A C 1
ATOM 4154 O O . GLY A 1 576 ? 41.479 17.646 -32.827 1.00 69.94 576 GLY A O 1
ATOM 4155 N N . HIS A 1 577 ? 41.813 19.126 -34.483 1.00 76.06 577 HIS A N 1
ATOM 4156 C CA . HIS A 1 577 ? 41.386 20.274 -33.684 1.00 76.06 577 HIS A CA 1
ATOM 4157 C C . HIS A 1 577 ? 39.893 20.153 -33.386 1.00 76.06 577 HIS A C 1
ATOM 4159 O O . HIS A 1 577 ? 39.117 19.919 -34.313 1.00 76.06 577 HIS A O 1
ATOM 4165 N N . GLU A 1 578 ? 39.479 20.339 -32.135 1.00 72.75 578 GLU A N 1
ATOM 4166 C CA . GLU A 1 578 ? 38.092 20.110 -31.692 1.00 72.75 578 GLU A CA 1
ATOM 4167 C C . GLU A 1 578 ? 37.046 20.979 -32.422 1.00 72.75 578 GLU A C 1
ATOM 4169 O O . GLU A 1 578 ? 35.869 20.618 -32.486 1.00 72.75 578 GLU A O 1
ATOM 4174 N N . GLU A 1 579 ? 37.482 22.089 -33.030 1.00 75.69 579 GLU A N 1
ATOM 4175 C CA . GLU A 1 579 ? 36.668 22.976 -33.877 1.00 75.69 579 GLU A CA 1
ATOM 4176 C C . GLU A 1 579 ? 36.316 22.375 -35.251 1.00 75.69 579 GLU A C 1
ATOM 4178 O O . GLU A 1 579 ? 35.425 22.875 -35.945 1.00 75.69 579 GLU A O 1
ATOM 4183 N N . SER A 1 580 ? 37.013 21.308 -35.649 1.00 85.12 580 SER A N 1
ATOM 4184 C CA . SER A 1 580 ? 36.833 20.609 -36.924 1.00 85.12 580 SER A CA 1
ATOM 4185 C C . SER A 1 580 ? 35.540 19.793 -36.949 1.00 85.12 580 SER A C 1
ATOM 4187 O O . SER A 1 580 ? 35.001 19.409 -35.916 1.00 85.12 580 SER A O 1
ATOM 4189 N N . GLY A 1 581 ? 35.058 19.469 -38.145 1.00 88.31 581 GLY A N 1
ATOM 4190 C CA . GLY A 1 581 ? 33.923 18.577 -38.357 1.00 88.31 581 GLY A CA 1
ATOM 4191 C C . GLY A 1 581 ? 34.362 17.217 -38.868 1.00 88.31 581 GLY A C 1
ATOM 4192 O O . GLY A 1 581 ? 34.932 17.129 -39.955 1.00 88.31 581 GLY A O 1
ATOM 4193 N N . TYR A 1 582 ? 34.031 16.165 -38.125 1.00 91.12 582 TYR A N 1
ATOM 4194 C CA . TYR A 1 582 ? 34.242 14.778 -38.534 1.00 91.12 582 TYR A CA 1
ATOM 4195 C C . TYR A 1 582 ? 32.967 13.957 -38.358 1.00 91.12 582 TYR A C 1
ATOM 4197 O O . TYR A 1 582 ? 32.054 14.335 -37.620 1.00 91.12 582 TYR A O 1
ATOM 4205 N N . SER A 1 583 ? 32.895 12.831 -39.063 1.00 93.00 583 SER A N 1
ATOM 4206 C CA . SER A 1 583 ? 31.789 11.886 -38.923 1.00 93.00 583 SER A CA 1
ATOM 4207 C C . SER A 1 583 ? 31.846 11.165 -37.575 1.00 93.00 583 SER A C 1
ATOM 4209 O O . SER A 1 583 ? 32.895 11.059 -36.941 1.00 93.00 583 SER A O 1
ATOM 4211 N N . VAL A 1 584 ? 30.710 10.621 -37.148 1.00 92.94 584 VAL A N 1
ATOM 4212 C CA . VAL A 1 584 ? 30.618 9.758 -35.965 1.00 92.94 584 VAL A CA 1
ATOM 4213 C C . VAL A 1 584 ? 30.123 8.386 -36.399 1.00 92.94 584 VAL A C 1
ATOM 4215 O O . VAL A 1 584 ? 29.175 8.280 -37.180 1.00 92.94 584 VAL A O 1
ATOM 4218 N N . ARG A 1 585 ? 30.747 7.331 -35.873 1.00 92.69 585 ARG A N 1
ATOM 4219 C CA . ARG A 1 585 ? 30.215 5.969 -35.912 1.00 92.69 585 ARG A CA 1
ATOM 4220 C C . ARG A 1 585 ? 30.199 5.397 -34.513 1.00 92.69 585 ARG A C 1
ATOM 4222 O O . ARG A 1 585 ? 31.192 5.503 -33.808 1.00 92.69 585 ARG A O 1
ATOM 4229 N N . CYS A 1 586 ? 29.068 4.819 -34.142 1.00 94.12 586 CYS A N 1
ATOM 4230 C CA . CYS A 1 586 ? 28.860 4.295 -32.804 1.00 94.12 586 CYS A CA 1
ATOM 4231 C C . CYS A 1 586 ? 29.217 2.812 -32.731 1.00 94.12 586 CYS A C 1
ATOM 4233 O O . CYS A 1 586 ? 29.041 2.073 -33.703 1.00 94.12 586 CYS A O 1
ATOM 4235 N N . ILE A 1 587 ? 29.650 2.390 -31.554 1.00 92.88 587 ILE A N 1
ATOM 4236 C CA . ILE A 1 587 ? 29.866 1.001 -31.152 1.00 92.88 587 ILE A CA 1
ATOM 4237 C C . ILE A 1 587 ? 28.854 0.665 -30.045 1.00 92.88 587 ILE A C 1
ATOM 4239 O O . ILE A 1 587 ? 28.380 1.558 -29.340 1.00 92.88 587 ILE A O 1
ATOM 4243 N N . LYS A 1 588 ? 28.433 -0.596 -29.956 1.00 90.69 588 LYS A N 1
ATOM 4244 C CA . LYS A 1 588 ? 27.444 -1.050 -28.973 1.00 90.69 588 LYS A CA 1
ATOM 4245 C C . LYS A 1 588 ? 28.067 -1.202 -27.573 1.00 90.69 588 LYS A C 1
ATOM 4247 O O . LYS A 1 588 ? 29.181 -1.708 -27.473 1.00 90.69 588 LYS A O 1
ATOM 4252 N N . ASP A 1 589 ? 27.310 -0.827 -26.535 1.00 86.44 589 ASP A N 1
ATOM 4253 C CA . ASP A 1 589 ? 27.629 -1.048 -25.109 1.00 86.44 589 ASP A CA 1
ATOM 4254 C C . ASP 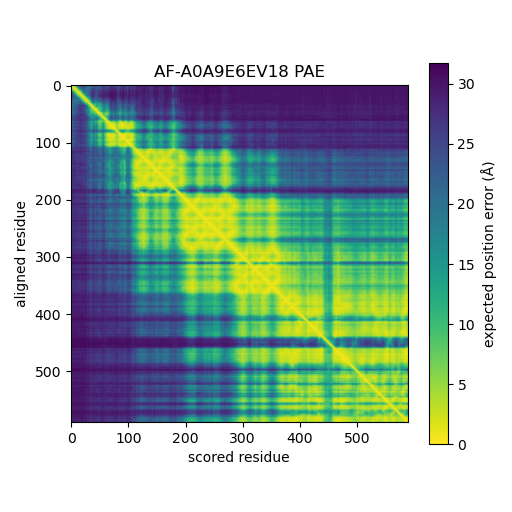A 1 589 ? 27.673 -2.534 -24.712 1.00 86.44 589 ASP A C 1
ATOM 4256 O O . ASP A 1 589 ? 26.854 -3.334 -25.258 1.00 86.44 589 ASP A O 1
#

Sequence (589 aa):
MKIKRTFISASCIMYVLLTFNFQLSTFNCSSQGIAINVTGNDANAAAMLDVQSDTSSDNSSQGLLIPRMSTARRNAITTPVPASLLIYNTTTKCFEFFENGVWQTISCSCTSAPTAVNASTSLTTLCAGSTLMLIGSATGATNWSWTGPNGFTSSSQSPAISNITTNGTGVYTLTASNACGTATAVSTASVTVNSSLAASVSIAAVPSGAICTGTSITFTATPTNGGTTPSYQWKKGATNISGETNSTYTSTTLANSDVITCVLTSSNACASSLQAISSGISMTVNPNPTASASNNGPVTEGGTLTLTGGNGSLTSYSWSGPNSYSSNSQSPVLCATTAMAGTYTITVTNSNGCTSSASTIVTVNFTCGNTLTDCRDGKTYTTVSIGDQCWMAQNLNYGNQVIINTSITQTTNQKWCYDDNASKCITYGGMYQWSYATGQASGSGGVSCNPCGPTTGHGGVRGLCPSGWHIPSDLEFDQMEYFIENNSSSYSLSYFQTTTGYRGSTIGSKMKGVDSNYPGWSSTNTSGFAMLPGGIVYGGSCYIGSYAGFWTASEDGLGSAWSRLISEQSNRGAQGHEESGYSVRCIKD

Radius of gyration: 67.62 Å; Cα contacts (8 Å, |Δi|>4): 1347; chains: 1; bounding box: 143×66×193 Å